Protein AF-A0A7S4PUG9-F1 (afdb_monomer)

Radius of gyration: 30.08 Å; Cα contacts (8 Å, |Δi|>4): 709; chains: 1; bounding box: 78×82×73 Å

Foldseek 3Di:
DDDDDDDDDDDDDPDDDDDDDDDDDDDDDDDDDDDDDDDPVNVVVLVVLVVVVVVVCVPPPVVVVLVVVQVVCVVVVNHDLVVSLVVVCVVDDDPVSVSVNVVVVSVVVLVVPDDPVSVVVVVVVVVVVVVVVVVVVVVVCVVDDDDDDDDDDDDDDDPPPVVPPPFLPDDPVLVVQFAEEEEEPFCFQPPWDQPVNPDDRLVQNVLSLVLVLVQVPDPSHHAAYAYLAQQAALLVVLVVSVVSPRPLDDCVDPVSVVVSSVRYHYLLLLLLVVCVVVVFQEAAEEAQHCRSVVSVVVSVNPNYHYQWDDDDPDIDGDPLQLDDDDPVSLVVVCVVRVPHQAYEFHDHPPDDPSSLSNRLCLQVVQVVCCVVPVRDGHAAEFSALDQKDFPFADPPPRHTDIDGHRNVSSQVSQVVDVVRGDYQYRGFLHPSVLCLQCDDVVVVRNNDPLCSYEYEEADQRGRQLSSLVNNHAYEHECTHDDHPVNQVPDDDPSRHHSGYDPHSSVD

Secondary structure (DSSP, 8-state):
--------------S--PPPP-------PPPP-------HHHHHHHHHHHHHHHHHHTT-HHHHHHHHHHHHHHHTT---HHHHHHHHHHH--SHHHHHHHHHHHHHHHHHHH--HHHHHHHHHHHHHHHHHHHHHHHHHHTT---------------TTTGGGGGS----HHHHHH-SEEEE--BTTTBS---TTS-S-HHHHHHHHHHHHHHHHT-TT-EEEEEE---SS-HHHHHHHHHHHT-----TTSHHHHHHHHHTEEEHHHHHHHHHHHTT--S-EEE-SSSHHHHHHHHTT----EESEEEETTEEEE-GGGTS---HHHHHHHHHHHTT---EEE---TT--HHHHHHHHHHHHHHHHHHHHH-PPPPPEEES---SEEEEEE-TTT-PEEEEE-HHHHHHHHHTTSSSPPPEEE-STT-HHHHHHHHS-GGGTS----GGGEEEEES-IIIIIHHHHHTT-EEEEETTSSS-HHHHHH---GGG--SEEES-GGG-

Sequence (507 aa):
MALGPTLRPVVEAAATATPPAALAAVRRRPPPRSGITPTVAAFEEQRRMLHAFFDGLVHDWERWVTAYRLLVEFFDGTFMEDKAKEDFTRLHSGARVEEFHDTVDCLLGAAMATNELGQRQLAGLLQKLEGKMKKKDDDLVSVASVQRQPRRRSHCGNELEDLRQDWQQFSKTQFDSLRTYVFDCDGVLWNITDADKVKSPDDLQKDVLAKVNGLLQNKSKRILFLTNNSHETRWGYVQKLSKLGIDFGDLGDESIRTQAEGCIITAGFTTAKYLKQHGIKRPFVLVSTPGLLRELEALNIRDYIATIECNGDEVRPKEAYTKQLDKASVDSLMNEHADTDAVVVGWDFNLNALKIGVAVNCLKWSMEDEEKNGRKAIPLITCSADSSGVLGTTSGSSRKIRAVGNGAMGQAIASCFDPPLEQVFCGKPSPALLQLLQDAESDGGYGVDLATAVMIGDTIETDIAFANAGGMRSLFVLSGVNSLEDMEQESEPHRKSTWILPSFADV

InterPro domains:
  IPR006357 HAD-superfamily hydrolase, subfamily IIA [PF13344] (182-301)
  IPR023214 HAD superfamily [G3DSA:3.40.50.1000] (180-505)
  IPR023214 HAD superfamily [G3DSA:3.40.50.1000] (267-427)
  IPR036412 HAD-like superfamily [SSF56784] (178-506)

Organism: NCBI:txid311494

Structure (mmCIF, N/CA/C/O backbone):
data_AF-A0A7S4PUG9-F1
#
_entry.id   AF-A0A7S4PUG9-F1
#
loop_
_atom_site.group_PDB
_atom_site.id
_atom_site.type_symbol
_atom_site.label_atom_id
_atom_site.label_alt_id
_atom_site.label_comp_id
_atom_site.label_asym_id
_atom_site.label_entity_id
_atom_site.label_seq_id
_atom_site.pdbx_PDB_ins_code
_atom_site.Cartn_x
_atom_site.Cartn_y
_atom_site.Cartn_z
_atom_site.occupancy
_atom_site.B_iso_or_equiv
_atom_site.auth_seq_id
_atom_site.auth_comp_id
_atom_site.auth_asym_id
_atom_site.auth_atom_id
_atom_site.pdbx_PDB_model_num
ATOM 1 N N . MET A 1 1 ? 18.178 61.362 -29.907 1.00 36.91 1 MET A N 1
ATOM 2 C CA . MET A 1 1 ? 18.522 60.050 -29.319 1.00 36.91 1 MET A CA 1
ATOM 3 C C . MET A 1 1 ? 18.172 60.121 -27.845 1.00 36.91 1 MET A C 1
ATOM 5 O O . MET A 1 1 ? 18.929 60.706 -27.086 1.00 36.91 1 MET A O 1
ATOM 9 N N . ALA A 1 2 ? 16.969 59.686 -27.475 1.00 23.34 2 ALA A N 1
ATOM 10 C CA . ALA A 1 2 ? 16.405 59.891 -26.144 1.00 23.34 2 ALA A CA 1
ATOM 11 C C . ALA A 1 2 ? 15.633 58.641 -25.689 1.00 23.34 2 ALA A C 1
ATOM 13 O O . ALA A 1 2 ? 14.884 58.081 -26.481 1.00 23.34 2 ALA A O 1
ATOM 14 N N . LEU A 1 3 ? 15.928 58.222 -24.450 1.00 23.95 3 LEU A N 1
ATOM 15 C CA . LEU A 1 3 ? 15.047 57.839 -23.327 1.00 23.95 3 LEU A CA 1
ATOM 16 C C . LEU A 1 3 ? 13.683 57.161 -23.631 1.00 23.95 3 LEU A C 1
ATOM 18 O O . LEU A 1 3 ? 12.915 57.644 -24.452 1.00 23.95 3 LEU A O 1
ATOM 22 N N . GLY A 1 4 ? 13.378 56.071 -22.895 1.00 28.28 4 GLY A N 1
ATOM 23 C CA . GLY A 1 4 ? 12.124 55.273 -22.952 1.00 28.28 4 GLY A CA 1
ATOM 24 C C . GLY A 1 4 ? 10.839 56.039 -22.573 1.00 28.28 4 GLY A C 1
ATOM 25 O O . GLY A 1 4 ? 10.951 57.229 -22.277 1.00 28.28 4 GLY A O 1
ATOM 26 N N . PRO A 1 5 ? 9.627 55.416 -22.531 1.00 36.31 5 PRO A N 1
ATOM 27 C CA . PRO A 1 5 ? 9.296 54.387 -21.516 1.00 36.31 5 PRO A CA 1
ATOM 28 C C . PRO A 1 5 ? 8.153 53.362 -21.854 1.00 36.31 5 PRO A C 1
ATOM 30 O O . PRO A 1 5 ? 7.497 53.444 -22.883 1.00 36.31 5 PRO A O 1
ATOM 33 N N . THR A 1 6 ? 7.887 52.438 -20.905 1.00 27.08 6 THR A N 1
ATOM 34 C CA . THR A 1 6 ? 6.582 51.808 -20.521 1.00 27.08 6 THR A CA 1
ATOM 35 C C . THR A 1 6 ? 5.705 51.036 -21.525 1.00 27.08 6 THR A C 1
ATOM 37 O O . THR A 1 6 ? 5.192 51.612 -22.473 1.00 27.08 6 THR A O 1
ATOM 40 N N . LEU A 1 7 ? 5.329 49.791 -21.173 1.00 25.20 7 LEU A N 1
ATOM 41 C CA . LEU A 1 7 ? 4.122 49.113 -21.685 1.00 25.20 7 LEU A CA 1
ATOM 42 C C . LEU A 1 7 ? 3.369 48.336 -20.574 1.00 25.20 7 LEU A C 1
ATOM 44 O O . LEU A 1 7 ? 3.847 47.336 -20.044 1.00 25.20 7 LEU A O 1
ATOM 48 N N . ARG A 1 8 ? 2.160 48.813 -20.260 1.00 26.94 8 ARG A N 1
ATOM 49 C CA . ARG A 1 8 ? 0.950 48.103 -19.780 1.00 26.94 8 ARG A CA 1
ATOM 50 C C . ARG A 1 8 ? -0.238 48.766 -20.526 1.00 26.94 8 ARG A C 1
ATOM 52 O O . ARG A 1 8 ? -0.067 49.896 -20.977 1.00 26.94 8 ARG A O 1
ATOM 59 N N . PRO A 1 9 ? -1.465 48.221 -20.504 1.00 36.62 9 PRO A N 1
ATOM 60 C CA . PRO A 1 9 ? -1.955 46.986 -21.119 1.00 36.62 9 PRO A CA 1
ATOM 61 C C . PRO A 1 9 ? -3.015 47.308 -22.207 1.00 36.62 9 PRO A C 1
ATOM 63 O O . PRO A 1 9 ? -3.792 48.244 -22.048 1.00 36.62 9 PRO A O 1
ATOM 66 N N . VAL A 1 10 ? -3.108 46.534 -23.292 1.00 25.38 10 VAL A N 1
ATOM 67 C CA . VAL A 1 10 ? -4.195 46.712 -24.280 1.00 25.38 10 VAL A CA 1
ATOM 68 C C . VAL A 1 10 ? -5.285 45.674 -24.021 1.00 25.38 10 VAL A C 1
ATOM 70 O O . VAL A 1 10 ? -5.188 44.523 -24.435 1.00 25.38 10 VAL A O 1
ATOM 73 N N . VAL A 1 11 ? -6.302 46.111 -23.280 1.00 26.44 11 VAL A N 1
ATOM 74 C CA . VAL A 1 11 ? -7.691 45.657 -23.422 1.00 26.44 11 VAL A CA 1
ATOM 75 C C . VAL A 1 11 ? -8.297 46.470 -24.577 1.00 26.44 11 VAL A C 1
ATOM 77 O O . VAL A 1 11 ? -7.900 47.614 -24.766 1.00 26.44 11 VAL A O 1
ATOM 80 N N . GLU A 1 12 ? -9.250 45.875 -25.300 1.00 28.72 12 GLU A N 1
ATOM 81 C CA . GLU A 1 12 ? -9.998 46.390 -26.471 1.00 28.72 12 GLU A CA 1
ATOM 82 C C . GLU A 1 12 ? -9.457 46.012 -27.859 1.00 28.72 12 GLU A C 1
ATOM 84 O O . GLU A 1 12 ? -8.883 46.816 -28.584 1.00 28.72 12 GLU A O 1
ATOM 89 N N . ALA A 1 13 ? -9.760 44.777 -28.271 1.00 26.83 13 ALA A N 1
ATOM 90 C CA . ALA A 1 13 ? -10.152 44.456 -29.649 1.00 26.83 13 ALA A CA 1
ATOM 91 C C . ALA A 1 13 ? -10.910 43.112 -29.674 1.00 26.83 13 ALA A C 1
ATOM 93 O O . ALA A 1 13 ? -10.467 42.133 -30.265 1.00 26.83 13 ALA A O 1
ATOM 94 N N . ALA A 1 14 ? -12.048 43.046 -28.979 1.00 27.41 14 ALA A N 1
ATOM 95 C CA . ALA A 1 14 ? -12.987 41.924 -29.054 1.00 27.41 14 ALA A CA 1
ATOM 96 C C . ALA A 1 14 ? -14.408 42.456 -29.271 1.00 27.41 14 ALA A C 1
ATOM 98 O O . ALA A 1 14 ? -15.316 42.245 -28.476 1.00 27.41 14 ALA A O 1
ATOM 99 N N . ALA A 1 15 ? -14.585 43.200 -30.356 1.00 32.06 15 ALA A N 1
ATOM 100 C CA . ALA A 1 15 ? -15.888 43.468 -30.936 1.00 32.06 15 ALA A CA 1
ATOM 101 C C . ALA A 1 15 ? -15.681 43.599 -32.445 1.00 32.06 15 ALA A C 1
ATOM 103 O O . ALA A 1 15 ? -14.818 44.357 -32.874 1.00 32.06 15 ALA A O 1
ATOM 104 N N . THR A 1 16 ? -16.491 42.878 -33.222 1.00 32.97 16 THR A N 1
ATOM 105 C CA . THR A 1 16 ? -16.562 42.861 -34.699 1.00 32.97 16 THR A CA 1
ATOM 106 C C . THR A 1 16 ? -15.648 41.866 -35.438 1.00 32.97 16 THR A C 1
ATOM 108 O O . THR A 1 16 ? -14.667 42.237 -36.064 1.00 32.97 16 THR A O 1
ATOM 111 N N . ALA A 1 17 ? -16.038 40.585 -35.452 1.00 25.88 17 ALA A N 1
ATOM 112 C CA . ALA A 1 17 ? -15.853 39.708 -36.618 1.00 25.88 17 ALA A CA 1
ATOM 113 C C . ALA A 1 17 ? -16.751 38.462 -36.508 1.00 25.88 17 ALA A C 1
ATOM 115 O O . ALA A 1 17 ? -16.576 37.614 -35.638 1.00 25.88 17 ALA A O 1
ATOM 116 N N . THR A 1 18 ? -17.738 38.371 -37.393 1.00 30.25 18 THR A N 1
ATOM 117 C CA . THR A 1 18 ? -18.627 37.220 -37.605 1.00 30.25 18 THR A CA 1
ATOM 118 C C . THR A 1 18 ? -17.834 36.027 -38.167 1.00 30.25 18 THR A C 1
ATOM 120 O O . THR A 1 18 ? -17.034 36.241 -39.080 1.00 30.25 18 THR A O 1
ATOM 123 N N . PRO A 1 19 ? -18.036 34.777 -37.708 1.00 29.09 19 PRO A N 1
ATOM 124 C CA . PRO A 1 19 ? -17.333 33.630 -38.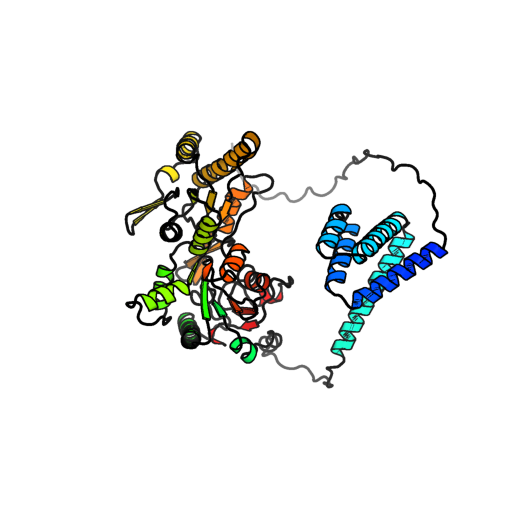281 1.00 29.09 19 PRO A CA 1
ATOM 125 C C . PRO A 1 19 ? -17.943 33.200 -39.635 1.00 29.09 19 PRO A C 1
ATOM 127 O O . PRO A 1 19 ? -19.171 33.130 -39.756 1.00 29.09 19 PRO A O 1
ATOM 130 N N . PRO A 1 20 ? -17.119 32.900 -40.660 1.00 27.31 20 PRO A N 1
ATOM 131 C CA . PRO A 1 20 ? -17.581 32.428 -41.960 1.00 27.31 20 PRO A CA 1
ATOM 132 C C . PRO A 1 20 ? -17.928 30.931 -41.963 1.00 27.31 20 PRO A C 1
ATOM 134 O O . PRO A 1 20 ? -17.333 30.110 -41.268 1.00 27.31 20 PRO A O 1
ATOM 137 N N . ALA A 1 21 ? -18.904 30.599 -42.806 1.00 35.09 21 ALA A N 1
ATOM 138 C CA . ALA A 1 21 ? -19.440 29.272 -43.056 1.00 35.09 21 ALA A CA 1
ATOM 139 C C . ALA A 1 21 ? -18.436 28.332 -43.751 1.00 35.09 21 ALA A C 1
ATOM 141 O O . ALA A 1 21 ? -18.024 28.600 -44.876 1.00 35.09 21 ALA A O 1
ATOM 142 N N . ALA A 1 22 ? -18.127 27.191 -43.125 1.00 27.03 22 ALA A N 1
ATOM 143 C CA . ALA A 1 22 ? -17.563 26.009 -43.787 1.00 27.03 22 ALA A CA 1
ATOM 144 C C . ALA A 1 22 ? -17.747 24.745 -42.920 1.00 27.03 22 ALA A C 1
ATOM 146 O O . ALA A 1 22 ? -16.810 24.241 -42.313 1.00 27.03 22 ALA A O 1
ATOM 147 N N . LEU A 1 23 ? -18.972 24.219 -42.864 1.00 26.61 23 LEU A N 1
ATOM 148 C CA . LEU A 1 23 ? -19.255 22.843 -42.432 1.00 26.61 23 LEU A CA 1
ATOM 149 C C . LEU A 1 23 ? -20.372 22.299 -43.326 1.00 26.61 23 LEU A C 1
ATOM 151 O O . LEU A 1 23 ? -21.542 22.210 -42.963 1.00 26.61 23 LEU A O 1
ATOM 155 N N . ALA A 1 24 ? -19.991 22.018 -44.569 1.00 28.17 24 ALA A N 1
ATOM 156 C CA . ALA A 1 24 ? -20.804 21.326 -45.551 1.00 28.17 24 ALA A CA 1
ATOM 157 C C . ALA A 1 24 ? -19.983 20.169 -46.135 1.00 28.17 24 ALA A C 1
ATOM 159 O O . ALA A 1 24 ? -18.843 20.367 -46.541 1.00 28.17 24 ALA A O 1
ATOM 160 N N . ALA A 1 25 ? -20.633 19.005 -46.217 1.00 28.52 25 ALA A N 1
ATOM 161 C CA . ALA A 1 25 ? -20.238 17.774 -46.910 1.00 28.52 25 ALA A CA 1
ATOM 162 C C . ALA A 1 25 ? -19.422 16.723 -46.129 1.00 28.52 25 ALA A C 1
ATOM 164 O O . ALA A 1 25 ? -18.243 16.539 -46.382 1.00 28.52 25 ALA A O 1
ATOM 165 N N . VAL A 1 26 ? -20.128 15.880 -45.358 1.00 27.66 26 VAL A N 1
ATOM 166 C CA . VAL A 1 26 ? -20.202 14.429 -45.645 1.00 27.66 26 VAL A CA 1
ATOM 167 C C . VAL A 1 26 ? -21.647 13.962 -45.413 1.00 27.66 26 VAL A C 1
ATOM 169 O O . VAL A 1 26 ? -22.049 13.593 -44.317 1.00 27.66 26 VAL A O 1
ATOM 172 N N . ARG A 1 27 ? -22.461 14.007 -46.474 1.00 27.00 27 ARG A N 1
ATOM 173 C CA . ARG A 1 27 ? -23.731 13.272 -46.567 1.00 27.00 27 ARG A CA 1
ATOM 174 C C . ARG A 1 27 ? -23.414 11.853 -47.046 1.00 27.00 27 ARG A C 1
ATOM 176 O O . ARG A 1 27 ? -23.043 11.691 -48.206 1.00 27.00 27 ARG A O 1
ATOM 183 N N . ARG A 1 28 ? -23.642 10.828 -46.224 1.00 27.31 28 ARG A N 1
ATOM 184 C CA . ARG A 1 28 ? -23.963 9.478 -46.722 1.00 27.31 28 ARG A CA 1
ATOM 185 C C . ARG A 1 28 ? -25.440 9.215 -46.424 1.00 27.31 28 ARG A C 1
ATOM 187 O O . ARG A 1 28 ? -25.892 9.417 -45.304 1.00 27.31 28 ARG A O 1
ATOM 194 N N . ARG A 1 29 ? -26.212 8.894 -47.468 1.00 26.25 29 ARG A N 1
ATOM 195 C CA . ARG A 1 29 ? -27.653 8.596 -47.386 1.00 26.25 29 ARG A CA 1
ATOM 196 C C . ARG A 1 29 ? -27.879 7.307 -46.576 1.00 26.25 29 ARG A C 1
ATOM 198 O O . ARG A 1 29 ? -27.114 6.368 -46.788 1.00 26.25 29 ARG A O 1
ATOM 205 N N . PRO A 1 30 ? -28.940 7.209 -45.757 1.00 27.81 30 PRO A N 1
ATOM 206 C CA . PRO A 1 30 ? -29.414 5.913 -45.280 1.00 27.81 30 PRO A CA 1
ATOM 207 C C . PRO A 1 30 ? -30.047 5.119 -46.447 1.00 27.81 30 PRO A C 1
ATOM 209 O O . PRO A 1 30 ? -30.555 5.735 -47.396 1.00 27.81 30 PRO A O 1
ATOM 212 N N . PRO A 1 31 ? -30.012 3.773 -46.419 1.00 27.69 31 PRO A N 1
ATOM 213 C CA . PRO A 1 31 ? -30.648 2.932 -47.434 1.00 27.69 31 PRO A CA 1
ATOM 214 C C . PRO A 1 31 ? -32.188 3.042 -47.374 1.00 27.69 31 PRO A C 1
ATOM 216 O O . PRO A 1 31 ? -32.737 3.531 -46.382 1.00 27.69 31 PRO A O 1
ATOM 219 N N . PRO A 1 32 ? -32.911 2.646 -48.441 1.00 27.31 32 PRO A N 1
ATOM 220 C CA . PRO A 1 32 ? -34.356 2.823 -48.517 1.00 27.31 32 PRO A CA 1
ATOM 221 C C . PRO A 1 32 ? -35.089 1.916 -47.521 1.00 27.31 32 PRO A C 1
ATOM 223 O O . PRO A 1 32 ? -34.744 0.752 -47.344 1.00 27.31 32 PRO A O 1
ATOM 226 N N . ARG A 1 33 ? -36.140 2.476 -46.910 1.00 36.34 33 ARG A N 1
ATOM 227 C CA . ARG A 1 33 ? -37.093 1.789 -46.031 1.00 36.34 33 ARG A CA 1
ATOM 228 C C . ARG A 1 33 ? -37.738 0.606 -46.764 1.00 36.34 33 ARG A C 1
ATOM 230 O O . ARG A 1 33 ? -38.527 0.824 -47.683 1.00 36.34 33 ARG A O 1
ATOM 237 N N . SER A 1 34 ? -37.454 -0.622 -46.333 1.00 29.75 34 SER A N 1
ATOM 238 C CA . SER A 1 34 ? -38.321 -1.771 -46.594 1.00 29.75 34 SER A CA 1
ATOM 239 C C . SER A 1 34 ? -39.507 -1.703 -45.629 1.00 29.75 34 SER A C 1
ATOM 241 O O . SER A 1 34 ? -39.357 -1.514 -44.423 1.00 29.75 34 SER A O 1
ATOM 243 N N . GLY A 1 35 ? -40.710 -1.724 -46.196 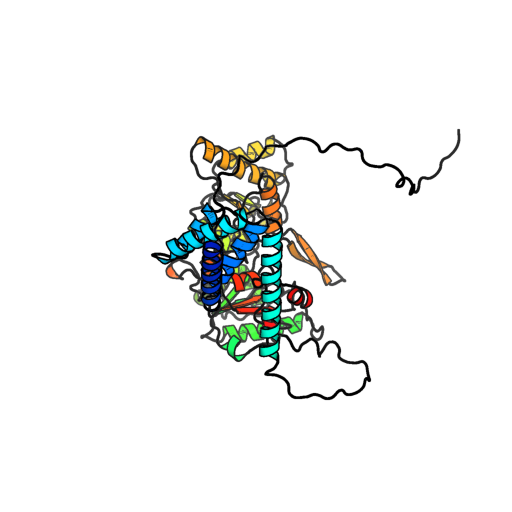1.00 37.75 35 GLY A N 1
ATOM 244 C CA . GLY A 1 35 ? -41.946 -1.471 -45.474 1.00 37.75 35 GLY A CA 1
ATOM 245 C C . GLY A 1 35 ? -42.358 -2.634 -44.585 1.00 37.75 35 GLY A C 1
ATOM 246 O O . GLY A 1 35 ? -42.671 -3.705 -45.088 1.00 37.75 35 GLY A O 1
ATOM 247 N N . ILE A 1 36 ? -42.462 -2.367 -43.286 1.00 34.31 36 ILE A N 1
ATOM 248 C CA . ILE A 1 36 ? -43.426 -3.011 -42.393 1.00 34.31 36 ILE A CA 1
ATOM 249 C C . ILE A 1 36 ? -43.954 -1.893 -41.495 1.00 34.31 36 ILE A C 1
ATOM 251 O O . ILE A 1 36 ? -43.225 -1.338 -40.680 1.00 34.31 36 ILE A O 1
ATOM 255 N N . THR A 1 37 ? -45.202 -1.480 -41.708 1.00 33.81 37 THR A N 1
ATOM 256 C CA . THR A 1 37 ? -45.900 -0.572 -40.789 1.00 33.81 37 THR A CA 1
ATOM 257 C C . THR A 1 37 ? -46.531 -1.453 -39.711 1.00 33.81 37 THR A C 1
ATOM 259 O O . THR A 1 37 ? -47.388 -2.265 -40.063 1.00 33.81 37 THR A O 1
ATOM 262 N N . PRO A 1 38 ? -46.125 -1.371 -38.430 1.00 38.19 38 PRO A N 1
ATOM 263 C CA . PRO A 1 38 ? -46.724 -2.205 -37.396 1.00 38.19 38 PRO A CA 1
ATOM 264 C C . PRO A 1 38 ? -48.185 -1.792 -37.208 1.00 38.19 38 PRO A C 1
ATOM 266 O O . PRO A 1 38 ? -48.494 -0.611 -37.040 1.00 38.19 38 PRO A O 1
ATOM 269 N N . THR A 1 39 ? -49.106 -2.750 -37.263 1.00 43.00 39 THR A N 1
ATOM 270 C CA . THR A 1 39 ? -50.522 -2.514 -36.954 1.00 43.00 39 THR A CA 1
ATOM 271 C C . THR A 1 39 ? -50.695 -2.123 -35.484 1.00 43.00 39 THR A C 1
ATOM 273 O O . THR A 1 39 ? -49.934 -2.581 -34.639 1.00 43.00 39 THR A O 1
ATOM 276 N N . VAL A 1 40 ? -51.731 -1.342 -35.154 1.00 38.50 40 VAL A N 1
ATOM 277 C CA . VAL A 1 40 ? -52.041 -0.886 -33.777 1.00 38.50 40 VAL A CA 1
ATOM 278 C C . VAL A 1 40 ? -52.053 -2.037 -32.753 1.00 38.50 40 VAL A C 1
ATOM 280 O O . VAL A 1 40 ? -51.584 -1.857 -31.635 1.00 38.50 40 VAL A O 1
ATOM 283 N N . ALA A 1 41 ? -52.476 -3.239 -33.159 1.00 34.88 41 ALA A N 1
ATOM 284 C CA . ALA A 1 41 ? -52.433 -4.443 -32.325 1.00 34.88 41 ALA A CA 1
ATOM 285 C C . ALA A 1 41 ? -51.005 -4.863 -31.912 1.00 34.88 41 ALA A C 1
ATOM 287 O O . ALA A 1 41 ? -50.789 -5.229 -30.763 1.00 34.88 41 ALA A O 1
ATOM 288 N N . ALA A 1 42 ? -50.017 -4.727 -32.806 1.00 39.78 42 ALA A N 1
ATOM 289 C CA . ALA A 1 42 ? -48.613 -5.017 -32.503 1.00 39.78 42 ALA A CA 1
ATOM 290 C C . ALA A 1 42 ? -48.037 -4.003 -31.501 1.00 39.78 42 ALA A C 1
ATOM 292 O O . ALA A 1 42 ? -47.252 -4.358 -30.629 1.00 39.78 42 ALA A O 1
ATOM 293 N N . PHE A 1 43 ? -48.491 -2.749 -31.572 1.00 39.16 43 PHE A N 1
ATOM 294 C CA . PHE A 1 43 ? -48.105 -1.699 -30.628 1.00 39.16 43 PHE A CA 1
ATOM 295 C C . PHE A 1 43 ? -48.702 -1.921 -29.228 1.00 39.16 43 PHE A C 1
ATOM 297 O O . PHE A 1 43 ? -48.048 -1.658 -28.218 1.00 39.16 43 PHE A O 1
ATOM 304 N N . GLU A 1 44 ? -49.941 -2.413 -29.145 1.00 40.62 44 GLU A N 1
ATOM 305 C CA . GLU A 1 44 ? -50.580 -2.757 -27.868 1.00 40.62 44 GLU A CA 1
ATOM 306 C C . GLU A 1 44 ? -49.970 -4.007 -27.224 1.00 40.62 44 GLU A C 1
ATOM 308 O O . GLU A 1 44 ? -49.845 -4.062 -25.999 1.00 40.62 44 GLU A O 1
ATOM 313 N N . GLU A 1 45 ? -49.531 -4.973 -28.032 1.00 42.53 45 GLU A N 1
ATOM 314 C CA . GLU A 1 45 ? -48.822 -6.168 -27.571 1.00 42.53 45 GLU A CA 1
ATOM 315 C C . GLU A 1 45 ? -47.415 -5.829 -27.056 1.00 42.53 45 GLU A C 1
ATOM 317 O O . GLU A 1 45 ? -47.086 -6.173 -25.920 1.00 42.53 45 GLU A O 1
ATOM 322 N N . GLN A 1 46 ? -46.651 -5.007 -27.789 1.00 43.22 46 GLN A N 1
ATOM 323 C CA . GLN A 1 46 ? -45.366 -4.462 -27.324 1.00 43.22 46 GLN A CA 1
ATOM 324 C C . GLN A 1 46 ? -45.512 -3.651 -26.029 1.00 43.22 46 GLN A C 1
ATOM 326 O O . GLN A 1 46 ? -44.713 -3.786 -25.103 1.00 43.22 46 GLN A O 1
ATOM 331 N N . ARG A 1 47 ? -46.570 -2.837 -25.914 1.00 43.06 47 ARG A N 1
ATOM 332 C CA . ARG A 1 47 ? -46.860 -2.071 -24.693 1.00 43.06 47 ARG A CA 1
ATOM 333 C C . ARG A 1 47 ? -47.226 -2.974 -23.512 1.00 43.06 47 ARG A C 1
ATOM 335 O O . ARG A 1 47 ? -46.853 -2.653 -22.384 1.00 43.06 47 ARG A O 1
ATOM 342 N N . ARG A 1 48 ? -47.943 -4.082 -23.739 1.00 45.53 48 ARG A N 1
ATOM 343 C CA . ARG A 1 48 ? -48.224 -5.090 -22.701 1.00 45.53 48 ARG A CA 1
ATOM 344 C C . ARG A 1 48 ? -46.952 -5.785 -22.232 1.00 45.53 48 ARG A C 1
ATOM 346 O O . ARG A 1 48 ? -46.786 -5.926 -21.025 1.00 45.53 48 ARG A O 1
ATOM 353 N N . MET A 1 49 ? -46.071 -6.170 -23.156 1.00 44.72 49 MET A N 1
ATOM 354 C CA . MET A 1 49 ? -44.792 -6.812 -22.829 1.00 44.72 49 MET A CA 1
ATOM 355 C C . MET A 1 49 ? -43.893 -5.878 -22.013 1.00 44.72 49 MET A C 1
ATOM 357 O O . MET A 1 49 ? -43.400 -6.279 -20.965 1.00 44.72 49 MET A O 1
ATOM 361 N N . LEU A 1 50 ? -43.783 -4.604 -22.408 1.00 43.34 50 LEU A N 1
ATOM 362 C CA . LEU A 1 50 ? -43.063 -3.577 -21.643 1.00 43.34 50 LEU A CA 1
ATOM 363 C C . LEU A 1 50 ? -43.645 -3.381 -20.236 1.00 43.34 50 LEU A C 1
ATOM 365 O O . LEU A 1 50 ? -42.896 -3.304 -19.268 1.00 43.34 50 LEU A O 1
ATOM 369 N N . HIS A 1 51 ? -44.972 -3.333 -20.096 1.00 44.44 51 HIS A N 1
ATOM 370 C CA . HIS A 1 51 ? -45.607 -3.216 -18.781 1.00 44.44 51 HIS A CA 1
ATOM 371 C C . HIS A 1 51 ? -45.366 -4.445 -17.893 1.00 44.44 51 HIS A C 1
ATOM 373 O O . HIS A 1 51 ? -45.012 -4.277 -16.731 1.00 44.44 51 HIS A O 1
ATOM 379 N N . ALA A 1 52 ? -45.504 -5.661 -18.431 1.00 43.81 52 ALA A N 1
ATOM 380 C CA . ALA A 1 52 ? -45.239 -6.896 -17.690 1.00 43.81 52 ALA A CA 1
ATOM 381 C C . ALA A 1 52 ? -43.758 -7.024 -17.285 1.00 43.81 52 ALA A C 1
ATOM 383 O O . ALA A 1 52 ? -43.453 -7.473 -16.182 1.00 43.81 52 ALA A O 1
ATOM 384 N N . PHE A 1 53 ? -42.846 -6.564 -18.147 1.00 45.00 53 PHE A N 1
ATOM 385 C CA . PHE A 1 53 ? -41.411 -6.492 -17.878 1.00 45.00 53 PHE A CA 1
ATOM 386 C C . PHE A 1 53 ? -41.090 -5.528 -16.727 1.00 45.00 53 PHE A C 1
ATOM 388 O O . PHE A 1 53 ? -40.396 -5.904 -15.783 1.00 45.00 53 PHE A O 1
ATOM 395 N N . PHE A 1 54 ? -41.646 -4.310 -16.749 1.00 44.44 54 PHE A N 1
ATOM 396 C CA . PHE A 1 54 ? -41.443 -3.337 -15.672 1.00 44.44 54 PHE A CA 1
ATOM 397 C C . PHE A 1 54 ? -42.098 -3.757 -14.352 1.00 44.44 54 PHE A C 1
ATOM 399 O O . PHE A 1 54 ? -41.509 -3.519 -13.301 1.00 44.44 54 PHE A O 1
ATOM 406 N N . ASP A 1 55 ? -43.256 -4.421 -14.386 1.00 42.53 55 ASP A N 1
ATOM 407 C CA . ASP A 1 55 ? -43.893 -4.958 -13.176 1.00 42.53 55 ASP A CA 1
ATOM 408 C C . ASP A 1 55 ? -43.083 -6.125 -12.571 1.00 42.53 55 ASP A C 1
ATOM 410 O O . ASP A 1 55 ? -43.007 -6.246 -11.349 1.00 42.53 55 ASP A O 1
ATOM 414 N N . GLY A 1 56 ? -42.403 -6.939 -13.390 1.00 42.72 56 GLY A N 1
ATOM 415 C CA . GLY A 1 56 ? -41.482 -7.985 -12.916 1.00 42.72 56 GLY A CA 1
ATOM 416 C C . GLY A 1 56 ? -40.161 -7.447 -12.345 1.00 42.72 56 GLY A C 1
ATOM 417 O O . GLY A 1 56 ? -39.584 -8.038 -11.434 1.00 42.72 56 GLY A O 1
ATOM 418 N N . LEU A 1 57 ? -39.707 -6.296 -12.842 1.00 40.97 57 LEU A N 1
ATOM 419 C CA . LEU A 1 57 ? -38.472 -5.613 -12.444 1.00 40.97 57 LEU A CA 1
ATOM 420 C C . LEU A 1 57 ? -38.531 -4.950 -11.059 1.00 40.97 57 LEU A C 1
ATOM 422 O O . LEU A 1 57 ? -37.493 -4.708 -10.450 1.00 40.97 57 LEU A O 1
ATOM 426 N N . VAL A 1 58 ? -39.729 -4.679 -10.528 1.00 40.66 58 VAL A N 1
ATOM 427 C CA . VAL A 1 58 ? -39.916 -4.077 -9.190 1.00 40.66 58 VAL A CA 1
ATOM 428 C C . VAL A 1 58 ? -39.445 -5.007 -8.056 1.00 40.66 58 VAL A C 1
ATOM 430 O O . VAL A 1 58 ? -39.272 -4.555 -6.923 1.00 40.66 58 VAL A O 1
ATOM 433 N N . HIS A 1 59 ? -39.197 -6.287 -8.344 1.00 40.94 59 HIS A N 1
ATOM 434 C CA . HIS A 1 59 ? -38.797 -7.287 -7.352 1.00 40.94 59 HIS A CA 1
ATOM 435 C C . HIS A 1 59 ? -37.348 -7.782 -7.470 1.00 40.94 59 HIS A C 1
ATOM 437 O O . HIS A 1 59 ? -36.936 -8.572 -6.624 1.00 40.94 59 HIS A O 1
ATOM 443 N N . ASP A 1 60 ? -36.568 -7.314 -8.452 1.00 47.75 60 ASP A N 1
ATOM 444 C CA . ASP A 1 60 ? -35.197 -7.793 -8.680 1.00 47.75 60 ASP A CA 1
ATOM 445 C C . ASP A 1 60 ? -34.256 -6.629 -9.060 1.00 47.75 60 ASP A C 1
ATOM 447 O O . ASP A 1 60 ? -34.218 -6.166 -10.203 1.00 47.75 60 ASP A O 1
ATOM 451 N N . TRP A 1 61 ? -33.543 -6.106 -8.055 1.00 43.22 61 TRP A N 1
ATOM 452 C CA . TRP A 1 61 ? -32.746 -4.870 -8.118 1.00 43.22 61 TRP A CA 1
ATOM 453 C C . TRP A 1 61 ? -31.604 -4.935 -9.141 1.00 43.22 61 TRP A C 1
ATOM 455 O O . TRP A 1 61 ? -31.362 -3.965 -9.859 1.00 43.22 61 TRP A O 1
ATOM 465 N N . GLU A 1 62 ? -30.941 -6.086 -9.273 1.00 46.25 62 GLU A N 1
ATOM 466 C CA . GLU A 1 62 ? -29.823 -6.255 -10.211 1.00 46.25 62 GLU A CA 1
ATOM 467 C C . GLU A 1 62 ? -30.286 -6.156 -11.668 1.00 46.25 62 GLU A C 1
ATOM 469 O O . GLU A 1 62 ? -29.648 -5.488 -12.484 1.00 46.25 62 GLU A O 1
ATOM 474 N N . ARG A 1 63 ? -31.464 -6.712 -11.984 1.00 49.41 63 ARG A N 1
ATOM 475 C CA . ARG A 1 63 ? -32.063 -6.600 -13.324 1.00 49.41 63 ARG A CA 1
ATOM 476 C C . ARG A 1 63 ? -32.403 -5.156 -13.679 1.00 49.41 63 ARG A C 1
ATOM 478 O O . ARG A 1 63 ? -32.308 -4.773 -14.845 1.00 49.41 63 ARG A O 1
ATOM 485 N N . TRP A 1 64 ? -32.781 -4.355 -12.683 1.00 50.12 64 TRP A N 1
ATOM 486 C CA . TRP A 1 64 ? -33.138 -2.951 -12.872 1.00 50.12 64 TRP A CA 1
ATOM 487 C C . TRP A 1 64 ? -31.920 -2.100 -13.211 1.00 50.12 64 TRP A C 1
ATOM 489 O O . TRP A 1 64 ? -31.964 -1.315 -14.157 1.00 50.12 64 TRP A O 1
ATOM 499 N N . VAL A 1 65 ? -30.808 -2.315 -12.506 1.00 49.31 65 VAL A N 1
ATOM 500 C CA . VAL A 1 65 ? -29.544 -1.614 -12.765 1.00 49.31 65 VAL A CA 1
ATOM 501 C C . VAL A 1 65 ? -29.011 -1.945 -14.159 1.00 49.31 65 VAL A C 1
ATOM 503 O O . VAL A 1 65 ? -28.617 -1.038 -14.891 1.00 49.31 65 VAL A O 1
ATOM 506 N N . THR A 1 66 ? -29.057 -3.215 -14.575 1.00 55.16 66 THR A N 1
ATOM 507 C CA . THR A 1 66 ? -28.613 -3.613 -15.919 1.00 55.16 66 THR A CA 1
ATOM 508 C C . THR A 1 66 ? -29.505 -3.021 -17.013 1.00 55.16 66 THR A C 1
ATOM 510 O O . THR A 1 66 ? -28.988 -2.457 -17.974 1.00 55.16 66 THR A O 1
ATOM 513 N N . ALA A 1 67 ? -30.834 -3.073 -16.865 1.00 50.75 67 ALA A N 1
ATOM 514 C CA . ALA A 1 67 ? -31.757 -2.502 -17.848 1.00 50.75 67 ALA A CA 1
ATOM 515 C C . ALA A 1 67 ? -31.629 -0.970 -17.954 1.00 50.75 67 ALA A C 1
ATOM 517 O O . ALA A 1 67 ? -31.641 -0.421 -19.056 1.00 50.75 67 ALA A O 1
ATOM 518 N N . TYR A 1 68 ? -31.456 -0.281 -16.822 1.00 48.16 68 TYR A N 1
ATOM 519 C CA . TYR A 1 68 ? -31.239 1.163 -16.784 1.00 48.16 68 TYR A CA 1
ATOM 520 C C . TYR A 1 68 ? -29.911 1.557 -17.442 1.00 48.16 68 TYR A C 1
ATOM 522 O O . TYR A 1 68 ? -29.889 2.462 -18.274 1.00 48.16 68 TYR A O 1
ATOM 530 N N . ARG A 1 69 ? -28.819 0.836 -17.148 1.00 59.59 69 ARG A N 1
ATOM 531 C CA . ARG A 1 69 ? -27.501 1.072 -17.760 1.00 59.59 69 ARG A CA 1
ATOM 532 C C . ARG A 1 69 ? -27.550 0.935 -19.281 1.00 59.59 69 ARG A C 1
ATOM 534 O O . ARG A 1 69 ? -27.059 1.807 -19.987 1.00 59.59 69 ARG A O 1
ATOM 541 N N . LEU A 1 70 ? -28.196 -0.117 -19.783 1.00 54.12 70 LEU A N 1
ATOM 542 C CA . LEU A 1 70 ? -28.322 -0.354 -21.223 1.00 54.12 70 LEU A CA 1
ATOM 543 C C . LEU A 1 70 ? -29.186 0.708 -21.919 1.00 54.12 70 LEU A C 1
ATOM 545 O O . LEU A 1 70 ? -28.886 1.096 -23.045 1.00 54.12 70 LEU A O 1
ATOM 549 N N . LEU A 1 71 ? -30.223 1.225 -21.249 1.00 49.25 71 LEU A N 1
ATOM 550 C CA . LEU A 1 71 ? -31.017 2.347 -21.758 1.00 49.25 71 LEU A CA 1
ATOM 551 C C . LEU A 1 71 ? -30.202 3.647 -21.819 1.00 49.25 71 LEU A C 1
ATOM 553 O O . LEU A 1 71 ? -30.312 4.371 -22.804 1.00 49.25 71 LEU A O 1
ATOM 557 N N . VAL A 1 72 ? -29.367 3.927 -20.814 1.00 48.44 72 VAL A N 1
ATOM 558 C CA . VAL A 1 72 ? -28.463 5.092 -20.811 1.00 48.44 72 VAL A CA 1
ATOM 559 C C . VAL A 1 72 ? -27.440 4.991 -21.947 1.00 48.44 72 VAL A C 1
ATOM 561 O O . VAL A 1 72 ? -27.338 5.911 -22.755 1.00 48.44 72 VAL A O 1
ATOM 564 N N . GLU A 1 73 ? -26.765 3.847 -22.086 1.00 55.75 73 GLU A N 1
ATOM 565 C CA . GLU A 1 73 ? -25.808 3.602 -23.177 1.00 55.75 73 GLU A CA 1
ATOM 566 C C . GLU A 1 73 ? -26.469 3.740 -24.562 1.00 55.75 73 GLU A C 1
ATOM 568 O O . GLU A 1 73 ? -25.854 4.220 -25.519 1.00 55.75 73 GLU A O 1
ATOM 573 N N . PHE A 1 74 ? -27.746 3.362 -24.682 1.00 49.44 74 PHE A N 1
ATOM 574 C CA . PHE A 1 74 ? -28.505 3.495 -25.925 1.00 49.44 74 PHE A CA 1
ATOM 575 C C . PHE A 1 74 ? -28.793 4.954 -26.294 1.00 49.44 74 PHE A C 1
ATOM 577 O O . PHE A 1 74 ? -28.610 5.339 -27.451 1.00 49.44 74 PHE A O 1
ATOM 584 N N . PHE A 1 75 ? -29.203 5.786 -25.334 1.00 44.62 75 PHE A N 1
ATOM 585 C CA . PHE A 1 75 ? -29.479 7.204 -25.593 1.00 44.62 75 PHE A CA 1
ATOM 586 C C . PHE A 1 75 ? -28.215 8.042 -25.803 1.00 44.62 75 PHE A C 1
ATOM 588 O O . PHE A 1 75 ? -28.257 8.998 -26.579 1.00 44.62 75 PHE A O 1
ATOM 595 N N . ASP A 1 76 ? -27.094 7.637 -25.208 1.00 46.41 76 ASP A N 1
ATOM 596 C CA . ASP A 1 76 ? -25.797 8.298 -25.384 1.00 46.41 76 ASP A CA 1
ATOM 597 C C . ASP A 1 76 ? -25.021 7.792 -26.617 1.00 46.41 76 ASP A C 1
ATOM 599 O O . ASP A 1 76 ? -23.923 8.266 -26.913 1.00 46.41 76 ASP A O 1
ATOM 603 N N . GLY A 1 77 ? -25.596 6.853 -27.378 1.00 42.38 77 GLY A N 1
ATOM 604 C CA . GLY A 1 77 ? -25.023 6.337 -28.625 1.00 42.38 77 GLY A CA 1
ATOM 605 C C . GLY A 1 77 ? -23.802 5.431 -28.436 1.00 42.38 77 GLY A C 1
ATOM 606 O O . GLY A 1 77 ? -23.083 5.172 -29.400 1.00 42.38 77 GLY A O 1
ATOM 607 N N . THR A 1 78 ? -23.563 4.954 -27.214 1.00 51.50 78 THR A N 1
ATOM 608 C CA . THR A 1 78 ? -22.449 4.069 -26.837 1.00 51.50 78 THR A CA 1
ATOM 609 C C . THR A 1 78 ? -22.862 2.597 -26.742 1.00 51.50 78 THR A C 1
ATOM 611 O O . THR A 1 78 ? -22.013 1.734 -26.508 1.00 51.50 78 THR A O 1
ATOM 614 N N . PHE A 1 79 ? -24.146 2.295 -26.956 1.00 53.09 79 PHE A N 1
ATOM 615 C CA . PHE A 1 79 ? -24.699 0.945 -26.897 1.00 53.09 79 PHE A CA 1
ATOM 616 C C . PHE A 1 79 ? -24.111 0.018 -27.962 1.00 53.09 79 PHE A C 1
ATOM 618 O O . PHE A 1 79 ? -24.199 0.275 -29.163 1.00 53.09 79 PHE A O 1
ATOM 625 N N . MET A 1 80 ? -23.570 -1.107 -27.495 1.00 58.38 80 MET A N 1
ATOM 626 C CA . MET A 1 80 ? -23.050 -2.190 -28.323 1.00 58.38 80 MET A CA 1
ATOM 627 C C . MET A 1 80 ? -23.870 -3.452 -28.056 1.00 58.38 80 MET A C 1
ATOM 629 O O . MET A 1 80 ? -23.766 -4.055 -26.988 1.00 58.38 80 MET A O 1
ATOM 633 N N . GLU A 1 81 ? -24.683 -3.844 -29.036 1.00 49.84 81 GLU A N 1
ATOM 634 C CA . GLU A 1 81 ? -25.663 -4.930 -28.914 1.00 49.84 81 GLU A CA 1
ATOM 635 C C . GLU A 1 81 ? -25.026 -6.271 -28.516 1.00 49.84 81 GLU A C 1
ATOM 637 O O . GLU A 1 81 ? -25.498 -6.922 -27.583 1.00 49.84 81 GLU A O 1
ATOM 642 N N . ASP A 1 82 ? -23.909 -6.638 -29.152 1.00 55.97 82 ASP A N 1
ATOM 643 C CA . ASP A 1 82 ? -23.191 -7.888 -28.869 1.00 55.97 82 ASP A CA 1
ATOM 644 C C . ASP A 1 82 ? -22.667 -7.925 -27.426 1.00 55.97 82 ASP A C 1
ATOM 646 O O . ASP A 1 82 ? -22.806 -8.931 -26.733 1.00 55.97 82 ASP A O 1
ATOM 650 N N . LYS A 1 83 ? -22.155 -6.790 -26.932 1.00 62.00 83 LYS A N 1
ATOM 651 C CA . LYS A 1 83 ? -21.638 -6.649 -25.564 1.00 62.00 83 LYS A CA 1
ATOM 652 C C . LYS A 1 83 ? -22.759 -6.719 -24.523 1.00 62.00 83 LYS A C 1
ATOM 654 O O . LYS A 1 83 ? -22.578 -7.312 -23.465 1.00 62.00 83 LYS A O 1
ATOM 659 N N . ALA A 1 84 ? -23.923 -6.144 -24.823 1.00 54.75 84 ALA A N 1
ATOM 660 C CA . ALA A 1 84 ? -25.094 -6.200 -23.950 1.00 54.75 84 A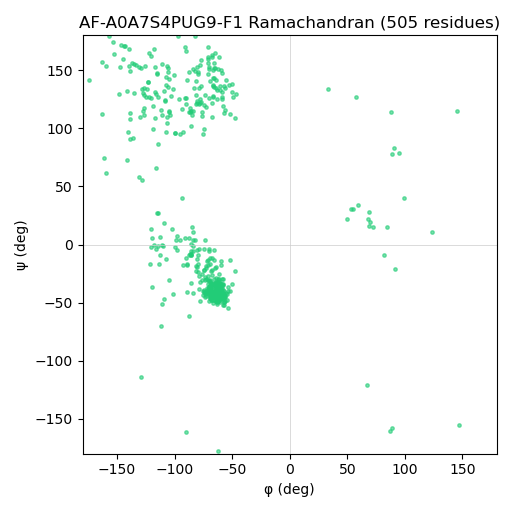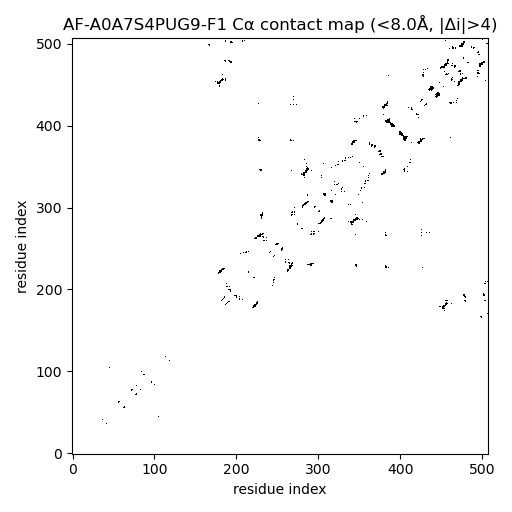LA A CA 1
ATOM 661 C C . ALA A 1 84 ? -25.658 -7.628 -23.833 1.00 54.75 84 ALA A C 1
ATOM 663 O O . ALA A 1 84 ? -25.983 -8.081 -22.733 1.00 54.75 84 ALA A O 1
ATOM 664 N N . LYS A 1 85 ? -25.737 -8.348 -24.961 1.00 54.47 85 LYS A N 1
ATOM 665 C CA . LYS A 1 85 ? -26.155 -9.758 -25.019 1.00 54.47 85 LYS A CA 1
ATOM 666 C C . LYS A 1 85 ? -25.161 -10.664 -24.279 1.00 54.47 85 LYS A C 1
ATOM 668 O O . LYS A 1 85 ? -25.576 -11.539 -23.516 1.00 54.47 85 LYS A O 1
ATOM 673 N N . GLU A 1 86 ? -23.861 -10.412 -24.422 1.00 60.91 86 GLU A N 1
ATOM 674 C CA . GLU A 1 86 ? -22.795 -11.154 -23.739 1.00 60.91 86 GLU A CA 1
ATOM 675 C C . GLU A 1 86 ? -22.780 -10.912 -22.218 1.00 60.91 86 GLU A C 1
ATOM 677 O O . GLU A 1 86 ? -22.756 -11.872 -21.445 1.00 60.91 86 GLU A O 1
ATOM 682 N N . ASP A 1 87 ? -22.892 -9.657 -21.767 1.00 56.34 87 ASP A N 1
ATOM 683 C CA . ASP A 1 87 ? -22.968 -9.313 -20.340 1.00 56.34 87 ASP A CA 1
ATOM 684 C C . ASP A 1 87 ? -24.187 -9.959 -19.661 1.00 56.34 87 ASP A C 1
ATOM 686 O O . ASP A 1 87 ? -24.080 -10.451 -18.534 1.00 56.34 87 ASP A O 1
ATOM 690 N N . PHE A 1 88 ? -25.338 -10.004 -20.340 1.00 50.75 88 PHE A N 1
ATOM 691 C CA . PHE A 1 88 ? -26.548 -10.619 -19.792 1.00 50.75 88 PHE A CA 1
ATOM 692 C C . PHE A 1 88 ? -26.470 -12.149 -19.764 1.00 50.75 88 PHE A C 1
ATOM 694 O O . PHE A 1 88 ? -26.849 -12.767 -18.765 1.00 50.75 88 PHE A O 1
ATOM 701 N N . THR A 1 89 ? -25.922 -12.753 -20.823 1.00 54.66 89 THR A N 1
ATOM 702 C CA . THR A 1 89 ? -25.671 -14.201 -20.900 1.00 54.66 89 THR A CA 1
ATOM 703 C C . THR A 1 89 ? -24.660 -14.646 -19.842 1.00 54.66 89 THR A C 1
ATOM 705 O O . THR A 1 89 ? -24.796 -15.723 -19.270 1.00 54.66 89 THR A O 1
ATOM 708 N N . ARG A 1 90 ? -23.671 -13.808 -19.502 1.00 54.56 90 ARG A N 1
ATOM 709 C CA . ARG A 1 90 ? -22.725 -14.090 -18.410 1.00 54.56 90 ARG A CA 1
ATOM 710 C C . ARG A 1 90 ? -23.403 -14.115 -17.037 1.00 54.56 90 ARG A C 1
ATOM 712 O O . ARG A 1 90 ? -22.944 -14.825 -16.146 1.00 54.56 90 ARG A O 1
ATOM 719 N N . LEU A 1 91 ? -24.478 -13.352 -16.859 1.00 46.19 91 LEU A N 1
ATOM 720 C CA . LEU A 1 91 ? -25.189 -13.231 -15.585 1.00 46.19 91 LEU A CA 1
ATOM 721 C C . LEU A 1 91 ? -26.303 -14.283 -15.406 1.00 46.19 91 LEU A C 1
ATOM 723 O O . LEU A 1 91 ? -26.749 -14.497 -14.281 1.00 46.19 91 LEU A O 1
ATOM 727 N N . HIS A 1 92 ? -26.759 -14.956 -16.474 1.00 46.91 92 HIS A N 1
ATOM 728 C CA . HIS A 1 92 ? -27.954 -15.815 -16.431 1.00 46.91 92 HIS A CA 1
ATOM 729 C C . HIS A 1 92 ? -27.870 -17.036 -17.370 1.00 46.91 92 HIS A C 1
ATOM 731 O O . HIS A 1 92 ? -27.233 -16.986 -18.412 1.00 46.91 92 HIS A O 1
ATOM 737 N N . SER A 1 93 ? -28.573 -18.137 -17.053 1.00 45.69 93 SER A N 1
ATOM 738 C CA . SER A 1 93 ? -28.660 -19.329 -17.925 1.00 45.69 93 SER A CA 1
ATOM 739 C C . SER A 1 93 ? -30.097 -19.829 -18.142 1.00 45.69 93 SER A C 1
ATOM 741 O O . SER A 1 93 ? -30.977 -19.640 -17.297 1.00 45.69 93 SER A O 1
ATOM 743 N N . GLY A 1 94 ? -30.334 -20.486 -19.286 1.00 52.75 94 GLY A N 1
ATOM 744 C CA . GLY A 1 94 ? -31.611 -21.116 -19.658 1.00 52.75 94 GLY A CA 1
ATOM 745 C C . GLY A 1 94 ? -32.606 -20.181 -20.364 1.00 52.75 94 GLY A C 1
ATOM 746 O O . GLY A 1 94 ? -32.219 -19.134 -20.873 1.00 52.75 94 GLY A O 1
ATOM 747 N N . ALA A 1 95 ? -33.899 -20.546 -20.360 1.00 37.69 95 ALA A N 1
ATOM 748 C CA . ALA A 1 95 ? -35.010 -19.877 -21.074 1.00 37.69 95 ALA A CA 1
ATOM 749 C C . ALA A 1 95 ? -35.149 -18.352 -20.838 1.00 37.69 95 ALA A C 1
ATOM 751 O O . ALA A 1 95 ? -35.851 -17.666 -21.569 1.00 37.69 95 ALA A O 1
ATOM 752 N N . ARG A 1 96 ? -34.458 -17.813 -19.828 1.00 46.16 96 ARG A N 1
ATOM 753 C CA . ARG A 1 96 ? -34.441 -16.387 -19.468 1.00 46.16 96 ARG A CA 1
ATOM 754 C C . ARG A 1 96 ? -33.503 -15.544 -20.342 1.00 46.16 96 ARG A C 1
ATOM 756 O O . ARG A 1 96 ? -33.649 -14.328 -20.368 1.00 46.16 96 ARG A O 1
ATOM 763 N N . VAL A 1 97 ? -32.538 -16.168 -21.026 1.00 47.03 97 VAL A N 1
ATOM 764 C CA . VAL A 1 97 ? -31.640 -15.485 -21.976 1.00 47.03 97 VAL A CA 1
ATOM 765 C C . VAL A 1 97 ? -32.381 -15.191 -23.284 1.00 47.03 97 VAL A C 1
ATOM 767 O O . VAL A 1 97 ? -32.270 -14.086 -23.806 1.00 47.03 97 VAL A O 1
ATOM 770 N N . GLU A 1 98 ? -33.211 -16.125 -23.761 1.00 47.22 98 GLU A N 1
ATOM 771 C CA . GLU A 1 98 ? -34.034 -15.936 -24.966 1.00 47.22 98 GLU A CA 1
ATOM 772 C C . GLU A 1 98 ? -35.069 -14.809 -24.783 1.00 47.22 98 GLU A C 1
ATOM 774 O O . GLU A 1 98 ? -35.128 -13.908 -25.615 1.00 47.22 98 GLU A O 1
ATOM 779 N N . GLU A 1 99 ? -35.783 -14.754 -23.647 1.00 48.81 99 GLU A N 1
ATOM 780 C CA . GLU A 1 99 ? -36.727 -13.657 -23.344 1.00 48.81 99 GLU A CA 1
ATOM 781 C C . GLU A 1 99 ? -36.054 -12.270 -23.295 1.00 48.81 99 GLU A C 1
ATOM 783 O O . GLU A 1 99 ? -36.656 -11.263 -23.679 1.00 48.81 99 GLU A O 1
ATOM 788 N N . PHE A 1 100 ? -34.802 -12.188 -22.831 1.00 49.47 100 PHE A N 1
ATOM 789 C CA . PHE A 1 100 ? -34.049 -10.932 -22.810 1.00 49.47 100 PHE A CA 1
ATOM 790 C C . PHE A 1 100 ? -33.576 -10.520 -24.203 1.00 49.47 100 PHE A C 1
ATOM 792 O O . PHE A 1 100 ? -33.668 -9.343 -24.544 1.00 49.47 100 PHE A O 1
ATOM 799 N N . HIS A 1 101 ? -33.114 -11.470 -25.020 1.00 51.03 101 HIS A N 1
ATOM 800 C CA . HIS A 1 101 ? -32.738 -11.199 -26.407 1.00 51.03 101 HIS A CA 1
ATOM 801 C C . HIS A 1 101 ? -33.942 -10.681 -27.206 1.00 51.03 101 HIS A C 1
ATOM 803 O O . HIS A 1 101 ? -33.826 -9.635 -27.839 1.00 51.03 101 HIS A O 1
ATOM 809 N N . ASP A 1 102 ? -35.115 -11.304 -27.057 1.00 50.81 102 ASP A N 1
ATOM 810 C CA . ASP A 1 102 ? -36.364 -10.828 -27.668 1.00 50.81 102 ASP A CA 1
ATOM 811 C C . ASP A 1 102 ? -36.759 -9.426 -27.167 1.00 50.81 102 ASP A C 1
ATOM 813 O O . ASP A 1 102 ? -37.281 -8.600 -27.919 1.00 50.81 102 ASP A O 1
ATOM 817 N N . THR A 1 103 ? -36.478 -9.115 -25.898 1.00 50.16 103 THR A N 1
ATOM 818 C CA . THR A 1 103 ? -36.758 -7.801 -25.296 1.00 50.16 103 THR A CA 1
ATOM 819 C C . THR A 1 103 ? -35.806 -6.715 -25.803 1.00 50.16 103 THR A C 1
ATOM 821 O O . THR A 1 103 ? -36.251 -5.604 -26.100 1.00 50.16 103 THR A O 1
ATOM 824 N N . VAL A 1 104 ? -34.512 -7.019 -25.939 1.00 50.16 104 VAL A N 1
ATOM 825 C CA . VAL A 1 104 ? -33.507 -6.118 -26.528 1.00 50.16 104 VAL A CA 1
ATOM 826 C C . VAL A 1 104 ? -33.825 -5.869 -27.999 1.00 50.16 104 VAL A C 1
ATOM 828 O O . VAL A 1 104 ? -33.868 -4.714 -28.422 1.00 50.16 104 VAL A O 1
ATOM 831 N N . ASP A 1 105 ? -34.160 -6.916 -28.749 1.00 50.41 105 ASP A N 1
ATOM 832 C CA . ASP A 1 105 ? -34.555 -6.809 -30.154 1.00 50.41 105 ASP A CA 1
ATOM 833 C C . ASP A 1 105 ? -35.864 -6.006 -30.301 1.00 50.41 105 ASP A C 1
ATOM 835 O O . ASP A 1 105 ? -36.007 -5.188 -31.214 1.00 50.41 105 ASP A O 1
ATOM 839 N N . CYS A 1 106 ? -36.804 -6.139 -29.356 1.00 48.38 106 CYS A N 1
ATOM 840 C CA . CYS A 1 106 ? -38.028 -5.338 -29.317 1.00 48.38 106 CYS A CA 1
ATOM 841 C C . CYS A 1 106 ? -37.770 -3.861 -28.961 1.00 48.38 106 CYS A C 1
ATOM 843 O O . CYS A 1 106 ? -38.414 -2.977 -29.532 1.00 48.38 106 CYS A O 1
ATOM 845 N N . LEU A 1 107 ? -36.845 -3.569 -28.041 1.00 48.41 107 LEU A N 1
ATOM 846 C CA . LEU A 1 107 ? -36.439 -2.205 -27.671 1.00 48.41 107 LEU A CA 1
ATOM 847 C C . LEU A 1 107 ? -35.702 -1.510 -28.820 1.00 48.41 107 LEU A C 1
ATOM 849 O O . LEU A 1 107 ? -36.006 -0.357 -29.130 1.00 48.41 107 LEU A O 1
ATOM 853 N N . LEU A 1 108 ? -34.805 -2.227 -29.498 1.00 46.84 108 LEU A N 1
ATOM 854 C CA . LEU A 1 108 ? -34.120 -1.760 -30.703 1.00 46.84 108 LEU A CA 1
ATOM 855 C C . LEU A 1 108 ? -35.117 -1.536 -31.844 1.00 46.84 108 LEU A C 1
ATOM 857 O O . LEU A 1 108 ? -35.110 -0.476 -32.470 1.00 46.84 108 LEU A O 1
ATOM 861 N N . GLY A 1 109 ? -36.056 -2.465 -32.048 1.00 46.19 109 GLY A N 1
ATOM 862 C CA . GLY A 1 109 ? -37.146 -2.320 -33.012 1.00 46.19 109 GLY A CA 1
ATOM 863 C C . GLY A 1 109 ? -38.048 -1.113 -32.725 1.00 46.19 109 GLY A C 1
ATOM 864 O O . GLY A 1 109 ? -38.390 -0.363 -33.641 1.00 46.19 109 GLY A O 1
ATOM 865 N N . ALA A 1 110 ? -38.392 -0.870 -31.457 1.00 44.19 110 ALA A N 1
ATOM 866 C CA . ALA A 1 110 ? -39.178 0.289 -31.036 1.00 44.19 110 ALA A CA 1
ATOM 867 C C . ALA A 1 110 ? -38.401 1.603 -31.213 1.00 44.19 110 ALA A C 1
ATOM 869 O O . ALA A 1 110 ? -38.947 2.577 -31.732 1.00 44.19 110 ALA A O 1
ATOM 870 N N . ALA A 1 111 ? -37.117 1.635 -30.860 1.00 44.47 111 ALA A N 1
ATOM 871 C CA . ALA A 1 111 ? -36.279 2.812 -31.040 1.00 44.47 111 ALA A CA 1
ATOM 872 C C . ALA A 1 111 ? -36.082 3.160 -32.525 1.00 44.47 111 ALA A C 1
ATOM 874 O O . ALA A 1 111 ? -36.206 4.325 -32.904 1.00 44.47 111 ALA A O 1
ATOM 875 N N . MET A 1 112 ? -35.895 2.151 -33.383 1.00 42.00 112 MET A N 1
ATOM 876 C CA . MET A 1 112 ? -35.809 2.317 -34.838 1.00 42.00 112 MET A CA 1
ATOM 877 C C . MET A 1 112 ? -37.143 2.736 -35.483 1.00 42.00 112 MET A C 1
ATOM 879 O O . MET A 1 112 ? -37.141 3.334 -36.562 1.00 42.00 112 MET A O 1
ATOM 883 N N . ALA A 1 113 ? -38.281 2.460 -34.837 1.00 44.28 113 ALA A N 1
ATOM 884 C CA . ALA A 1 113 ? -39.615 2.778 -35.348 1.00 44.28 113 ALA A CA 1
ATOM 885 C C . ALA A 1 113 ? -40.152 4.166 -34.939 1.00 44.28 113 ALA A C 1
ATOM 887 O O . ALA A 1 113 ? -41.161 4.610 -35.496 1.00 44.28 113 ALA A O 1
ATOM 888 N N . THR A 1 114 ? -39.526 4.879 -33.997 1.00 40.03 114 THR A N 1
ATOM 889 C CA . THR A 1 114 ? -40.105 6.129 -33.472 1.00 40.03 114 THR A CA 1
ATOM 890 C C . THR A 1 114 ? -39.732 7.365 -34.294 1.00 40.03 114 THR A C 1
ATOM 892 O O . THR A 1 114 ? -38.583 7.777 -34.406 1.00 40.03 114 THR A O 1
ATOM 895 N N . ASN A 1 115 ? -40.754 8.007 -34.860 1.00 49.34 115 ASN A N 1
ATOM 896 C CA . ASN A 1 115 ? -40.712 9.427 -35.208 1.00 49.34 115 ASN A CA 1
ATOM 897 C C . ASN A 1 115 ? -40.752 10.282 -33.920 1.00 49.34 115 ASN A C 1
ATOM 899 O O . ASN A 1 115 ? -41.015 9.761 -32.837 1.00 49.34 115 ASN A O 1
ATOM 903 N N . GLU A 1 116 ? -40.522 11.599 -34.028 1.00 44.91 116 GLU A N 1
ATOM 904 C CA . GLU A 1 116 ? -40.440 12.556 -32.896 1.00 44.91 116 GLU A CA 1
ATOM 905 C C . GLU A 1 116 ? -41.585 12.446 -31.863 1.00 44.91 116 GLU A C 1
ATOM 907 O O . GLU A 1 116 ? -41.434 12.845 -30.707 1.00 44.91 116 GLU A O 1
ATOM 912 N N . LEU A 1 117 ? -42.737 11.891 -32.252 1.00 40.94 117 LEU A N 1
ATOM 913 C CA . LEU A 1 117 ? -43.874 11.658 -31.366 1.00 40.94 117 LEU A CA 1
ATOM 914 C C . LEU A 1 117 ? -43.608 10.547 -30.329 1.00 40.94 117 LEU A C 1
ATOM 916 O O . LEU A 1 117 ? -44.028 10.681 -29.180 1.00 40.94 117 LEU A O 1
ATOM 920 N N . GLY A 1 118 ? -42.884 9.487 -30.701 1.00 42.12 118 GLY A N 1
ATOM 921 C CA . GLY A 1 118 ? -42.546 8.372 -29.809 1.00 42.12 118 GLY A CA 1
ATOM 922 C C . GLY A 1 118 ? -41.506 8.747 -28.752 1.00 42.12 118 GLY A C 1
ATOM 923 O O . GLY A 1 118 ? -41.671 8.415 -27.580 1.00 42.12 118 GLY A O 1
ATOM 924 N N . GLN A 1 119 ? -40.508 9.552 -29.129 1.00 48.47 119 GLN A N 1
ATOM 925 C CA . GLN A 1 119 ? -39.517 10.089 -28.187 1.00 48.47 119 GLN A CA 1
ATOM 926 C C . GLN A 1 119 ? -40.173 10.973 -27.112 1.00 48.47 119 GLN A C 1
ATOM 928 O O . GLN A 1 119 ? -39.844 10.872 -25.931 1.00 48.47 119 GLN A O 1
ATOM 933 N N . ARG A 1 120 ? -41.175 11.784 -27.484 1.00 45.75 120 ARG A N 1
ATOM 934 C CA . ARG A 1 120 ? -41.926 12.621 -26.528 1.00 45.75 120 ARG A CA 1
ATOM 935 C C . ARG A 1 120 ? -42.810 11.811 -25.578 1.00 45.75 120 ARG A C 1
ATOM 937 O O . ARG A 1 120 ? -42.949 12.183 -24.415 1.00 45.75 120 ARG A O 1
ATOM 944 N N . GLN A 1 121 ? -43.407 10.714 -26.045 1.00 42.50 121 GLN A N 1
ATOM 945 C CA . GLN A 1 121 ? -44.216 9.840 -25.189 1.00 42.50 121 GLN A CA 1
ATOM 946 C C . GLN A 1 121 ? -43.356 9.062 -24.186 1.00 42.50 121 GLN A C 1
ATOM 948 O O . GLN A 1 121 ? -43.770 8.915 -23.035 1.00 42.50 121 GLN A O 1
ATOM 953 N N . LEU A 1 122 ? -42.151 8.639 -24.585 1.00 43.75 122 LEU A N 1
ATOM 954 C CA . LEU A 1 122 ? -41.200 7.961 -23.704 1.00 43.75 122 LEU A CA 1
ATOM 955 C C . LEU A 1 122 ? -40.646 8.905 -22.623 1.00 43.75 122 LEU A C 1
ATOM 957 O O . LEU A 1 122 ? -40.642 8.550 -21.446 1.00 43.75 122 LEU A O 1
ATOM 961 N N . ALA A 1 123 ? -40.307 10.147 -22.987 1.00 46.75 123 ALA A N 1
ATOM 962 C CA . ALA A 1 123 ? -39.929 11.184 -22.024 1.00 46.75 123 ALA A CA 1
ATOM 963 C C . ALA A 1 123 ? -41.050 11.473 -21.005 1.00 46.75 123 ALA A C 1
ATOM 965 O O . ALA A 1 123 ? -40.796 11.594 -19.808 1.00 46.75 123 ALA A O 1
ATOM 966 N N . GLY A 1 124 ? -42.314 11.504 -21.447 1.00 44.94 124 GLY A N 1
ATOM 967 C CA . GLY A 1 124 ? -43.462 11.663 -20.547 1.00 44.94 124 GLY A CA 1
ATOM 968 C C . GLY A 1 124 ? -43.699 10.466 -19.612 1.00 44.94 124 GLY A C 1
ATOM 969 O O . GLY A 1 124 ? -44.260 10.632 -18.526 1.00 44.94 124 GLY A O 1
ATOM 970 N N . LEU A 1 125 ? -43.279 9.264 -20.012 1.00 42.53 125 LEU A N 1
ATOM 971 C CA . LEU A 1 125 ? -43.327 8.050 -19.192 1.00 42.53 125 LEU A CA 1
ATOM 972 C C . LEU A 1 125 ? -42.230 8.063 -18.121 1.00 42.53 125 LEU A C 1
ATOM 974 O O . LEU A 1 125 ? -42.536 7.809 -16.957 1.00 42.53 125 LEU A O 1
ATOM 978 N N . LEU A 1 126 ? -41.008 8.460 -18.488 1.00 44.19 126 LEU A N 1
ATOM 979 C CA . LEU A 1 126 ? -39.888 8.654 -17.560 1.00 44.19 126 LEU A CA 1
ATOM 980 C C . LEU A 1 126 ? -40.203 9.727 -16.509 1.00 44.19 126 LEU A C 1
ATOM 982 O O . LEU A 1 126 ? -40.068 9.479 -15.316 1.00 44.19 126 LEU A O 1
ATOM 986 N N . GLN A 1 127 ? -40.776 10.859 -16.919 1.00 46.22 127 GLN A N 1
ATOM 987 C CA . GLN A 1 127 ? -41.147 11.939 -15.997 1.00 46.22 127 GLN A CA 1
ATOM 988 C C . GLN A 1 127 ? -42.283 11.541 -15.030 1.00 46.22 127 GLN A C 1
ATOM 990 O O . GLN A 1 127 ? -42.322 11.956 -13.870 1.00 46.22 127 GLN A O 1
ATOM 995 N N . LYS A 1 128 ? -43.221 10.689 -15.475 1.00 41.72 128 LYS A N 1
ATOM 996 C CA . LYS A 1 128 ? -44.245 10.097 -14.594 1.00 41.72 128 LYS A CA 1
ATOM 997 C C . LYS A 1 128 ? -43.663 9.066 -13.628 1.00 41.72 128 LYS A C 1
ATOM 999 O O . LYS A 1 128 ? -44.212 8.906 -12.537 1.00 41.72 128 LYS A O 1
ATOM 1004 N N . LEU A 1 129 ? -42.602 8.362 -14.019 1.00 38.88 129 LEU A N 1
ATOM 1005 C CA . LEU A 1 129 ? -41.898 7.402 -13.169 1.00 38.88 129 LEU A CA 1
ATOM 1006 C C . LEU A 1 129 ? -41.065 8.122 -12.101 1.00 38.88 129 LEU A C 1
ATOM 1008 O O . LEU A 1 129 ? -41.204 7.785 -10.929 1.00 38.88 129 LEU A O 1
ATOM 1012 N N . GLU A 1 130 ? -40.356 9.197 -12.453 1.00 41.97 130 GLU A N 1
ATOM 1013 C CA . GLU A 1 130 ? -39.688 10.092 -11.491 1.00 41.97 130 GLU A CA 1
ATOM 1014 C C . GLU A 1 130 ? -40.680 10.703 -10.486 1.00 41.97 130 GLU A C 1
ATOM 1016 O O . GLU A 1 130 ? -40.428 10.745 -9.280 1.00 41.97 130 GLU A O 1
ATOM 1021 N N . GLY A 1 131 ? -41.864 11.117 -10.952 1.00 39.16 131 GLY A N 1
ATOM 1022 C CA . GLY A 1 131 ? -42.927 11.619 -10.077 1.00 39.16 131 GLY A CA 1
ATOM 1023 C C . GLY A 1 131 ? -43.484 10.563 -9.113 1.00 39.16 131 GLY A C 1
ATOM 1024 O O . GLY A 1 131 ? -43.854 10.888 -7.985 1.00 39.16 131 GLY A O 1
ATOM 1025 N N . LYS A 1 132 ? -43.527 9.288 -9.523 1.00 36.34 132 LYS A N 1
ATOM 1026 C CA . LYS A 1 132 ? -43.913 8.170 -8.647 1.00 36.34 132 LYS A CA 1
ATOM 1027 C C . LYS A 1 132 ? -42.801 7.785 -7.667 1.00 36.34 132 LYS A C 1
ATOM 1029 O O . LYS A 1 132 ? -43.134 7.369 -6.562 1.00 36.34 132 LYS A O 1
ATOM 1034 N N . MET A 1 133 ? -41.529 7.958 -8.035 1.00 34.09 133 MET A N 1
ATOM 1035 C CA . MET A 1 133 ? -40.385 7.783 -7.130 1.00 34.09 133 MET A CA 1
ATOM 1036 C C . MET A 1 133 ? -40.419 8.803 -5.990 1.00 34.09 133 MET A C 1
ATOM 1038 O O . MET A 1 133 ? -40.410 8.395 -4.834 1.00 34.09 133 MET A O 1
ATOM 1042 N N . LYS A 1 134 ? -40.611 10.096 -6.296 1.00 39.25 134 LYS A N 1
ATOM 1043 C CA . LYS A 1 134 ? -40.781 11.136 -5.263 1.00 39.25 134 LYS A CA 1
ATOM 1044 C C . LYS A 1 134 ? -41.941 10.848 -4.317 1.00 39.25 134 LYS A C 1
ATOM 1046 O O . LYS A 1 134 ? -41.816 11.024 -3.116 1.00 39.25 134 LYS A O 1
ATOM 1051 N N . LYS A 1 135 ? -43.058 10.346 -4.850 1.00 34.84 135 LYS A N 1
ATOM 1052 C CA . LYS A 1 135 ? -44.228 10.013 -4.031 1.00 34.84 135 LYS A CA 1
ATOM 1053 C C . LYS A 1 135 ? -43.993 8.800 -3.117 1.00 34.84 135 LYS A C 1
ATOM 1055 O O . LYS A 1 135 ? -44.571 8.743 -2.042 1.00 34.84 135 LYS A O 1
ATOM 1060 N N . LYS A 1 136 ? -43.146 7.847 -3.527 1.00 34.16 136 LYS A N 1
ATOM 1061 C CA . LYS A 1 136 ? -42.789 6.668 -2.722 1.00 34.16 136 LYS A CA 1
ATOM 1062 C C . LYS A 1 136 ? -41.762 7.008 -1.630 1.00 34.16 136 LYS A C 1
ATOM 1064 O O . LYS A 1 136 ? -41.853 6.432 -0.551 1.00 34.16 136 LYS A O 1
ATOM 1069 N N . ASP A 1 137 ? -40.867 7.967 -1.884 1.00 34.34 137 ASP A N 1
ATOM 1070 C CA . ASP A 1 137 ? -40.013 8.586 -0.855 1.00 34.34 137 ASP A CA 1
ATOM 1071 C C . ASP A 1 137 ? -40.844 9.398 0.152 1.00 34.34 137 ASP A C 1
ATOM 1073 O O . ASP A 1 137 ? -40.693 9.219 1.358 1.00 34.34 137 ASP A O 1
ATOM 1077 N N . ASP A 1 138 ? -41.796 10.215 -0.316 1.00 33.75 138 ASP A N 1
ATOM 1078 C CA . ASP A 1 138 ? -42.684 10.992 0.562 1.00 33.75 138 ASP A CA 1
ATOM 1079 C C . ASP A 1 138 ? -43.583 10.085 1.432 1.00 33.75 138 ASP A C 1
ATOM 1081 O O . ASP A 1 138 ? -43.789 10.359 2.618 1.00 33.75 138 ASP A O 1
ATOM 1085 N N . ASP A 1 139 ? -44.082 8.969 0.883 1.00 31.64 139 ASP A N 1
ATOM 1086 C CA . ASP A 1 139 ? -44.897 7.998 1.627 1.00 31.64 139 ASP A CA 1
ATOM 1087 C C . ASP A 1 139 ? -44.063 7.227 2.680 1.00 31.64 139 ASP A C 1
ATOM 1089 O O . ASP A 1 139 ? -44.586 6.916 3.753 1.00 31.64 139 ASP A O 1
ATOM 1093 N N . LEU A 1 140 ? -42.762 6.991 2.440 1.00 31.92 140 LEU A N 1
ATOM 1094 C CA . LEU A 1 140 ? -41.825 6.402 3.416 1.00 31.92 140 LEU A CA 1
ATOM 1095 C C . LEU A 1 140 ? -41.434 7.386 4.536 1.00 31.92 140 LEU A C 1
ATOM 1097 O O . LEU A 1 140 ? -41.238 6.964 5.676 1.00 31.92 140 LEU A O 1
ATOM 1101 N N . VAL A 1 141 ? -41.397 8.691 4.248 1.00 31.61 141 VAL A N 1
ATOM 1102 C CA . VAL A 1 141 ? -41.133 9.756 5.236 1.00 31.61 141 VAL A CA 1
ATOM 1103 C C . VAL A 1 141 ? -42.382 10.082 6.081 1.00 31.61 141 VAL A C 1
ATOM 1105 O O . VAL A 1 141 ? -42.268 10.458 7.249 1.00 31.61 141 VAL A O 1
ATOM 1108 N N . SER A 1 142 ? -43.594 9.864 5.556 1.00 26.58 142 SER A N 1
ATOM 1109 C CA . SER A 1 142 ? -44.857 10.221 6.232 1.00 26.58 142 SER A CA 1
ATOM 1110 C C . SER A 1 142 ? -45.223 9.391 7.478 1.00 26.58 142 SER A C 1
ATOM 1112 O O . SER A 1 142 ? -46.102 9.789 8.244 1.00 26.58 142 SER A O 1
ATOM 1114 N N . VAL A 1 143 ? -44.533 8.273 7.745 1.00 28.27 143 VAL A N 1
ATOM 1115 C CA . VAL A 1 143 ? -44.724 7.475 8.978 1.00 28.27 143 VAL A CA 1
ATOM 1116 C C . VAL A 1 143 ? -43.988 8.098 10.181 1.00 28.27 143 VAL A C 1
ATOM 1118 O O . VAL A 1 143 ? -44.237 7.729 11.329 1.00 28.27 143 VAL A O 1
ATOM 1121 N N . ALA A 1 144 ? -43.146 9.111 9.954 1.00 29.97 144 ALA A N 1
ATOM 1122 C CA . ALA A 1 144 ? -42.375 9.800 10.983 1.00 29.97 144 ALA A CA 1
ATOM 1123 C C . ALA A 1 144 ? -42.776 11.282 11.115 1.00 29.97 144 ALA A C 1
ATOM 1125 O O . ALA A 1 144 ? -41.978 12.181 10.872 1.00 29.97 144 ALA A O 1
ATOM 1126 N N . SER A 1 145 ? -44.007 11.579 11.545 1.00 26.56 145 SER A N 1
ATOM 1127 C CA . SER A 1 145 ? -44.362 12.955 11.926 1.00 26.56 145 SER A CA 1
ATOM 1128 C C . SER A 1 145 ? -45.164 13.025 13.227 1.00 26.56 145 SER A C 1
ATOM 1130 O O . SER A 1 145 ? -46.395 13.002 13.231 1.00 26.56 145 SER A O 1
ATOM 1132 N N . VAL A 1 146 ? -44.455 13.184 14.350 1.00 26.59 146 VAL A N 1
ATOM 1133 C CA . VAL A 1 146 ? -45.011 13.824 15.550 1.00 26.59 146 VAL A CA 1
ATOM 1134 C C . VAL A 1 146 ? -44.966 15.334 15.322 1.00 26.59 146 VAL A C 1
ATOM 1136 O O . VAL A 1 146 ? -43.908 15.914 15.087 1.00 26.59 146 VAL A O 1
ATOM 1139 N N . GLN A 1 147 ? -46.141 15.962 15.368 1.00 29.05 147 GLN A N 1
ATOM 1140 C CA . GLN A 1 147 ? -46.357 17.395 15.173 1.00 29.05 147 GLN A CA 1
ATOM 1141 C C . GLN A 1 147 ? -45.413 18.259 16.030 1.00 29.05 147 GLN A C 1
ATOM 1143 O O . GLN A 1 147 ? -45.418 18.167 17.258 1.00 29.05 147 GLN A O 1
ATOM 1148 N N . ARG A 1 148 ? -44.690 19.194 15.400 1.00 26.41 148 ARG A N 1
ATOM 1149 C CA . ARG A 1 148 ? -44.093 20.352 16.084 1.00 26.41 148 ARG A CA 1
ATOM 1150 C C . ARG A 1 148 ? -44.673 21.646 15.518 1.00 26.41 148 ARG A C 1
ATOM 1152 O O . ARG A 1 148 ? -44.564 21.933 14.332 1.00 26.41 148 ARG A O 1
ATOM 1159 N N . GLN A 1 149 ? -45.316 22.416 16.393 1.00 23.66 149 GLN A N 1
ATOM 1160 C CA . GLN A 1 149 ? -45.771 23.778 16.116 1.00 23.66 149 GLN A CA 1
ATOM 1161 C C . GLN A 1 149 ? -44.584 24.755 16.006 1.00 23.66 149 GLN A C 1
ATOM 1163 O O . GLN A 1 149 ? -43.563 24.548 16.667 1.00 23.66 149 GLN A O 1
ATOM 1168 N N . PRO A 1 150 ? -44.718 25.858 15.247 1.00 24.41 150 PRO A N 1
ATOM 1169 C CA . PRO A 1 150 ? -43.628 26.800 15.039 1.00 24.41 150 PRO A CA 1
ATOM 1170 C C . PRO A 1 150 ? -43.439 27.695 16.270 1.00 24.41 150 PRO A C 1
ATOM 1172 O O . PRO A 1 150 ? -44.355 28.416 16.675 1.00 24.41 150 PRO A O 1
ATOM 1175 N N . ARG A 1 151 ? -42.234 27.698 16.854 1.00 25.59 151 ARG A N 1
ATOM 1176 C CA . ARG A 1 151 ? -41.813 28.725 17.819 1.00 25.59 151 ARG A CA 1
ATOM 1177 C C . ARG A 1 151 ? -40.829 29.704 17.185 1.00 25.59 151 ARG A C 1
ATOM 1179 O O . ARG A 1 151 ? -40.019 29.369 16.333 1.00 25.59 151 ARG A O 1
ATOM 1186 N N . ARG A 1 152 ? -41.015 30.955 17.600 1.00 23.31 152 ARG A N 1
ATOM 1187 C CA . ARG A 1 152 ? -40.427 32.196 17.094 1.00 23.31 152 ARG A CA 1
ATOM 1188 C C . ARG A 1 152 ? -38.900 32.246 17.232 1.00 23.31 152 ARG A C 1
ATOM 1190 O O . ARG A 1 152 ? -38.347 31.726 18.193 1.00 23.31 152 ARG A O 1
ATOM 1197 N N . ARG A 1 153 ? -38.279 32.987 16.305 1.00 33.72 153 ARG A N 1
ATOM 1198 C CA . ARG A 1 153 ? -36.873 33.429 16.300 1.00 33.72 153 ARG A CA 1
ATOM 1199 C C . ARG A 1 153 ? -36.430 34.004 17.650 1.00 33.72 153 ARG A C 1
ATOM 1201 O O . ARG A 1 153 ? -37.042 34.975 18.092 1.00 33.72 153 ARG A O 1
ATOM 1208 N N . SER A 1 154 ? -35.301 33.525 18.181 1.00 26.06 154 SER A N 1
ATOM 1209 C CA . SER A 1 154 ? -34.269 34.372 18.803 1.00 26.06 154 SER A CA 1
ATOM 1210 C C . SER A 1 154 ? -33.012 33.586 19.209 1.00 26.06 154 SER A C 1
ATOM 1212 O O . SER A 1 154 ? -33.143 32.534 19.822 1.00 26.06 154 SER A O 1
ATOM 1214 N N . HIS A 1 155 ? -31.862 34.240 19.004 1.00 27.47 155 HIS A N 1
ATOM 1215 C CA . HIS A 1 155 ? -30.516 34.027 19.563 1.00 27.47 155 HIS A CA 1
ATOM 1216 C C . HIS A 1 155 ? -29.550 33.057 18.860 1.00 27.47 155 HIS A C 1
ATOM 1218 O O . HIS A 1 155 ? -29.744 31.850 18.841 1.00 27.47 155 HIS A O 1
ATOM 1224 N N . CYS A 1 156 ? -28.477 33.666 18.330 1.00 35.38 156 CYS A N 1
ATOM 1225 C CA . CYS A 1 156 ? -27.239 33.053 17.863 1.00 35.38 156 CYS A CA 1
ATOM 1226 C C . CYS A 1 156 ? -26.571 32.213 18.955 1.00 35.38 156 CYS A C 1
ATOM 1228 O O . CYS A 1 156 ? -26.370 32.698 20.070 1.00 35.38 156 CYS A O 1
ATOM 1230 N N . GLY A 1 157 ? -26.137 31.018 18.567 1.00 34.50 157 GLY A N 1
ATOM 1231 C CA . GLY A 1 157 ? -25.329 30.094 19.355 1.00 34.50 157 GLY A CA 1
ATOM 1232 C C . GLY A 1 157 ? -25.738 28.662 19.022 1.00 34.50 157 GLY A C 1
ATOM 1233 O O . GLY A 1 157 ? -26.868 28.299 19.318 1.00 34.50 157 GLY A O 1
ATOM 1234 N N . ASN A 1 158 ? -24.819 27.896 18.421 1.00 36.09 158 ASN A N 1
ATOM 1235 C CA . ASN A 1 158 ? -24.882 26.443 18.153 1.00 36.09 158 ASN A CA 1
ATOM 1236 C C . ASN A 1 158 ? -25.293 25.973 16.741 1.00 36.09 158 ASN A C 1
ATOM 1238 O O . ASN A 1 158 ? -25.927 24.937 16.595 1.00 36.09 158 ASN A O 1
ATOM 1242 N N . GLU A 1 159 ? -24.826 26.633 15.676 1.00 36.19 159 GLU A N 1
ATOM 1243 C CA . GLU A 1 159 ? -24.960 26.083 14.306 1.00 36.19 159 GLU A CA 1
ATOM 1244 C C . GLU A 1 159 ? -24.033 24.874 14.019 1.00 36.19 159 GLU A C 1
ATOM 1246 O O . GLU A 1 159 ? -24.271 24.144 13.064 1.00 36.19 159 GLU A O 1
ATOM 1251 N N . LEU A 1 160 ? -23.017 24.598 14.854 1.00 36.88 160 LEU A N 1
ATOM 1252 C CA . LEU A 1 160 ? -22.098 23.452 14.689 1.00 36.88 160 LEU A CA 1
ATOM 1253 C C . LEU A 1 160 ? -22.510 22.177 15.451 1.00 36.88 160 LEU A C 1
ATOM 1255 O O . LEU A 1 160 ? -22.012 21.101 15.130 1.00 36.88 160 LEU A O 1
ATOM 1259 N N . GLU A 1 161 ? -23.396 22.265 16.447 1.00 40.31 161 GLU A N 1
ATOM 1260 C CA . GLU A 1 161 ? -23.895 21.081 17.173 1.00 40.31 161 GLU A CA 1
ATOM 1261 C C . GLU A 1 161 ? -25.093 20.437 16.465 1.00 40.31 161 GLU A C 1
ATOM 1263 O O . GLU A 1 161 ? -25.210 19.213 16.459 1.00 40.31 161 GLU A O 1
ATOM 1268 N N . ASP A 1 162 ? -25.935 21.237 15.804 1.00 35.66 162 ASP A N 1
ATOM 1269 C CA . ASP A 1 162 ? -27.138 20.747 15.118 1.00 35.66 162 ASP A CA 1
ATOM 1270 C C . ASP A 1 162 ? -26.849 20.116 13.739 1.00 35.66 162 ASP A C 1
ATOM 1272 O O . ASP A 1 162 ? -27.661 19.335 13.249 1.00 35.66 162 ASP A O 1
ATOM 1276 N N . LEU A 1 163 ? -25.671 20.354 13.142 1.00 39.25 163 LEU A N 1
ATOM 1277 C CA . LEU A 1 163 ? -25.216 19.655 11.925 1.00 39.25 163 LEU A CA 1
ATOM 1278 C C . LEU A 1 163 ? -24.622 18.257 12.207 1.00 39.25 163 LEU A C 1
ATOM 1280 O O . LEU A 1 163 ? -24.464 17.462 11.287 1.00 39.25 163 LEU A O 1
ATOM 1284 N N . ARG A 1 164 ? -24.330 17.907 13.472 1.00 45.97 164 ARG A N 1
ATOM 1285 C CA . ARG A 1 164 ? -23.761 16.594 13.860 1.00 45.97 164 ARG A CA 1
ATOM 1286 C C . ARG A 1 164 ? -24.790 15.454 13.929 1.00 45.97 164 ARG A C 1
ATOM 1288 O O . ARG A 1 164 ? -24.414 14.319 14.210 1.00 45.97 164 ARG A O 1
ATOM 1295 N N . GLN A 1 165 ? -26.082 15.721 13.722 1.00 39.47 165 GLN A N 1
ATOM 1296 C CA . GLN A 1 165 ? -27.141 14.727 13.958 1.00 39.47 165 GLN A CA 1
ATOM 1297 C C . GLN A 1 165 ? -27.346 13.688 12.840 1.00 39.47 165 GLN A C 1
ATOM 1299 O O . GLN A 1 165 ? -28.077 12.730 13.077 1.00 39.47 165 GLN A O 1
ATOM 1304 N N . ASP A 1 166 ? -26.636 13.797 11.711 1.00 41.34 166 ASP A N 1
ATOM 1305 C CA . ASP A 1 166 ? -26.639 12.801 10.621 1.00 41.34 166 ASP A CA 1
ATOM 1306 C C . ASP A 1 166 ? -25.272 12.111 10.415 1.00 41.34 166 ASP A C 1
ATOM 1308 O O . ASP A 1 166 ? -24.960 11.606 9.336 1.00 41.34 166 ASP A O 1
ATOM 1312 N N . TRP A 1 167 ? -24.439 12.009 11.459 1.00 53.34 167 TRP A N 1
ATOM 1313 C CA . TRP A 1 167 ? -23.417 10.952 11.476 1.00 53.34 167 TRP A CA 1
ATOM 1314 C C . TRP A 1 167 ? -24.191 9.636 11.369 1.00 53.34 167 TRP A C 1
ATOM 1316 O O . TRP A 1 167 ? -25.089 9.440 12.189 1.00 53.34 167 TRP A O 1
ATOM 1326 N N . GLN A 1 168 ? -23.922 8.743 10.401 1.00 59.22 168 GLN A N 1
ATOM 1327 C CA . GLN A 1 168 ? -24.508 7.391 10.450 1.00 59.22 168 GLN A CA 1
ATOM 1328 C C . GLN A 1 168 ? -24.278 6.872 11.872 1.00 59.22 168 GLN A C 1
ATOM 1330 O O . GLN A 1 168 ? -23.120 6.702 12.254 1.00 59.22 168 GLN A O 1
ATOM 1335 N N . GLN A 1 169 ? -25.346 6.773 12.682 1.00 71.12 169 GLN A N 1
ATOM 1336 C CA . GLN A 1 169 ? -25.221 6.731 14.141 1.00 71.12 169 GLN A CA 1
ATOM 1337 C C . GLN A 1 169 ? -24.216 5.649 14.514 1.00 71.12 169 GLN A C 1
ATOM 1339 O O . GLN A 1 169 ? -24.465 4.466 14.262 1.00 71.12 169 GLN A O 1
ATOM 1344 N N . PHE A 1 170 ? -23.061 6.058 15.050 1.00 89.94 170 PHE A N 1
ATOM 1345 C CA . PHE A 1 170 ? -22.008 5.113 15.382 1.00 89.94 170 PHE A CA 1
ATOM 1346 C C . PHE A 1 170 ? -22.580 4.070 16.337 1.00 89.94 170 PHE A C 1
ATOM 1348 O O . PHE A 1 170 ? -23.013 4.376 17.450 1.00 89.94 170 PHE A O 1
ATOM 1355 N N . SER A 1 171 ? -22.622 2.823 15.880 1.00 91.38 171 SER A N 1
ATOM 1356 C CA . SER A 1 171 ? -23.170 1.729 16.663 1.00 91.38 171 SER A CA 1
ATOM 1357 C C . SER A 1 171 ? -22.024 0.967 17.293 1.00 91.38 171 SER A C 1
ATOM 1359 O O . SER A 1 171 ? -21.461 0.054 16.688 1.00 91.38 171 SER A O 1
ATOM 1361 N N . LYS A 1 172 ? -21.709 1.309 18.545 1.00 91.25 172 LYS A N 1
ATOM 1362 C CA . LYS A 1 172 ? -20.685 0.603 19.321 1.00 91.25 172 LYS A CA 1
ATOM 1363 C C . LYS A 1 172 ? -20.937 -0.904 19.363 1.00 91.25 172 LYS A C 1
ATOM 1365 O O . LYS A 1 172 ? -20.018 -1.684 19.182 1.00 91.25 172 LYS A O 1
ATOM 1370 N N . THR A 1 173 ? -22.192 -1.330 19.508 1.00 94.31 173 THR A N 1
ATOM 1371 C CA . THR A 1 173 ? -22.555 -2.756 19.493 1.00 94.31 173 THR A CA 1
ATOM 1372 C C . THR A 1 173 ? -22.229 -3.432 18.161 1.00 94.31 173 THR A C 1
ATOM 1374 O O . THR A 1 173 ? -21.730 -4.554 18.162 1.00 94.31 173 THR A O 1
ATOM 1377 N N . GLN A 1 174 ? -22.492 -2.775 17.025 1.00 94.94 174 GLN A N 1
ATOM 1378 C CA . GLN A 1 174 ? -22.124 -3.323 15.717 1.00 94.94 174 GLN A CA 1
ATOM 1379 C C . GLN A 1 174 ? -20.607 -3.323 15.534 1.00 94.94 174 GLN A C 1
ATOM 1381 O O . GLN A 1 174 ? -20.056 -4.347 15.143 1.00 94.94 174 GLN A O 1
ATOM 1386 N N . PHE A 1 175 ? -19.932 -2.224 15.872 1.00 96.06 175 PHE A N 1
ATOM 1387 C CA . PHE A 1 175 ? -18.477 -2.113 15.803 1.00 96.06 175 PHE A CA 1
ATOM 1388 C C . PHE A 1 175 ? -17.782 -3.189 16.651 1.00 96.06 175 PHE A C 1
ATOM 1390 O O . PHE A 1 175 ? -16.914 -3.907 16.158 1.00 96.06 175 PHE A O 1
ATOM 1397 N N . ASP A 1 176 ? -18.227 -3.387 17.892 1.00 95.50 176 ASP A N 1
ATOM 1398 C CA . ASP A 1 176 ? -17.716 -4.400 18.819 1.00 95.50 176 ASP A CA 1
ATOM 1399 C C . ASP A 1 176 ? -18.103 -5.830 18.412 1.00 95.50 176 ASP A C 1
ATOM 1401 O O . ASP A 1 176 ? -17.544 -6.784 18.949 1.00 95.50 176 ASP A O 1
ATOM 1405 N N . SER A 1 177 ? -19.039 -6.031 17.478 1.00 96.38 177 SER A N 1
ATOM 1406 C CA . SER A 1 177 ? -19.382 -7.369 16.968 1.00 96.38 177 SER A CA 1
ATOM 1407 C C . SER A 1 177 ? -18.408 -7.876 15.897 1.00 96.38 177 SER A C 1
ATOM 1409 O O . SER A 1 177 ? -18.330 -9.083 15.659 1.00 96.38 177 SER A O 1
ATOM 1411 N N . LEU A 1 178 ? -17.633 -6.974 15.287 1.00 97.94 178 LEU A N 1
ATOM 1412 C CA . LEU A 1 178 ? -16.687 -7.291 14.218 1.00 97.94 178 LEU A CA 1
ATOM 1413 C C . LEU A 1 178 ? -15.478 -8.069 14.740 1.00 97.94 178 LEU A C 1
ATOM 1415 O O . LEU A 1 178 ? -15.151 -8.034 15.926 1.00 97.94 178 LEU A O 1
ATOM 1419 N N . ARG A 1 179 ? -14.817 -8.815 13.858 1.00 97.75 179 ARG A N 1
ATOM 1420 C CA . ARG A 1 179 ? -13.704 -9.705 14.211 1.00 97.75 179 ARG A CA 1
ATOM 1421 C C . ARG A 1 179 ? -12.351 -9.111 13.872 1.00 97.75 179 ARG A C 1
ATOM 1423 O O . ARG A 1 179 ? -11.443 -9.208 14.695 1.00 97.75 179 ARG A O 1
ATOM 1430 N N . THR A 1 180 ? -12.227 -8.497 12.699 1.00 98.62 180 THR A N 1
ATOM 1431 C CA . THR A 1 180 ? -10.953 -7.961 12.208 1.00 98.62 180 THR A CA 1
ATOM 1432 C C . THR A 1 180 ? -11.018 -6.442 12.107 1.00 98.62 180 THR A C 1
ATOM 1434 O O . THR A 1 180 ? -11.907 -5.903 11.458 1.00 98.62 180 THR A O 1
ATOM 1437 N N . TYR A 1 181 ? -10.064 -5.754 12.727 1.00 98.75 181 TYR A N 1
ATOM 1438 C CA . TYR A 1 181 ? -9.914 -4.303 12.648 1.00 98.75 181 TYR A CA 1
ATOM 1439 C C . TYR A 1 181 ? -8.639 -4.000 11.874 1.00 98.75 181 TYR A C 1
ATOM 1441 O O . TYR A 1 181 ? -7.541 -4.363 12.300 1.00 98.75 181 TYR A O 1
ATOM 1449 N N . VAL A 1 182 ? -8.803 -3.370 10.719 1.00 98.75 182 VAL A N 1
ATOM 1450 C CA . VAL A 1 182 ? -7.718 -2.984 9.825 1.00 98.75 182 VAL A CA 1
ATOM 1451 C C . VAL A 1 182 ? -7.516 -1.486 9.984 1.00 98.75 182 VAL A C 1
ATOM 1453 O O . VAL A 1 182 ? -8.388 -0.702 9.631 1.00 98.75 182 VAL A O 1
ATOM 1456 N N . PHE A 1 183 ? -6.395 -1.085 10.560 1.00 98.75 183 PHE A N 1
ATOM 1457 C CA . PHE A 1 183 ? -6.059 0.312 10.787 1.00 98.75 183 PHE A CA 1
ATOM 1458 C C . PHE A 1 183 ? -5.178 0.811 9.652 1.00 98.75 183 PHE A C 1
ATOM 1460 O O . PHE A 1 183 ? -4.106 0.247 9.429 1.00 98.75 183 PHE A O 1
ATOM 1467 N N . ASP A 1 184 ? -5.575 1.897 8.987 1.00 98.06 184 ASP A N 1
ATOM 1468 C CA . ASP A 1 184 ? -4.559 2.783 8.432 1.00 98.06 184 ASP A CA 1
ATOM 1469 C C . ASP A 1 184 ? -3.688 3.345 9.566 1.00 98.06 184 ASP A C 1
ATOM 1471 O O . ASP A 1 184 ? -4.027 3.272 10.751 1.00 98.06 184 ASP A O 1
ATOM 1475 N N . CYS A 1 185 ? -2.517 3.852 9.207 1.00 95.94 185 CYS A N 1
ATOM 1476 C CA . CYS A 1 185 ? -1.555 4.325 10.168 1.00 95.94 185 CYS A CA 1
ATOM 1477 C C . CYS A 1 185 ? -1.376 5.852 10.193 1.00 95.94 185 CYS A C 1
ATOM 1479 O O . CYS A 1 185 ? -1.312 6.424 11.282 1.00 95.94 185 CYS A O 1
ATOM 1481 N N . ASP A 1 186 ? -1.234 6.520 9.046 1.00 91.94 186 ASP A N 1
ATOM 1482 C CA . ASP A 1 186 ? -0.912 7.956 8.999 1.00 91.94 186 ASP A CA 1
ATOM 1483 C C . ASP A 1 186 ? -2.213 8.757 8.967 1.00 91.94 186 ASP A C 1
ATOM 1485 O O . ASP A 1 186 ? -3.074 8.483 8.156 1.00 91.94 186 ASP A O 1
ATOM 1489 N N . GLY A 1 187 ? -2.403 9.708 9.877 1.00 91.44 187 GLY A N 1
ATOM 1490 C CA . GLY A 1 187 ? -3.705 10.356 10.059 1.00 91.44 187 GLY A CA 1
ATOM 1491 C C . GLY A 1 187 ? -4.685 9.555 10.926 1.00 91.44 187 GLY A C 1
ATOM 1492 O O . GLY A 1 187 ? -5.675 10.125 11.384 1.00 91.44 187 GLY A O 1
ATOM 1493 N N . VAL A 1 188 ? -4.361 8.300 11.268 1.00 96.69 188 VAL A N 1
ATOM 1494 C CA . VAL A 1 188 ? -5.127 7.462 12.212 1.00 96.69 188 VAL A CA 1
ATOM 1495 C C . VAL A 1 188 ? -4.373 7.208 13.522 1.00 96.69 188 VAL A C 1
ATOM 1497 O O . VAL A 1 188 ? -4.924 7.440 14.593 1.00 96.69 188 VAL A O 1
ATOM 1500 N N . LEU A 1 189 ? -3.115 6.751 13.465 1.00 96.75 189 LEU A N 1
ATOM 1501 C CA . LEU A 1 189 ? -2.300 6.388 14.641 1.00 96.75 189 LEU A CA 1
ATOM 1502 C C . LEU A 1 189 ? -1.225 7.431 14.963 1.00 96.75 189 LEU A C 1
ATOM 1504 O O . LEU A 1 189 ? -0.823 7.603 16.114 1.00 96.75 189 LEU A O 1
ATOM 1508 N N . TRP A 1 190 ? -0.714 8.116 13.943 1.00 93.00 190 TRP A N 1
ATOM 1509 C CA . TRP A 1 190 ? 0.258 9.201 14.076 1.00 93.00 190 TRP A CA 1
ATOM 1510 C C . TRP A 1 190 ? 0.004 10.290 13.043 1.00 93.00 190 TRP A C 1
ATOM 1512 O O . TRP A 1 190 ? -0.809 10.110 12.147 1.00 93.00 190 TRP A O 1
ATOM 1522 N N . ASN A 1 191 ? 0.702 11.425 13.167 1.00 88.69 191 ASN A N 1
ATOM 1523 C CA . ASN A 1 191 ? 0.445 12.630 12.361 1.00 88.69 191 ASN A CA 1
ATOM 1524 C C . ASN A 1 191 ? -1.027 13.075 12.409 1.00 88.69 191 ASN A C 1
ATOM 1526 O O . ASN A 1 191 ? -1.547 13.643 11.448 1.00 88.69 191 ASN A O 1
ATOM 1530 N N . ILE A 1 192 ? -1.682 12.810 13.538 1.00 90.31 192 ILE A N 1
ATOM 1531 C CA . ILE A 1 192 ? -3.095 13.088 13.728 1.00 90.31 192 ILE A CA 1
ATOM 1532 C C . ILE A 1 192 ? -3.322 14.534 14.157 1.00 90.31 192 ILE A C 1
ATOM 1534 O O . ILE A 1 192 ? -2.493 15.149 14.831 1.00 90.31 192 ILE A O 1
ATOM 1538 N N . THR A 1 193 ? -4.476 15.067 13.794 1.00 86.12 193 THR A N 1
ATOM 1539 C CA . THR A 1 193 ? -4.961 16.370 14.240 1.00 86.12 193 THR A CA 1
ATOM 1540 C C . THR A 1 193 ? -6.315 16.214 14.899 1.00 86.12 193 THR A C 1
ATOM 1542 O O . THR A 1 193 ? -7.150 15.466 14.411 1.00 86.12 193 THR A O 1
ATOM 1545 N N . ASP A 1 194 ? -6.554 16.938 15.988 1.00 85.00 194 ASP A N 1
ATOM 1546 C CA . ASP A 1 194 ? -7.886 16.975 16.579 1.00 85.00 194 ASP A CA 1
ATOM 1547 C C . ASP A 1 194 ? -8.805 17.872 15.740 1.00 85.00 194 ASP A C 1
ATOM 1549 O O . ASP A 1 194 ? -8.594 19.089 15.665 1.00 85.00 194 ASP A O 1
ATOM 1553 N N . ALA A 1 195 ? -9.819 17.269 15.118 1.00 79.50 195 ALA A N 1
ATOM 1554 C CA . ALA A 1 195 ? -10.830 17.977 14.340 1.00 79.50 195 ALA A CA 1
ATOM 1555 C C . ALA A 1 195 ? -11.585 19.013 15.193 1.00 79.50 195 ALA A C 1
ATOM 1557 O O . ALA A 1 195 ? -11.878 20.111 14.713 1.00 79.50 195 ALA A O 1
ATOM 1558 N N . ASP A 1 196 ? -11.804 18.710 16.477 1.00 79.31 196 ASP A N 1
ATOM 1559 C CA . ASP A 1 196 ? -12.498 19.590 17.420 1.00 79.31 196 ASP A CA 1
ATOM 1560 C C . ASP A 1 196 ? -11.552 20.613 18.079 1.00 79.31 196 ASP A C 1
ATOM 1562 O O . ASP A 1 196 ? -12.005 21.562 18.723 1.00 79.31 196 ASP A O 1
ATOM 1566 N N . LYS A 1 197 ? -10.231 20.472 17.875 1.00 82.06 197 LYS A N 1
ATOM 1567 C CA . LYS A 1 197 ? -9.170 21.336 18.431 1.00 82.06 197 LYS A CA 1
ATOM 1568 C C . LYS A 1 197 ? -9.221 21.468 19.961 1.00 82.06 197 LYS A C 1
ATOM 1570 O O . LYS A 1 197 ? -8.839 22.504 20.510 1.00 82.06 197 LYS A O 1
ATOM 1575 N N . VAL A 1 198 ? -9.687 20.427 20.646 1.00 83.88 198 VAL A N 1
ATOM 1576 C CA . VAL A 1 198 ? -9.807 20.348 22.107 1.00 83.88 198 VAL A CA 1
ATOM 1577 C C . VAL A 1 198 ? -8.528 19.788 22.729 1.00 83.88 198 VAL A C 1
ATOM 1579 O O . VAL A 1 198 ? -8.079 20.274 23.768 1.00 83.88 198 VAL A O 1
ATOM 1582 N N . LYS A 1 199 ? -7.927 18.776 22.101 1.00 88.50 199 LYS A N 1
ATOM 1583 C CA . LYS A 1 199 ? -6.713 18.093 22.550 1.00 88.50 199 LYS A CA 1
ATOM 1584 C C . LYS A 1 199 ? -5.505 18.490 21.714 1.00 88.50 199 LYS A C 1
ATOM 1586 O O . LYS A 1 199 ? -5.599 18.819 20.531 1.00 88.50 199 LYS A O 1
ATOM 1591 N N . SER A 1 200 ? -4.335 18.417 22.345 1.00 91.12 200 SER A N 1
ATOM 1592 C CA . SER A 1 200 ? -3.075 18.437 21.608 1.00 91.12 200 SER A CA 1
ATOM 1593 C C . SER A 1 200 ? -2.957 17.164 20.748 1.00 91.12 200 SER A C 1
ATOM 1595 O O . SER A 1 200 ? -3.497 16.123 21.138 1.00 91.12 200 SER A O 1
ATOM 1597 N N . PRO A 1 201 ? -2.241 17.202 19.606 1.00 89.12 201 PRO A N 1
ATOM 1598 C CA . PRO A 1 201 ? -1.964 16.002 18.812 1.00 89.12 201 PRO A CA 1
ATOM 1599 C C . PRO A 1 201 ? -1.367 14.849 19.632 1.00 89.12 201 PRO A C 1
ATOM 1601 O O . PRO A 1 201 ? -1.770 13.701 19.460 1.00 89.12 201 PRO A O 1
ATOM 1604 N N . ASP A 1 202 ? -0.465 15.159 20.566 1.00 92.19 202 ASP A N 1
ATOM 1605 C CA . ASP A 1 202 ? 0.207 14.160 21.402 1.00 92.19 202 ASP A CA 1
ATOM 1606 C C . ASP A 1 202 ? -0.754 13.496 22.399 1.00 92.19 202 ASP A C 1
ATOM 1608 O O . ASP A 1 202 ? -0.668 12.292 22.637 1.00 92.19 202 ASP A O 1
ATOM 1612 N N . ASP A 1 203 ? -1.677 14.256 22.996 1.00 94.81 203 ASP A N 1
ATOM 1613 C CA . ASP A 1 203 ? -2.646 13.693 23.943 1.00 94.81 203 ASP A CA 1
ATOM 1614 C C . ASP A 1 203 ? -3.729 12.890 23.227 1.00 94.81 203 ASP A C 1
ATOM 1616 O O . ASP A 1 203 ? -4.077 11.799 23.677 1.00 94.81 203 ASP A O 1
ATOM 1620 N N . LEU A 1 204 ? -4.196 13.370 22.069 1.00 95.44 204 LEU A N 1
ATOM 1621 C CA . LEU A 1 204 ? -5.090 12.590 21.220 1.00 95.44 204 LEU A CA 1
ATOM 1622 C C . LEU A 1 204 ? -4.424 11.273 20.793 1.00 95.44 204 LEU A C 1
ATOM 1624 O O . LEU A 1 204 ? -5.067 10.226 20.821 1.00 95.44 204 LEU A O 1
ATOM 1628 N N . GLN A 1 205 ? -3.130 11.306 20.456 1.00 96.31 205 GLN A N 1
ATOM 1629 C CA . GLN A 1 205 ? -2.398 10.112 20.039 1.00 96.31 205 GLN A CA 1
ATOM 1630 C C . GLN A 1 205 ? -2.333 9.090 21.172 1.00 96.31 205 GLN A C 1
ATOM 1632 O O . GLN A 1 205 ? -2.604 7.915 20.941 1.00 96.31 205 GLN A O 1
ATOM 1637 N N . LYS A 1 206 ? -2.037 9.516 22.404 1.00 97.19 206 LYS A N 1
ATOM 1638 C CA . LYS A 1 206 ? -2.039 8.609 23.564 1.00 97.19 206 LYS A CA 1
ATOM 1639 C C . LYS A 1 206 ? -3.393 7.923 23.745 1.00 97.19 206 LYS A C 1
ATOM 1641 O O . LYS A 1 206 ? -3.426 6.714 23.968 1.00 97.19 206 LYS A O 1
ATOM 1646 N N . ASP A 1 207 ? -4.491 8.665 23.611 1.00 97.62 207 ASP A N 1
ATOM 1647 C CA . ASP A 1 207 ? -5.839 8.113 23.764 1.00 97.62 207 ASP A CA 1
ATOM 1648 C C . ASP A 1 207 ? -6.186 7.118 22.648 1.00 97.62 207 ASP A C 1
ATOM 1650 O O . ASP A 1 207 ? -6.721 6.040 22.922 1.00 97.62 207 ASP A O 1
ATOM 1654 N N . VAL A 1 208 ? -5.827 7.434 21.399 1.00 98.19 208 VAL A N 1
ATOM 1655 C CA . VAL A 1 208 ? -5.967 6.515 20.260 1.00 98.19 208 VAL A CA 1
ATOM 1656 C C . VAL A 1 208 ? -5.192 5.222 20.514 1.00 98.19 208 VAL A C 1
ATOM 1658 O O . VAL A 1 208 ? -5.760 4.133 20.424 1.00 98.19 208 VAL A O 1
ATOM 1661 N N . LEU A 1 209 ? -3.910 5.316 20.876 1.00 98.31 209 LEU A N 1
ATOM 1662 C CA . LEU A 1 209 ? -3.064 4.144 21.110 1.00 98.31 209 LEU A CA 1
ATOM 1663 C C . LEU A 1 209 ? -3.568 3.305 22.292 1.00 98.31 209 LEU A C 1
ATOM 1665 O O . LEU A 1 209 ? -3.539 2.077 22.226 1.00 98.31 209 LEU A O 1
ATOM 1669 N N . ALA A 1 210 ? -4.109 3.938 23.337 1.00 98.31 210 ALA A N 1
ATOM 1670 C CA . ALA A 1 210 ? -4.743 3.234 24.449 1.00 98.31 210 ALA A CA 1
ATOM 1671 C C . ALA A 1 210 ? -5.961 2.406 23.995 1.00 98.31 210 ALA A C 1
ATOM 1673 O O . ALA A 1 210 ? -6.119 1.261 24.426 1.00 98.31 210 ALA A O 1
ATOM 1674 N N . LYS A 1 211 ? -6.796 2.937 23.091 1.00 97.94 211 LYS A N 1
ATOM 1675 C CA . LYS A 1 211 ? -7.927 2.192 22.507 1.00 97.94 211 LYS A CA 1
ATOM 1676 C C . LYS A 1 211 ? -7.457 1.022 21.646 1.00 97.94 211 LYS A C 1
ATOM 1678 O O . LYS A 1 211 ? -8.004 -0.074 21.769 1.00 97.94 211 LYS A O 1
ATOM 1683 N N . VAL A 1 212 ? -6.429 1.229 20.821 1.00 98.31 212 VAL A N 1
ATOM 1684 C CA . VAL A 1 212 ? -5.847 0.164 19.985 1.00 98.31 212 VAL A CA 1
ATOM 1685 C C . VAL A 1 212 ? -5.264 -0.950 20.856 1.00 98.31 212 VAL A C 1
ATOM 1687 O O . VAL A 1 212 ? -5.550 -2.122 20.619 1.00 98.31 212 VAL A O 1
ATOM 1690 N N . ASN A 1 213 ? -4.531 -0.607 21.918 1.00 98.25 213 ASN A N 1
ATOM 1691 C CA . ASN A 1 213 ? -4.017 -1.583 22.883 1.00 98.25 213 ASN A CA 1
ATOM 1692 C C . ASN A 1 213 ? -5.145 -2.363 23.577 1.00 98.25 213 ASN A C 1
ATOM 1694 O O . ASN A 1 213 ? -5.032 -3.574 23.761 1.00 98.25 213 ASN A O 1
ATOM 1698 N N . GLY A 1 214 ? -6.263 -1.706 23.899 1.00 96.88 214 GLY A N 1
ATOM 1699 C CA . GLY A 1 214 ? -7.452 -2.382 24.423 1.00 96.88 214 GLY A CA 1
ATOM 1700 C C . GLY A 1 214 ? -8.016 -3.438 23.464 1.00 96.88 214 GLY A C 1
ATOM 1701 O O . GLY A 1 214 ? -8.420 -4.516 23.905 1.00 96.88 214 GLY A O 1
ATOM 1702 N N . LEU A 1 215 ? -7.999 -3.173 22.153 1.00 96.38 215 LEU A N 1
ATOM 1703 C CA . LEU A 1 215 ? -8.386 -4.160 21.143 1.00 96.38 215 LEU A CA 1
ATOM 1704 C C . LEU A 1 215 ? -7.356 -5.288 20.996 1.00 96.38 215 LEU A C 1
ATOM 1706 O O . LEU A 1 215 ? -7.753 -6.447 20.917 1.00 96.38 215 LEU A O 1
ATOM 1710 N N . LEU A 1 216 ? -6.056 -4.975 21.010 1.00 95.25 216 LEU A N 1
ATOM 1711 C CA . LEU A 1 216 ? -4.976 -5.971 20.937 1.00 95.25 216 LEU A CA 1
ATOM 1712 C C . LEU A 1 216 ? -5.017 -6.974 22.099 1.00 95.25 216 LEU A C 1
ATOM 1714 O O . LEU A 1 216 ? -4.741 -8.157 21.910 1.00 95.25 216 LEU A O 1
ATOM 1718 N N . GLN A 1 217 ? -5.408 -6.528 23.295 1.00 92.88 217 GLN A N 1
ATOM 1719 C CA . GLN A 1 217 ? -5.563 -7.397 24.467 1.00 92.88 217 GLN A CA 1
ATOM 1720 C C . GLN A 1 217 ? -6.776 -8.339 24.363 1.00 92.88 217 GLN A C 1
ATOM 1722 O O . GLN A 1 217 ? -6.854 -9.345 25.079 1.00 92.88 217 GLN A O 1
ATOM 1727 N N . ASN A 1 218 ? -7.731 -8.055 23.473 1.00 94.12 218 ASN A N 1
ATOM 1728 C CA . ASN A 1 218 ? -8.909 -8.885 23.282 1.00 94.12 218 ASN A CA 1
ATOM 1729 C C . ASN A 1 218 ? -8.630 -10.020 22.287 1.00 94.12 218 ASN A C 1
ATOM 1731 O O . ASN A 1 218 ? -8.717 -9.847 21.077 1.00 94.12 218 ASN A O 1
ATOM 1735 N N . LYS A 1 219 ? -8.413 -11.232 22.811 1.00 90.50 219 LYS A N 1
ATOM 1736 C CA . LYS A 1 219 ? -8.101 -12.445 22.026 1.00 90.50 219 LYS A CA 1
ATOM 1737 C C . LYS A 1 219 ? -9.161 -12.862 20.997 1.00 90.50 219 LYS A C 1
ATOM 1739 O O . LYS A 1 219 ? -8.889 -13.726 20.172 1.00 90.50 219 LYS A O 1
ATOM 1744 N N . SER A 1 220 ? -10.374 -12.310 21.068 1.00 93.44 220 SER A N 1
ATOM 1745 C CA . SER A 1 220 ? -11.423 -12.552 20.066 1.00 93.44 220 SER A CA 1
ATOM 1746 C C . SER A 1 220 ? -11.349 -11.600 18.870 1.00 93.44 220 SER A C 1
ATOM 1748 O O . SER A 1 220 ? -12.106 -11.774 17.913 1.00 93.44 220 SER A O 1
ATOM 1750 N N . LYS A 1 221 ? -10.479 -10.584 18.935 1.00 96.69 221 LYS A N 1
ATOM 1751 C CA . LYS A 1 221 ? -10.268 -9.594 17.884 1.00 96.69 221 LYS A CA 1
ATOM 1752 C C . LYS A 1 221 ? -8.931 -9.830 17.203 1.00 96.69 221 LYS A C 1
ATOM 1754 O O . LYS A 1 221 ? -7.944 -10.190 17.838 1.00 96.69 221 LYS A O 1
ATOM 1759 N N . ARG A 1 222 ? -8.907 -9.586 15.900 1.00 97.31 222 ARG A N 1
ATOM 1760 C CA . ARG A 1 222 ? -7.697 -9.554 15.086 1.00 97.31 222 ARG A CA 1
ATOM 1761 C C . ARG A 1 222 ? -7.425 -8.119 14.675 1.00 97.31 222 ARG A C 1
ATOM 1763 O O . ARG A 1 222 ? -8.334 -7.445 14.198 1.00 97.31 222 ARG A O 1
ATOM 1770 N N . ILE A 1 223 ? -6.185 -7.674 14.835 1.00 98.19 223 ILE A N 1
ATOM 1771 C CA . ILE A 1 223 ? -5.759 -6.320 14.481 1.00 98.19 223 ILE A CA 1
ATOM 1772 C C . ILE A 1 223 ? -4.725 -6.410 13.368 1.00 98.19 223 ILE A C 1
ATOM 1774 O O . ILE A 1 223 ? -3.769 -7.175 13.481 1.00 98.19 223 ILE A O 1
ATOM 1778 N N . LEU A 1 224 ? -4.932 -5.640 12.305 1.00 98.69 224 LEU A N 1
ATOM 1779 C CA . LEU A 1 224 ? -3.991 -5.480 11.204 1.00 98.69 224 LEU A CA 1
ATOM 1780 C C . LEU A 1 224 ? -3.678 -3.991 11.041 1.00 98.69 224 LEU A C 1
ATOM 1782 O O . LEU A 1 224 ? -4.583 -3.164 11.040 1.00 98.69 224 LEU A O 1
ATOM 1786 N N . PHE A 1 225 ? -2.405 -3.653 10.891 1.00 98.69 225 PHE A N 1
ATOM 1787 C CA . PHE A 1 225 ? -1.915 -2.308 10.610 1.00 98.69 225 PHE A CA 1
ATOM 1788 C C . PHE A 1 225 ? -1.499 -2.249 9.146 1.00 98.69 225 PHE A C 1
ATOM 1790 O O . PHE A 1 225 ? -0.565 -2.941 8.743 1.00 98.69 225 PHE A O 1
ATOM 1797 N N . LEU A 1 226 ? -2.199 -1.456 8.344 1.00 98.38 226 LEU A N 1
ATOM 1798 C CA . LEU A 1 226 ? -2.134 -1.507 6.894 1.00 98.38 226 LEU A CA 1
ATOM 1799 C C . LEU A 1 226 ? -1.813 -0.128 6.316 1.00 98.38 226 LEU A C 1
ATOM 1801 O O . LEU A 1 226 ? -2.636 0.781 6.334 1.00 98.38 226 LEU A O 1
ATOM 1805 N N . THR A 1 227 ? -0.617 0.008 5.744 1.00 96.12 227 THR A N 1
ATOM 1806 C CA . THR A 1 227 ? -0.094 1.277 5.221 1.00 96.12 227 THR A CA 1
ATOM 1807 C C . THR A 1 227 ? 0.286 1.178 3.744 1.00 96.12 227 THR A C 1
ATOM 1809 O O . THR A 1 227 ? 0.907 0.207 3.309 1.00 96.12 227 THR A O 1
ATOM 1812 N N . ASN A 1 228 ? -0.012 2.229 2.973 1.00 95.25 228 ASN A N 1
ATOM 1813 C CA . ASN A 1 228 ? 0.409 2.349 1.571 1.00 95.25 228 ASN A CA 1
ATOM 1814 C C . ASN A 1 228 ? 1.901 2.665 1.390 1.00 95.25 228 ASN A C 1
ATOM 1816 O O . ASN A 1 228 ? 2.382 2.846 0.272 1.00 95.25 228 ASN A O 1
ATOM 1820 N N . ASN A 1 229 ? 2.668 2.713 2.474 1.00 92.19 229 ASN A N 1
ATOM 1821 C CA . ASN A 1 229 ? 4.072 3.046 2.386 1.00 92.19 229 ASN A CA 1
ATOM 1822 C C . ASN A 1 229 ? 4.949 1.850 1.984 1.00 92.19 229 ASN A C 1
ATOM 1824 O O . ASN A 1 229 ? 4.759 0.732 2.464 1.00 92.19 229 ASN A O 1
ATOM 1828 N N . SER A 1 230 ? 5.955 2.099 1.142 1.00 93.06 230 SER A N 1
ATOM 1829 C CA . SER A 1 230 ? 6.957 1.112 0.728 1.00 93.06 230 SER A CA 1
ATOM 1830 C C . SER A 1 230 ? 8.377 1.410 1.235 1.00 93.06 230 SER A C 1
ATOM 1832 O O . SER A 1 230 ? 9.313 0.750 0.781 1.00 93.06 230 SER A O 1
ATOM 1834 N N . HIS A 1 231 ? 8.579 2.418 2.099 1.00 90.50 231 HIS A N 1
ATOM 1835 C CA . HIS A 1 231 ? 9.927 2.819 2.535 1.00 90.50 231 HIS A CA 1
ATOM 1836 C C . HIS A 1 231 ? 10.531 1.936 3.626 1.00 90.50 231 HIS A C 1
ATOM 1838 O O . HIS A 1 231 ? 11.754 1.883 3.759 1.00 90.50 231 HIS A O 1
ATOM 1844 N N . GLU A 1 232 ? 9.687 1.254 4.398 1.00 93.38 232 GLU A N 1
ATOM 1845 C CA . GLU A 1 232 ? 10.089 0.467 5.560 1.00 93.38 232 GLU A CA 1
ATOM 1846 C C . GLU A 1 232 ? 9.515 -0.950 5.496 1.00 93.38 232 GLU A C 1
ATOM 1848 O O . GLU A 1 232 ? 8.468 -1.209 4.896 1.00 93.38 232 GLU A O 1
ATOM 1853 N N . THR A 1 233 ? 10.243 -1.865 6.121 1.00 96.12 233 THR A N 1
ATOM 1854 C CA . THR A 1 233 ? 9.855 -3.256 6.343 1.00 96.12 233 THR A CA 1
ATOM 1855 C C . THR A 1 233 ? 8.734 -3.373 7.372 1.00 96.12 233 THR A C 1
ATOM 1857 O O . THR A 1 233 ? 8.534 -2.496 8.217 1.00 96.12 233 THR A O 1
ATOM 1860 N N . ARG A 1 234 ? 8.036 -4.510 7.380 1.00 97.69 234 ARG A N 1
ATOM 1861 C CA . ARG A 1 234 ? 7.070 -4.838 8.439 1.00 97.69 234 ARG A CA 1
ATOM 1862 C C . ARG A 1 234 ? 7.697 -4.757 9.830 1.00 97.69 234 ARG A C 1
ATOM 1864 O O . ARG A 1 234 ? 7.113 -4.149 10.724 1.00 97.69 234 ARG A O 1
ATOM 1871 N N . TRP A 1 235 ? 8.916 -5.270 9.997 1.00 96.81 235 TRP A N 1
ATOM 1872 C CA . TRP A 1 235 ? 9.640 -5.183 11.267 1.00 96.81 235 TRP A CA 1
ATOM 1873 C C . TRP A 1 235 ? 9.946 -3.741 11.689 1.00 96.81 235 TRP A C 1
ATOM 1875 O O . TRP A 1 235 ? 9.733 -3.377 12.845 1.00 96.81 235 TRP A O 1
ATOM 1885 N N . GLY A 1 236 ? 10.386 -2.883 10.766 1.00 96.38 236 GLY A N 1
ATOM 1886 C CA . GLY A 1 236 ? 10.612 -1.471 11.079 1.00 96.38 236 GLY A CA 1
ATOM 1887 C C . GLY A 1 236 ? 9.331 -0.761 11.535 1.00 96.38 236 GLY A C 1
ATOM 1888 O O . GLY A 1 236 ? 9.363 0.052 12.463 1.00 96.38 236 GLY A O 1
ATOM 1889 N N . TYR A 1 237 ? 8.174 -1.134 10.980 1.00 97.56 237 TYR A N 1
ATOM 1890 C CA . TYR A 1 237 ? 6.875 -0.659 11.461 1.00 97.56 237 TYR A CA 1
ATOM 1891 C C . TYR A 1 237 ? 6.491 -1.204 12.840 1.00 97.56 237 TYR A C 1
ATOM 1893 O O . TYR A 1 237 ? 5.982 -0.427 13.648 1.00 97.56 237 TYR A O 1
ATOM 1901 N N . VAL A 1 238 ? 6.787 -2.471 13.160 1.00 98.25 238 VAL A N 1
ATOM 1902 C CA . VAL A 1 238 ? 6.639 -3.001 14.533 1.00 98.25 238 VAL A CA 1
ATOM 1903 C C . VAL A 1 238 ? 7.441 -2.147 15.514 1.00 98.25 238 VAL A C 1
ATOM 1905 O O . VAL A 1 238 ? 6.907 -1.685 16.522 1.00 98.25 238 VAL A O 1
ATOM 1908 N N . GLN A 1 239 ? 8.705 -1.856 15.193 1.00 97.31 239 GLN A N 1
ATOM 1909 C CA . GLN A 1 239 ? 9.565 -1.022 16.035 1.00 97.31 239 GLN A CA 1
ATOM 1910 C C . GLN A 1 239 ? 9.029 0.408 16.177 1.00 97.31 239 GLN A C 1
ATOM 1912 O O . GLN A 1 239 ? 9.079 0.979 17.268 1.00 97.31 239 GLN A O 1
ATOM 1917 N N . LYS A 1 240 ? 8.514 1.003 15.094 1.00 96.88 240 LYS A N 1
ATOM 1918 C CA . LYS A 1 240 ? 7.901 2.337 15.123 1.00 96.88 240 LYS A CA 1
ATOM 1919 C C . LYS A 1 240 ? 6.660 2.359 16.015 1.00 96.88 240 LYS A C 1
ATOM 1921 O O . LYS A 1 240 ? 6.568 3.211 16.892 1.00 96.88 240 LYS A O 1
ATOM 1926 N N . LEU A 1 241 ? 5.729 1.431 15.810 1.00 97.81 241 LEU A N 1
ATOM 1927 C CA . LEU A 1 241 ? 4.486 1.333 16.578 1.00 97.81 241 LEU A CA 1
ATOM 1928 C C . LEU A 1 241 ? 4.761 1.058 18.061 1.00 97.81 241 LEU A C 1
ATOM 1930 O O . LEU A 1 241 ? 4.170 1.707 18.920 1.00 97.81 241 LEU A O 1
ATOM 1934 N N . SER A 1 242 ? 5.719 0.180 18.367 1.00 97.94 242 SER A N 1
ATOM 1935 C CA . SER A 1 242 ? 6.149 -0.082 19.744 1.00 97.94 242 SER A CA 1
ATOM 1936 C C . SER A 1 242 ? 6.695 1.178 20.425 1.00 97.94 242 SER A C 1
ATOM 1938 O O . SER A 1 242 ? 6.293 1.497 21.541 1.00 97.94 242 SER A O 1
ATOM 1940 N N . LYS A 1 243 ? 7.528 1.966 19.729 1.00 97.50 243 LYS A N 1
ATOM 1941 C CA . LYS A 1 243 ? 8.026 3.258 20.239 1.00 97.50 243 LYS A CA 1
ATOM 1942 C C . LYS A 1 243 ? 6.920 4.289 20.461 1.00 97.50 243 LYS A C 1
ATOM 1944 O O . LYS A 1 243 ? 7.056 5.120 21.352 1.00 97.50 243 LYS A O 1
ATOM 1949 N N . LEU A 1 244 ? 5.863 4.260 19.648 1.00 96.06 244 LEU A N 1
ATOM 1950 C CA . LEU A 1 244 ? 4.703 5.135 19.825 1.00 96.06 244 LEU A CA 1
ATOM 1951 C C . LEU A 1 244 ? 3.867 4.739 21.049 1.00 96.06 244 LEU A C 1
ATOM 1953 O O . LEU A 1 244 ? 3.237 5.603 21.648 1.00 96.06 244 LEU A O 1
ATOM 1957 N N . GLY A 1 245 ? 3.895 3.464 21.447 1.00 97.25 245 GLY A N 1
ATOM 1958 C CA . GLY A 1 245 ? 3.186 2.954 22.621 1.00 97.25 245 GLY A CA 1
ATOM 1959 C C . GLY A 1 245 ? 2.228 1.800 22.332 1.00 97.25 245 GLY A C 1
ATOM 1960 O O . GLY A 1 245 ? 1.444 1.450 23.212 1.00 97.25 245 GLY A O 1
ATOM 1961 N N . ILE A 1 246 ? 2.265 1.206 21.133 1.00 98.25 246 ILE A N 1
ATOM 1962 C CA . ILE A 1 246 ? 1.561 -0.055 20.876 1.00 98.25 246 ILE A CA 1
ATOM 1963 C C . ILE A 1 246 ? 2.258 -1.189 21.624 1.00 98.25 246 ILE A C 1
ATOM 1965 O O . ILE A 1 246 ? 3.459 -1.418 21.461 1.00 98.25 246 ILE A O 1
ATOM 1969 N N . ASP A 1 247 ? 1.488 -1.912 22.426 1.00 97.06 247 ASP A N 1
ATOM 1970 C CA . ASP A 1 247 ? 1.975 -3.035 23.212 1.00 97.06 247 ASP A CA 1
ATOM 1971 C C . ASP A 1 247 ? 1.803 -4.344 22.436 1.00 97.06 247 ASP A C 1
ATOM 1973 O O . ASP A 1 247 ? 0.731 -4.950 22.414 1.00 97.06 247 ASP A O 1
ATOM 1977 N N . PHE A 1 248 ? 2.879 -4.774 21.778 1.00 96.50 248 PHE A N 1
ATOM 1978 C CA . PHE A 1 248 ? 2.959 -6.098 21.161 1.00 96.50 248 PHE A CA 1
ATOM 1979 C C . PHE A 1 248 ? 3.374 -7.194 22.158 1.00 96.50 248 PHE A C 1
ATOM 1981 O O . PHE A 1 248 ? 3.374 -8.363 21.784 1.00 96.50 248 PHE A O 1
ATOM 1988 N N . GLY A 1 249 ? 3.726 -6.853 23.404 1.00 95.12 249 GLY A N 1
ATOM 1989 C CA . GLY A 1 249 ? 4.370 -7.753 24.361 1.00 95.12 249 GLY A CA 1
ATOM 1990 C C . GLY A 1 249 ? 5.902 -7.752 24.271 1.00 95.12 249 GLY A C 1
ATOM 1991 O O . GLY A 1 249 ? 6.522 -6.796 23.799 1.00 95.12 249 GLY A O 1
ATOM 1992 N N . ASP A 1 250 ? 6.533 -8.829 24.751 1.00 95.62 250 ASP A N 1
ATOM 1993 C CA . ASP A 1 250 ? 7.995 -8.969 24.767 1.00 95.62 250 ASP A CA 1
ATOM 1994 C C . ASP A 1 250 ? 8.551 -9.283 23.367 1.00 95.62 250 ASP A C 1
ATOM 1996 O O . ASP A 1 250 ? 8.622 -10.434 22.946 1.00 95.62 250 ASP A O 1
ATOM 2000 N N . LEU A 1 251 ? 8.979 -8.245 22.645 1.00 96.25 251 LEU A N 1
ATOM 2001 C CA . LEU A 1 251 ? 9.588 -8.360 21.312 1.00 96.25 251 LEU A CA 1
ATOM 2002 C C . LEU A 1 251 ? 10.955 -9.080 21.299 1.00 96.25 251 LEU A C 1
ATOM 2004 O O . LEU A 1 251 ? 11.517 -9.279 20.219 1.00 96.25 251 LEU A O 1
ATOM 2008 N N . GLY A 1 252 ? 11.506 -9.444 22.464 1.00 95.81 252 GLY A N 1
ATOM 2009 C CA . GLY A 1 252 ? 12.647 -10.355 22.572 1.00 95.81 252 GLY A CA 1
ATOM 2010 C C . GLY A 1 252 ? 12.277 -11.823 22.324 1.00 95.81 252 GLY A C 1
ATOM 2011 O O . GLY A 1 252 ? 13.150 -12.610 21.956 1.00 95.81 252 GLY A O 1
ATOM 2012 N N . ASP A 1 253 ? 11.001 -12.185 22.480 1.00 97.19 253 ASP A N 1
ATOM 2013 C CA . ASP A 1 253 ? 10.468 -13.509 22.164 1.00 97.19 253 ASP A CA 1
ATOM 2014 C C . ASP A 1 253 ? 10.178 -13.635 20.655 1.00 97.19 253 ASP A C 1
ATOM 2016 O O . ASP A 1 253 ? 9.495 -12.804 20.050 1.00 97.19 253 ASP A O 1
ATOM 2020 N N . GLU A 1 254 ? 10.698 -14.692 20.028 1.00 95.81 254 GLU A N 1
ATOM 2021 C CA . GLU A 1 254 ? 10.588 -14.918 18.580 1.00 95.81 254 GLU A CA 1
ATOM 2022 C C . GLU A 1 254 ? 9.142 -15.152 18.113 1.00 95.81 254 GLU A C 1
ATOM 2024 O O . GLU A 1 254 ? 8.759 -14.710 17.024 1.00 95.81 254 GLU A O 1
ATOM 2029 N N . SER A 1 255 ? 8.311 -15.795 18.937 1.00 96.38 255 SER A N 1
ATOM 2030 C CA . SER A 1 255 ? 6.895 -16.013 18.638 1.00 96.38 255 SER A CA 1
ATOM 2031 C C . SER A 1 255 ? 6.126 -14.697 18.684 1.00 96.38 255 SER A C 1
ATOM 2033 O O . SER A 1 255 ? 5.335 -14.420 17.781 1.00 96.38 255 SER A O 1
ATOM 2035 N N . ILE A 1 256 ? 6.370 -13.871 19.706 1.00 96.12 256 ILE A N 1
ATOM 2036 C CA . ILE A 1 256 ? 5.737 -12.550 19.832 1.00 96.12 256 ILE A CA 1
ATOM 2037 C C . ILE A 1 256 ? 6.166 -11.651 18.676 1.00 96.12 256 ILE A C 1
ATOM 2039 O O . ILE A 1 256 ? 5.330 -11.004 18.044 1.00 96.12 256 ILE A O 1
ATOM 2043 N N . ARG A 1 257 ? 7.456 -11.657 18.340 1.00 96.62 257 ARG A N 1
ATOM 2044 C CA . ARG A 1 257 ? 7.985 -10.933 17.185 1.00 96.62 257 ARG A CA 1
ATOM 2045 C C . ARG A 1 257 ? 7.309 -11.354 15.880 1.00 96.62 257 ARG A C 1
ATOM 2047 O O . ARG A 1 257 ? 6.860 -10.492 15.127 1.00 96.62 257 ARG A O 1
ATOM 2054 N N . THR A 1 258 ? 7.212 -12.657 15.625 1.00 95.69 258 THR A N 1
ATOM 2055 C CA . THR A 1 258 ? 6.570 -13.192 14.414 1.00 95.69 258 THR A CA 1
ATOM 2056 C C . THR A 1 258 ? 5.103 -12.774 14.340 1.00 95.69 258 THR A C 1
ATOM 2058 O O . THR A 1 258 ? 4.627 -12.360 13.283 1.00 95.69 258 THR A O 1
ATOM 2061 N N . GLN A 1 259 ? 4.393 -12.818 15.469 1.00 94.94 259 GLN A N 1
ATOM 2062 C CA . GLN A 1 259 ? 3.012 -12.359 15.560 1.00 94.94 259 GLN A CA 1
ATOM 2063 C C . GLN A 1 259 ? 2.892 -10.850 15.296 1.00 94.94 259 GLN A C 1
ATOM 2065 O O . GLN A 1 259 ? 2.025 -10.440 14.528 1.00 94.94 259 GLN A O 1
ATOM 2070 N N . ALA A 1 260 ? 3.768 -10.029 15.880 1.00 97.44 260 ALA A N 1
ATOM 2071 C CA . ALA A 1 260 ? 3.771 -8.583 15.683 1.00 97.44 260 ALA A CA 1
ATOM 2072 C C . ALA A 1 260 ? 4.014 -8.210 14.213 1.00 97.44 260 ALA A C 1
ATOM 2074 O O . ALA A 1 260 ? 3.257 -7.420 13.652 1.00 97.44 260 ALA A O 1
ATOM 2075 N N . GLU A 1 261 ? 5.010 -8.821 13.560 1.00 96.62 261 GLU A N 1
ATOM 2076 C CA . GLU A 1 261 ? 5.257 -8.641 12.120 1.00 96.62 261 GLU A CA 1
ATOM 2077 C C . GLU A 1 261 ? 4.078 -9.140 11.272 1.00 96.62 261 GLU A C 1
ATOM 2079 O O . GLU A 1 261 ? 3.739 -8.530 10.255 1.00 96.62 261 GLU A O 1
ATOM 2084 N N . GLY A 1 262 ? 3.422 -10.221 11.706 1.00 96.38 262 GLY A N 1
ATOM 2085 C CA . GLY A 1 262 ? 2.211 -10.767 11.097 1.00 96.38 262 GLY A CA 1
ATOM 2086 C C . GLY A 1 262 ? 0.999 -9.836 11.170 1.00 96.38 262 GLY A C 1
ATOM 2087 O O . GLY A 1 262 ? 0.085 -9.984 10.367 1.00 96.38 262 GLY A O 1
ATOM 2088 N N . CYS A 1 263 ? 0.994 -8.847 12.065 1.00 97.19 263 CYS A N 1
ATOM 2089 C CA . CYS A 1 263 ? -0.046 -7.822 12.120 1.00 97.19 263 CYS A CA 1
ATOM 2090 C C . CYS A 1 263 ? 0.229 -6.635 11.185 1.00 97.19 263 CYS A C 1
ATOM 2092 O O . CYS A 1 263 ? -0.643 -5.784 11.045 1.00 97.19 263 CYS A O 1
ATOM 2094 N N . ILE A 1 264 ? 1.409 -6.533 10.561 1.00 98.31 264 ILE A N 1
ATOM 2095 C CA . ILE A 1 264 ? 1.766 -5.395 9.704 1.00 98.31 264 ILE A CA 1
ATOM 2096 C C . ILE A 1 264 ? 1.616 -5.757 8.226 1.00 98.31 264 ILE A C 1
ATOM 2098 O O . ILE A 1 264 ? 2.125 -6.776 7.760 1.00 98.31 264 ILE A O 1
ATOM 2102 N N . ILE A 1 265 ? 0.983 -4.868 7.467 1.00 98.19 265 ILE A N 1
ATOM 2103 C CA . ILE A 1 265 ? 0.852 -4.932 6.016 1.00 98.19 265 ILE A CA 1
ATOM 2104 C C . ILE A 1 265 ? 1.354 -3.613 5.438 1.00 98.19 265 ILE A C 1
ATOM 2106 O O . ILE A 1 265 ? 0.799 -2.546 5.692 1.00 98.19 265 ILE A O 1
ATOM 2110 N N . THR A 1 266 ? 2.416 -3.682 4.642 1.00 97.44 266 THR A N 1
ATOM 2111 C CA . THR A 1 266 ? 2.941 -2.528 3.909 1.00 97.44 266 THR A CA 1
ATOM 2112 C C . THR A 1 266 ? 2.699 -2.713 2.416 1.00 97.44 266 THR A C 1
ATOM 2114 O O . THR A 1 266 ? 2.611 -3.843 1.917 1.00 97.44 266 THR A O 1
ATOM 2117 N N . ALA A 1 267 ? 2.643 -1.612 1.671 1.00 96.81 267 ALA A N 1
ATOM 2118 C CA . ALA A 1 267 ? 2.639 -1.665 0.214 1.00 96.81 267 ALA A CA 1
ATOM 2119 C C . ALA A 1 267 ? 3.885 -2.381 -0.334 1.00 96.81 267 ALA A C 1
ATOM 2121 O O . ALA A 1 267 ? 3.791 -3.120 -1.312 1.00 96.81 267 ALA A O 1
ATOM 2122 N N . GLY A 1 268 ? 5.042 -2.222 0.323 1.00 97.38 268 GLY A N 1
ATOM 2123 C CA . GLY A 1 268 ? 6.271 -2.932 -0.042 1.00 97.38 268 GLY A CA 1
ATOM 2124 C C . GLY A 1 268 ? 6.142 -4.453 0.090 1.00 97.38 268 GLY A C 1
ATOM 2125 O O . GLY A 1 268 ? 6.436 -5.184 -0.854 1.00 97.38 268 GLY A O 1
ATOM 2126 N N . PHE A 1 269 ? 5.624 -4.928 1.225 1.00 97.56 269 PHE A N 1
ATOM 2127 C CA . PHE A 1 269 ? 5.382 -6.352 1.464 1.00 97.56 269 PHE A CA 1
ATOM 2128 C C . PHE A 1 269 ? 4.344 -6.935 0.499 1.00 97.56 269 PHE A C 1
ATOM 2130 O O . PHE A 1 269 ? 4.562 -7.998 -0.083 1.00 97.56 269 PHE A O 1
ATOM 2137 N N . THR A 1 270 ? 3.236 -6.221 0.284 1.00 97.62 270 THR A N 1
ATOM 2138 C CA . THR A 1 270 ? 2.175 -6.661 -0.635 1.00 97.62 270 THR A CA 1
ATOM 2139 C C . THR A 1 270 ? 2.691 -6.745 -2.069 1.00 97.62 270 THR A C 1
ATOM 2141 O O . THR A 1 270 ? 2.421 -7.720 -2.766 1.00 97.62 270 THR A O 1
ATOM 2144 N N . THR A 1 271 ? 3.522 -5.784 -2.484 1.00 98.31 271 THR A N 1
ATOM 2145 C CA . THR A 1 271 ? 4.210 -5.825 -3.782 1.00 98.31 271 THR A CA 1
ATOM 2146 C C . THR A 1 271 ? 5.111 -7.054 -3.881 1.00 98.31 271 THR A C 1
ATOM 2148 O O . THR A 1 271 ? 5.020 -7.805 -4.846 1.00 98.31 271 THR A O 1
ATOM 2151 N N . ALA A 1 272 ? 5.934 -7.330 -2.867 1.00 97.75 272 ALA A N 1
ATOM 2152 C CA . ALA A 1 272 ? 6.809 -8.501 -2.866 1.00 97.75 272 ALA A CA 1
ATOM 2153 C C . ALA A 1 272 ? 6.024 -9.829 -2.947 1.00 97.75 272 ALA A C 1
ATOM 2155 O O . ALA A 1 272 ? 6.414 -10.742 -3.681 1.00 97.75 272 ALA A O 1
ATOM 2156 N N . LYS A 1 273 ? 4.886 -9.931 -2.244 1.00 96.81 273 LYS A N 1
ATOM 2157 C CA . LYS A 1 273 ? 3.958 -11.072 -2.332 1.00 96.81 273 LYS A CA 1
ATOM 2158 C C . LYS A 1 273 ? 3.375 -11.228 -3.734 1.00 96.81 273 LYS A C 1
ATOM 2160 O O . LYS A 1 273 ? 3.447 -12.326 -4.287 1.00 96.81 273 LYS A O 1
ATOM 2165 N N . TYR A 1 274 ? 2.879 -10.136 -4.313 1.00 96.88 274 TYR A N 1
ATOM 2166 C CA . TYR A 1 274 ? 2.328 -10.116 -5.664 1.00 96.88 274 TYR A CA 1
ATOM 2167 C C . TYR A 1 274 ? 3.353 -10.615 -6.691 1.00 96.88 274 TYR A C 1
ATOM 2169 O O . TYR A 1 274 ? 3.059 -11.523 -7.468 1.00 96.88 274 TYR A O 1
ATOM 2177 N N . LEU A 1 275 ? 4.582 -10.089 -6.648 1.00 97.44 275 LEU A N 1
ATOM 2178 C CA . LEU A 1 275 ? 5.666 -10.490 -7.549 1.00 97.44 275 LEU A CA 1
ATOM 2179 C C . LEU A 1 275 ? 5.962 -11.990 -7.447 1.00 97.44 275 LEU A C 1
ATOM 2181 O O . LEU A 1 275 ? 6.056 -12.675 -8.465 1.00 97.44 275 LEU A O 1
ATOM 2185 N N . LYS A 1 276 ? 6.036 -12.519 -6.219 1.00 96.00 276 LYS A N 1
ATOM 2186 C CA . LYS A 1 276 ? 6.270 -13.946 -5.973 1.00 96.00 276 LYS A CA 1
ATOM 2187 C C . LYS A 1 276 ? 5.155 -14.827 -6.536 1.00 96.00 276 LYS A C 1
ATOM 2189 O O . LYS A 1 276 ? 5.453 -15.835 -7.172 1.00 96.00 276 LYS A O 1
ATOM 2194 N N . GLN A 1 277 ? 3.894 -14.457 -6.316 1.00 93.81 277 GLN A N 1
ATOM 2195 C CA . GLN A 1 277 ? 2.730 -15.197 -6.820 1.00 93.81 277 GLN A CA 1
ATOM 2196 C C . GLN A 1 277 ? 2.667 -15.206 -8.354 1.00 93.81 277 GLN A C 1
ATOM 2198 O O . GLN A 1 277 ? 2.252 -16.199 -8.944 1.00 93.81 277 GLN A O 1
ATOM 2203 N N . HIS A 1 278 ? 3.143 -14.139 -8.999 1.00 94.38 278 HIS A N 1
ATOM 2204 C CA . HIS A 1 278 ? 3.169 -14.007 -10.459 1.00 94.38 278 HIS A CA 1
ATOM 2205 C C . HIS A 1 278 ? 4.464 -14.525 -11.100 1.00 94.38 278 HIS A C 1
ATOM 2207 O O . HIS A 1 278 ? 4.647 -14.397 -12.309 1.00 94.38 278 HIS A O 1
ATOM 2213 N N . GLY A 1 279 ? 5.362 -15.128 -10.313 1.00 95.44 279 GLY A N 1
ATOM 2214 C CA . GLY A 1 279 ? 6.601 -15.714 -10.818 1.00 95.44 279 GLY A CA 1
ATOM 2215 C C . GLY A 1 279 ? 7.615 -14.694 -11.340 1.00 95.44 279 GLY A C 1
ATOM 2216 O O . GLY A 1 279 ? 8.481 -15.080 -12.124 1.00 95.44 279 GLY A O 1
ATOM 2217 N N . ILE A 1 280 ? 7.520 -13.433 -10.907 1.00 97.00 280 ILE A N 1
ATOM 2218 C CA . ILE A 1 280 ? 8.479 -12.373 -11.230 1.00 97.00 280 ILE A CA 1
ATOM 2219 C C . ILE A 1 280 ? 9.767 -12.605 -10.433 1.00 97.00 280 ILE A C 1
ATOM 2221 O O . ILE A 1 280 ? 9.735 -12.797 -9.214 1.00 97.00 280 ILE A O 1
ATOM 2225 N N . LYS A 1 281 ? 10.908 -12.606 -11.121 1.00 94.88 281 LYS A N 1
ATOM 2226 C CA . LYS A 1 281 ? 12.221 -12.980 -10.578 1.00 94.88 281 LYS A CA 1
ATOM 2227 C C . LYS A 1 281 ? 13.239 -11.853 -10.661 1.00 94.88 281 LYS A C 1
ATOM 2229 O O . LYS A 1 281 ? 14.053 -11.727 -9.747 1.00 9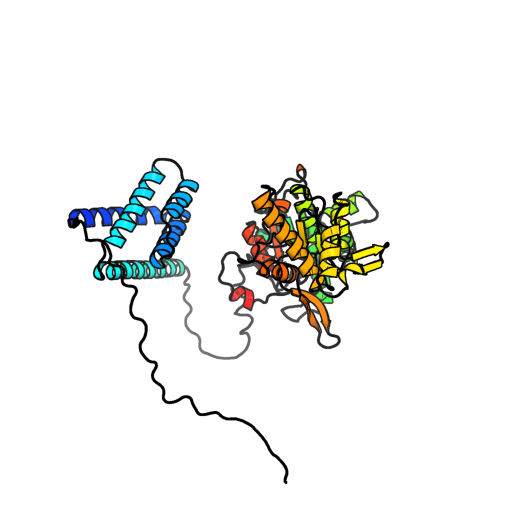4.88 281 LYS A O 1
ATOM 2234 N N . ARG A 1 282 ? 13.201 -11.056 -11.730 1.00 97.06 282 ARG A N 1
ATOM 2235 C CA . ARG A 1 282 ? 14.229 -10.065 -12.065 1.00 97.06 282 ARG A CA 1
ATOM 2236 C C . ARG A 1 282 ? 13.632 -8.671 -12.328 1.00 97.06 282 ARG A C 1
ATOM 2238 O O . ARG A 1 282 ? 13.865 -8.097 -13.392 1.00 97.06 282 ARG A O 1
ATOM 2245 N N . PRO A 1 283 ? 12.863 -8.091 -11.386 1.00 98.19 283 PRO A N 1
ATOM 2246 C CA . PRO A 1 283 ? 12.222 -6.802 -11.616 1.00 98.19 283 PRO A CA 1
ATOM 2247 C C . PRO A 1 283 ? 13.241 -5.652 -11.632 1.00 98.19 283 PRO A C 1
ATOM 2249 O O . PRO A 1 283 ? 14.200 -5.651 -10.856 1.00 98.19 283 PRO A O 1
ATOM 2252 N N . PHE A 1 284 ? 12.981 -4.627 -12.445 1.00 98.44 284 PHE A N 1
ATOM 2253 C CA . PHE A 1 284 ? 13.637 -3.324 -12.358 1.00 98.44 284 PHE A CA 1
ATOM 2254 C C . PHE A 1 284 ? 12.883 -2.440 -11.360 1.00 98.44 284 PHE A C 1
ATOM 2256 O O . PHE A 1 284 ? 11.728 -2.082 -11.582 1.00 98.44 284 PHE A O 1
ATOM 2263 N N . VAL A 1 285 ? 13.529 -2.104 -10.247 1.00 98.38 285 VAL A N 1
ATOM 2264 C CA . VAL A 1 285 ? 12.922 -1.492 -9.064 1.00 98.38 285 VAL A CA 1
ATOM 2265 C C . VAL A 1 285 ? 13.399 -0.050 -8.894 1.00 98.38 285 VAL A C 1
ATOM 2267 O O . VAL A 1 285 ? 14.555 0.220 -8.552 1.00 98.38 285 VAL A O 1
ATOM 2270 N N . LEU A 1 286 ? 12.468 0.880 -9.089 1.00 98.19 286 LEU A N 1
ATOM 2271 C CA . LEU A 1 286 ? 12.624 2.310 -8.845 1.00 98.19 286 LEU A CA 1
ATOM 2272 C C . LEU A 1 286 ? 12.344 2.600 -7.370 1.00 98.19 286 LEU A C 1
ATOM 2274 O O . LEU A 1 286 ? 11.214 2.448 -6.909 1.00 98.19 286 LEU A O 1
ATOM 2278 N N . VAL A 1 287 ? 13.366 2.976 -6.603 1.00 96.94 287 VAL A N 1
ATOM 2279 C CA . VAL A 1 287 ? 13.237 3.182 -5.154 1.00 96.94 287 VAL A CA 1
ATOM 2280 C C . VAL A 1 287 ? 14.363 4.070 -4.618 1.00 96.94 287 VAL A C 1
ATOM 2282 O O . VAL A 1 287 ? 15.455 4.101 -5.189 1.00 96.94 287 VAL A O 1
ATOM 2285 N N . SER A 1 288 ? 14.125 4.775 -3.505 1.00 94.94 288 SER A N 1
ATOM 2286 C CA . SER A 1 288 ? 15.158 5.541 -2.780 1.00 94.94 288 SER A CA 1
ATOM 2287 C C . SER A 1 288 ? 15.477 5.017 -1.375 1.00 94.94 288 SER A C 1
ATOM 2289 O O . SER A 1 288 ? 16.311 5.594 -0.684 1.00 94.94 288 SER A O 1
ATOM 2291 N N . THR A 1 289 ? 14.796 3.965 -0.926 1.00 93.12 289 THR A N 1
ATOM 2292 C CA . THR A 1 289 ? 14.894 3.390 0.424 1.00 93.12 289 THR A CA 1
ATOM 2293 C C . THR A 1 289 ? 14.928 1.858 0.353 1.00 93.12 289 THR A C 1
ATOM 2295 O O . THR A 1 289 ? 14.468 1.284 -0.635 1.00 93.12 289 THR A O 1
ATOM 2298 N N . PRO A 1 290 ? 15.476 1.163 1.365 1.00 94.44 290 PRO A N 1
ATOM 2299 C CA . PRO A 1 290 ? 15.713 -0.273 1.276 1.00 94.44 290 PRO A CA 1
ATOM 2300 C C . PRO A 1 290 ? 14.490 -1.118 1.663 1.00 94.44 290 PRO A C 1
ATOM 2302 O O . PRO A 1 290 ? 14.541 -2.330 1.489 1.00 94.44 290 PRO A O 1
ATOM 2305 N N . GLY A 1 291 ? 13.407 -0.528 2.191 1.00 95.19 291 GLY A N 1
ATOM 2306 C CA . GLY A 1 291 ? 12.259 -1.270 2.730 1.00 95.19 291 GLY A CA 1
ATOM 2307 C C . GLY A 1 291 ? 11.661 -2.274 1.746 1.00 95.19 291 GLY A C 1
ATOM 2308 O O . GLY A 1 291 ? 11.611 -3.463 2.048 1.00 95.19 291 GLY A O 1
ATOM 2309 N N . LEU A 1 292 ? 11.291 -1.821 0.541 1.00 97.38 292 LEU A N 1
ATOM 2310 C CA . LEU A 1 292 ? 10.804 -2.705 -0.525 1.00 97.38 292 LEU A CA 1
ATOM 2311 C C . LEU A 1 292 ? 11.820 -3.804 -0.871 1.00 97.38 292 LEU A C 1
ATOM 2313 O O . LEU A 1 292 ? 11.440 -4.964 -0.971 1.00 97.38 292 LEU A O 1
ATOM 2317 N N . LEU A 1 293 ? 13.103 -3.460 -1.018 1.00 97.25 293 LEU A N 1
ATOM 2318 C CA . LEU A 1 293 ? 14.145 -4.425 -1.386 1.00 97.25 293 LEU A CA 1
ATOM 2319 C C . LEU A 1 293 ? 14.308 -5.521 -0.325 1.00 97.25 293 LEU A C 1
ATOM 2321 O O . LEU A 1 293 ? 14.357 -6.699 -0.658 1.00 97.25 293 LEU A O 1
ATOM 2325 N N . ARG A 1 294 ? 14.289 -5.149 0.958 1.00 96.50 294 ARG A N 1
ATOM 2326 C CA . ARG A 1 294 ? 14.354 -6.095 2.081 1.00 96.50 294 ARG A CA 1
ATOM 2327 C C . ARG A 1 294 ? 13.143 -7.037 2.112 1.00 96.50 294 ARG A C 1
ATOM 2329 O O . ARG A 1 294 ? 13.299 -8.212 2.431 1.00 96.50 294 ARG A O 1
ATOM 2336 N N . GLU A 1 295 ? 11.950 -6.564 1.740 1.00 97.25 295 GLU A N 1
ATOM 2337 C CA . GLU A 1 295 ? 10.763 -7.428 1.599 1.00 97.25 295 GLU A CA 1
ATOM 2338 C C . GLU A 1 295 ? 10.884 -8.392 0.400 1.00 97.25 295 GLU A C 1
ATOM 2340 O O . GLU A 1 295 ? 10.491 -9.556 0.510 1.00 97.25 295 GLU A O 1
ATOM 2345 N N . LEU A 1 296 ? 11.476 -7.956 -0.724 1.00 97.75 296 LEU A N 1
ATOM 2346 C CA . LEU A 1 296 ? 11.794 -8.839 -1.860 1.00 97.75 296 LEU A CA 1
ATOM 2347 C C . LEU A 1 296 ? 12.758 -9.955 -1.435 1.00 97.75 296 LEU A C 1
ATOM 2349 O O . LEU A 1 296 ? 12.488 -11.139 -1.663 1.00 97.75 296 LEU A O 1
ATOM 2353 N N . GLU A 1 297 ? 13.847 -9.592 -0.756 1.00 96.31 297 GLU A N 1
ATOM 2354 C CA . GLU A 1 297 ? 14.856 -10.533 -0.264 1.00 96.31 297 GLU A CA 1
ATOM 2355 C C . GLU A 1 297 ? 14.269 -11.541 0.732 1.00 96.31 297 GLU A C 1
ATOM 2357 O O . GLU A 1 297 ? 14.563 -12.737 0.631 1.00 96.31 297 GLU A O 1
ATOM 2362 N N . ALA A 1 298 ? 13.402 -11.086 1.647 1.00 95.12 298 ALA A N 1
ATOM 2363 C CA . ALA A 1 298 ? 12.704 -11.931 2.617 1.00 95.12 298 ALA A CA 1
ATOM 2364 C C . ALA A 1 298 ? 11.792 -12.977 1.950 1.00 95.12 298 ALA A C 1
ATOM 2366 O O . ALA A 1 298 ? 11.535 -14.042 2.515 1.00 95.12 298 ALA A O 1
ATOM 2367 N N . LEU A 1 299 ? 11.328 -12.710 0.726 1.00 95.12 299 LEU A N 1
ATOM 2368 C CA . LEU A 1 299 ? 10.529 -13.639 -0.072 1.00 95.12 299 LEU A CA 1
ATOM 2369 C C . LEU A 1 299 ? 11.336 -14.435 -1.109 1.00 95.12 299 LEU A C 1
ATOM 2371 O O . LEU A 1 299 ? 10.734 -15.233 -1.838 1.00 95.12 299 LEU A O 1
ATOM 2375 N N . ASN A 1 300 ? 12.669 -14.319 -1.083 1.00 95.94 300 ASN A N 1
ATOM 2376 C CA . ASN A 1 300 ? 13.643 -14.934 -1.993 1.00 95.94 300 ASN A CA 1
ATOM 2377 C C . ASN A 1 300 ? 13.632 -14.387 -3.433 1.00 95.94 300 ASN A C 1
ATOM 2379 O O . ASN A 1 300 ? 14.035 -15.090 -4.357 1.00 95.94 300 ASN A O 1
ATOM 2383 N N . ILE A 1 301 ? 13.229 -13.130 -3.629 1.00 96.81 301 ILE A N 1
ATOM 2384 C CA . ILE A 1 301 ? 13.423 -12.398 -4.887 1.00 96.81 301 ILE A CA 1
ATOM 2385 C C . ILE A 1 301 ? 14.711 -11.582 -4.733 1.00 96.81 301 ILE A C 1
ATOM 2387 O O . ILE A 1 301 ? 14.698 -10.510 -4.137 1.00 96.81 301 ILE A O 1
ATOM 2391 N N . ARG A 1 302 ? 15.844 -12.125 -5.197 1.00 95.50 302 ARG A N 1
ATOM 2392 C CA . ARG A 1 302 ? 17.184 -11.523 -5.005 1.00 95.50 302 ARG A CA 1
ATOM 2393 C C . ARG A 1 302 ? 17.850 -11.033 -6.288 1.00 95.50 302 ARG A C 1
ATOM 2395 O O . ARG A 1 302 ? 18.775 -10.237 -6.209 1.00 95.50 302 ARG A O 1
ATOM 2402 N N . ASP A 1 303 ? 17.368 -11.468 -7.448 1.00 95.75 303 ASP A N 1
ATOM 2403 C CA . ASP A 1 303 ? 17.938 -11.094 -8.746 1.00 95.75 303 ASP A CA 1
ATOM 2404 C C . ASP A 1 303 ? 17.395 -9.752 -9.274 1.00 95.75 303 ASP A C 1
ATOM 2406 O O . ASP A 1 303 ? 17.568 -9.435 -10.445 1.00 95.75 303 ASP A O 1
ATOM 2410 N N . TYR A 1 304 ? 16.745 -8.934 -8.444 1.00 96.69 304 TYR A N 1
ATOM 2411 C CA . TYR A 1 304 ? 16.219 -7.639 -8.878 1.00 96.69 304 TYR A CA 1
ATOM 2412 C C . TYR A 1 304 ? 17.326 -6.645 -9.262 1.00 96.69 304 TYR A C 1
ATOM 2414 O O . TYR A 1 304 ? 18.451 -6.673 -8.759 1.00 96.69 304 TYR A O 1
ATOM 2422 N N . ILE A 1 305 ? 16.961 -5.674 -10.095 1.00 96.81 305 ILE A N 1
ATOM 2423 C CA . ILE A 1 305 ? 17.797 -4.530 -10.451 1.00 96.81 305 ILE A CA 1
ATOM 2424 C C . ILE A 1 305 ? 17.226 -3.304 -9.743 1.00 96.81 305 ILE A C 1
ATOM 2426 O O . ILE A 1 305 ? 16.159 -2.831 -10.104 1.00 96.81 305 ILE A O 1
ATOM 2430 N N . ALA A 1 306 ? 17.917 -2.765 -8.740 1.00 96.88 306 ALA A N 1
ATOM 2431 C CA . ALA A 1 306 ? 17.462 -1.575 -8.014 1.00 96.88 306 ALA A CA 1
ATOM 2432 C C . ALA A 1 306 ? 18.255 -0.316 -8.382 1.00 96.88 306 ALA A C 1
ATOM 2434 O O . ALA A 1 306 ? 19.466 -0.391 -8.609 1.00 96.88 306 ALA A O 1
ATOM 2435 N N . THR A 1 307 ? 17.599 0.849 -8.333 1.00 97.56 307 THR A N 1
ATOM 2436 C CA . THR A 1 307 ? 18.218 2.172 -8.563 1.00 97.56 307 THR A CA 1
ATOM 2437 C C . THR A 1 307 ? 19.090 2.698 -7.420 1.00 97.56 307 THR A C 1
ATOM 2439 O O . THR A 1 307 ? 19.703 3.763 -7.537 1.00 97.56 307 THR A O 1
ATOM 2442 N N . ILE A 1 308 ? 19.143 1.974 -6.307 1.00 96.94 308 ILE A N 1
ATOM 2443 C CA . ILE A 1 308 ? 19.977 2.268 -5.139 1.00 96.94 308 ILE A CA 1
ATOM 2444 C C . ILE A 1 308 ? 20.936 1.119 -4.866 1.00 96.94 308 ILE A C 1
ATOM 2446 O O . ILE A 1 308 ? 20.742 -0.006 -5.329 1.00 96.94 308 ILE A O 1
ATOM 2450 N N . GLU A 1 309 ? 21.959 1.421 -4.086 1.00 94.44 309 GLU A N 1
ATOM 2451 C CA . GLU A 1 309 ? 22.839 0.455 -3.444 1.00 94.44 309 GLU A CA 1
ATOM 2452 C C . GLU A 1 309 ? 22.684 0.552 -1.925 1.00 94.44 309 GLU A C 1
ATOM 2454 O O . GLU A 1 309 ? 22.386 1.622 -1.380 1.00 94.44 309 GLU A O 1
ATOM 2459 N N . CYS A 1 310 ? 22.842 -0.586 -1.250 1.00 91.56 310 CYS A N 1
ATOM 2460 C CA . CYS A 1 310 ? 22.695 -0.706 0.195 1.00 91.56 310 CYS A CA 1
ATOM 2461 C C . CYS A 1 310 ? 23.944 -1.377 0.772 1.00 91.56 310 CYS A C 1
ATOM 2463 O O . CYS A 1 310 ? 24.191 -2.551 0.506 1.00 91.56 310 CYS A O 1
ATOM 2465 N N . ASN A 1 311 ? 24.703 -0.639 1.580 1.00 86.88 311 ASN A N 1
ATOM 2466 C CA . ASN A 1 311 ? 25.879 -1.131 2.294 1.00 86.88 311 ASN A CA 1
ATOM 2467 C C . ASN A 1 311 ? 25.592 -1.079 3.800 1.00 86.88 311 ASN A C 1
ATOM 2469 O O . ASN A 1 311 ? 25.869 -0.090 4.477 1.00 86.88 311 ASN A O 1
ATOM 2473 N N . GLY A 1 312 ? 24.973 -2.141 4.322 1.00 83.81 312 GLY A N 1
ATOM 2474 C CA . GLY A 1 312 ? 24.424 -2.137 5.680 1.00 83.81 312 GLY A CA 1
ATOM 2475 C C . GLY A 1 312 ? 23.245 -1.166 5.793 1.00 83.81 312 GLY A C 1
ATOM 2476 O O . GLY A 1 312 ? 22.257 -1.306 5.071 1.00 83.81 312 GLY A O 1
ATOM 2477 N N . ASP A 1 313 ? 23.358 -0.184 6.688 1.00 80.62 313 ASP A N 1
ATOM 2478 C CA . ASP A 1 313 ? 22.354 0.877 6.862 1.00 80.62 313 ASP A CA 1
ATOM 2479 C C . ASP A 1 313 ? 22.574 2.076 5.929 1.00 80.62 313 ASP A C 1
ATOM 2481 O O . ASP A 1 313 ? 21.721 2.959 5.828 1.00 80.62 313 ASP A O 1
ATOM 2485 N N . GLU A 1 314 ? 23.706 2.121 5.226 1.00 88.94 314 GLU A N 1
ATOM 2486 C CA . GLU A 1 314 ? 23.992 3.181 4.275 1.00 88.94 314 GLU A CA 1
ATOM 2487 C C . GLU A 1 314 ? 23.291 2.914 2.941 1.00 88.94 314 GLU A C 1
ATOM 2489 O O . GLU A 1 314 ? 23.514 1.889 2.293 1.00 88.94 314 GLU A O 1
ATOM 2494 N N . VAL A 1 315 ? 22.454 3.863 2.520 1.00 93.50 315 VAL A N 1
ATOM 2495 C CA . VAL A 1 315 ? 21.666 3.778 1.288 1.00 93.50 315 VAL A CA 1
ATOM 2496 C C . VAL A 1 315 ? 21.946 4.996 0.426 1.00 93.50 315 VAL A C 1
ATOM 2498 O O . VAL A 1 315 ? 21.826 6.134 0.886 1.00 93.50 315 VAL A O 1
ATOM 2501 N N . ARG A 1 316 ? 22.322 4.764 -0.833 1.00 94.69 316 ARG A N 1
ATOM 2502 C CA . ARG A 1 316 ? 22.654 5.825 -1.792 1.00 94.69 316 ARG A CA 1
ATOM 2503 C C . ARG A 1 316 ? 22.087 5.504 -3.177 1.00 94.69 316 ARG A C 1
ATOM 2505 O O . ARG A 1 316 ? 21.980 4.329 -3.533 1.00 94.69 316 ARG A O 1
ATOM 2512 N N . PRO A 1 317 ? 21.727 6.517 -3.986 1.00 96.38 317 PRO A N 1
ATOM 2513 C CA . PRO A 1 317 ? 21.473 6.308 -5.407 1.00 96.38 317 PRO A CA 1
ATOM 2514 C C . PRO A 1 317 ? 22.717 5.727 -6.085 1.00 96.38 317 PRO A C 1
ATOM 2516 O O . PRO A 1 317 ? 23.809 6.270 -5.924 1.00 96.38 317 PRO A O 1
ATOM 2519 N N . LYS A 1 318 ? 22.549 4.661 -6.872 1.00 96.12 318 LYS A N 1
ATOM 2520 C CA . LYS A 1 318 ? 23.637 4.119 -7.697 1.00 96.12 318 LYS A CA 1
ATOM 2521 C C . LYS A 1 318 ? 24.063 5.163 -8.727 1.00 96.12 318 LYS A C 1
ATOM 2523 O O . LYS A 1 318 ? 23.214 5.714 -9.429 1.00 96.12 318 LYS A O 1
ATOM 2528 N N . GLU A 1 319 ? 25.370 5.379 -8.866 1.00 95.38 319 GLU A N 1
ATOM 2529 C CA . GLU A 1 319 ? 25.948 6.406 -9.750 1.00 95.38 319 GLU A CA 1
ATOM 2530 C C . GLU A 1 319 ? 25.440 6.303 -11.198 1.00 95.38 319 GLU A C 1
ATOM 2532 O O . GLU A 1 319 ? 25.172 7.309 -11.850 1.00 95.38 319 GLU A O 1
ATOM 2537 N N . ALA A 1 320 ? 25.226 5.085 -11.702 1.00 95.62 320 ALA A N 1
ATOM 2538 C CA . ALA A 1 320 ? 24.713 4.874 -13.053 1.00 95.62 320 ALA A CA 1
ATOM 2539 C C . ALA A 1 320 ? 23.345 5.549 -13.301 1.00 95.62 320 ALA A C 1
ATOM 2541 O O . ALA A 1 320 ? 23.092 5.994 -14.418 1.00 95.62 320 ALA A O 1
ATOM 2542 N N . TYR A 1 321 ? 22.505 5.703 -12.268 1.00 96.38 321 TYR A N 1
ATOM 2543 C CA . TYR A 1 321 ? 21.174 6.322 -12.360 1.00 96.38 321 TYR A CA 1
ATOM 2544 C C . TYR A 1 321 ? 21.137 7.795 -11.926 1.00 96.38 321 TYR A C 1
ATOM 2546 O O . TYR A 1 321 ? 20.053 8.381 -11.874 1.00 96.38 321 TYR A O 1
ATOM 2554 N N . THR A 1 322 ? 22.277 8.408 -11.595 1.00 95.25 322 THR A N 1
ATOM 2555 C CA . THR A 1 322 ? 22.369 9.853 -11.298 1.00 95.25 322 THR A CA 1
ATOM 2556 C C . THR A 1 322 ? 22.850 10.673 -12.496 1.00 95.25 322 THR A C 1
ATOM 2558 O O . THR A 1 322 ? 22.862 11.904 -12.438 1.00 95.25 322 THR A O 1
ATOM 2561 N N . LYS A 1 323 ? 23.219 10.001 -13.593 1.00 95.62 323 LYS A N 1
ATOM 2562 C CA . LYS A 1 323 ? 23.635 10.617 -14.856 1.00 95.62 323 LYS A CA 1
ATOM 2563 C C . LYS A 1 323 ? 22.475 11.345 -15.542 1.00 95.62 323 LYS A C 1
ATOM 2565 O O . LYS A 1 323 ? 21.299 11.130 -15.247 1.00 95.62 323 LYS A O 1
ATOM 2570 N N . GLN A 1 324 ? 22.820 12.212 -16.491 1.00 95.31 324 GLN A N 1
ATOM 2571 C CA . GLN A 1 324 ? 21.838 12.859 -17.353 1.00 95.31 324 GLN A CA 1
ATOM 2572 C C . GLN A 1 324 ? 21.160 11.828 -18.268 1.00 95.31 324 GLN A C 1
ATOM 2574 O O . GLN A 1 324 ? 21.758 10.833 -18.669 1.00 95.31 324 GLN A O 1
ATOM 2579 N N . LEU A 1 325 ? 19.906 12.095 -18.635 1.00 96.31 325 LEU A N 1
ATOM 2580 C CA . LEU A 1 325 ? 19.249 11.374 -19.718 1.00 96.31 325 LEU A CA 1
ATOM 2581 C C . LEU A 1 325 ? 19.924 11.712 -21.058 1.00 96.31 325 LEU A C 1
ATOM 2583 O O . LEU A 1 325 ? 19.762 12.816 -21.580 1.00 96.31 325 LEU A O 1
ATOM 2587 N N . ASP A 1 326 ? 20.634 10.742 -21.626 1.00 96.69 326 ASP A N 1
ATOM 2588 C CA . ASP A 1 326 ? 21.152 10.766 -22.992 1.00 96.69 326 ASP A CA 1
ATOM 2589 C C . ASP A 1 326 ? 21.171 9.351 -23.598 1.00 96.69 326 ASP A C 1
ATOM 2591 O O . ASP A 1 326 ? 20.923 8.353 -22.915 1.00 96.69 326 ASP A O 1
ATOM 2595 N N . LYS A 1 327 ? 21.454 9.263 -24.905 1.00 97.12 327 LYS A N 1
ATOM 2596 C CA . LYS A 1 327 ? 21.490 7.985 -25.628 1.00 97.12 327 LYS A CA 1
ATOM 2597 C C . LYS A 1 327 ? 22.470 6.996 -24.986 1.00 97.12 327 LYS A C 1
ATOM 2599 O O . LYS A 1 327 ? 22.135 5.827 -24.866 1.00 97.12 327 LYS A O 1
ATOM 2604 N N . ALA A 1 328 ? 23.666 7.447 -24.608 1.00 96.56 328 ALA A N 1
ATOM 2605 C CA . ALA A 1 328 ? 24.726 6.569 -24.115 1.00 96.56 328 ALA A CA 1
ATOM 2606 C C . ALA A 1 328 ? 24.387 5.977 -22.739 1.00 96.56 328 ALA A C 1
ATOM 2608 O O . ALA A 1 328 ? 24.636 4.801 -22.490 1.00 96.56 328 ALA A O 1
ATOM 2609 N N . SER A 1 329 ? 23.784 6.779 -21.863 1.00 96.00 329 SER A N 1
ATOM 2610 C CA . SER A 1 329 ? 23.377 6.377 -20.518 1.00 96.00 329 SER A CA 1
ATOM 2611 C C . SER A 1 329 ? 22.233 5.368 -20.565 1.00 96.00 329 SER A C 1
ATOM 2613 O O . SER A 1 329 ? 22.293 4.351 -19.878 1.00 96.00 329 SER A O 1
ATOM 2615 N N . VAL A 1 330 ? 21.225 5.608 -21.413 1.00 96.06 330 VAL A N 1
ATOM 2616 C CA . VAL A 1 330 ? 20.126 4.652 -21.619 1.00 96.06 330 VAL A CA 1
ATOM 2617 C C . VAL A 1 330 ? 20.643 3.367 -22.262 1.00 96.06 330 VAL A C 1
ATOM 2619 O O . VAL A 1 330 ? 20.362 2.296 -21.745 1.00 96.06 330 VAL A O 1
ATOM 2622 N N . ASP A 1 331 ? 21.439 3.455 -23.331 1.00 95.69 331 ASP A N 1
ATOM 2623 C CA . ASP A 1 331 ? 22.007 2.287 -24.020 1.00 95.69 331 ASP A CA 1
ATOM 2624 C C . ASP A 1 331 ? 22.832 1.405 -23.070 1.00 95.69 331 ASP A C 1
ATOM 2626 O O . ASP A 1 331 ? 22.646 0.192 -23.015 1.00 95.69 331 ASP A O 1
ATOM 2630 N N . SER A 1 332 ? 23.686 2.014 -22.241 1.00 95.38 332 SER A N 1
ATOM 2631 C CA . SER A 1 332 ? 24.474 1.284 -21.244 1.00 95.38 332 SER A CA 1
ATOM 2632 C C . SER A 1 332 ? 23.598 0.536 -20.235 1.00 95.38 332 SER A C 1
ATOM 2634 O O . SER A 1 332 ? 23.878 -0.624 -19.951 1.00 95.38 332 SER A O 1
ATOM 2636 N N . LEU A 1 333 ? 22.563 1.184 -19.690 1.00 96.31 333 LEU A N 1
ATOM 2637 C CA . LEU A 1 333 ? 21.677 0.578 -18.689 1.00 96.31 333 LEU A CA 1
ATOM 2638 C C . LEU A 1 333 ? 20.777 -0.494 -19.310 1.00 96.31 333 LEU A C 1
ATOM 2640 O O . LEU A 1 333 ? 20.588 -1.560 -18.738 1.00 96.31 333 LEU A O 1
ATOM 2644 N N . MET A 1 334 ? 20.262 -0.253 -20.513 1.00 95.12 334 MET A N 1
ATOM 2645 C CA . MET A 1 334 ? 19.413 -1.218 -21.204 1.00 95.12 334 MET A CA 1
ATOM 2646 C C . MET A 1 334 ? 20.168 -2.497 -21.583 1.00 95.12 334 MET A C 1
ATOM 2648 O O . MET A 1 334 ? 19.607 -3.582 -21.464 1.00 95.12 334 MET A O 1
ATOM 2652 N N . ASN A 1 335 ? 21.447 -2.400 -21.964 1.00 90.69 335 ASN A N 1
ATOM 2653 C CA . ASN A 1 335 ? 22.282 -3.579 -22.216 1.00 90.69 335 ASN A CA 1
ATOM 2654 C C . ASN A 1 335 ? 22.514 -4.429 -20.952 1.00 90.69 335 ASN A C 1
ATOM 2656 O O . ASN A 1 335 ? 22.688 -5.640 -21.054 1.00 90.69 335 ASN A O 1
ATOM 2660 N N . GLU A 1 336 ? 22.499 -3.817 -19.765 1.00 87.06 336 GLU A N 1
ATOM 2661 C CA . GLU A 1 336 ? 22.625 -4.520 -18.481 1.00 87.06 336 GLU A CA 1
ATOM 2662 C C . GLU A 1 336 ? 21.292 -5.133 -18.007 1.00 87.06 336 GLU A C 1
ATOM 2664 O O . GLU A 1 336 ? 21.287 -6.063 -17.200 1.00 87.06 336 GLU A O 1
ATOM 2669 N N . HIS A 1 337 ? 20.155 -4.609 -18.476 1.00 85.50 337 HIS A N 1
ATOM 2670 C CA . HIS A 1 337 ? 18.823 -4.893 -17.920 1.00 85.50 337 HIS A CA 1
ATOM 2671 C C . HIS A 1 337 ? 17.845 -5.524 -18.922 1.00 85.50 337 HIS A C 1
ATOM 2673 O O . HIS A 1 337 ? 16.642 -5.576 -18.653 1.00 85.50 337 HIS A O 1
ATOM 2679 N N . ALA A 1 338 ? 18.340 -6.003 -20.066 1.00 80.19 338 ALA A N 1
ATOM 2680 C CA . ALA A 1 338 ? 17.530 -6.544 -21.161 1.00 80.19 338 ALA A CA 1
ATOM 2681 C C . ALA A 1 338 ? 16.667 -7.763 -20.773 1.00 80.19 338 ALA A C 1
ATOM 2683 O O . ALA A 1 338 ? 15.731 -8.102 -21.490 1.00 80.19 338 ALA A O 1
ATOM 2684 N N . ASP A 1 339 ? 16.975 -8.427 -19.657 1.00 88.62 339 ASP A N 1
ATOM 2685 C CA . ASP A 1 339 ? 16.282 -9.609 -19.139 1.00 88.62 339 ASP A CA 1
ATOM 2686 C C . ASP A 1 339 ? 15.324 -9.310 -17.971 1.00 88.62 339 ASP A C 1
ATOM 2688 O O . ASP A 1 339 ? 14.863 -10.230 -17.294 1.00 88.62 339 ASP A O 1
ATOM 2692 N N . THR A 1 340 ? 15.018 -8.032 -17.732 1.00 95.25 340 THR A N 1
ATOM 2693 C CA . THR A 1 340 ? 14.026 -7.609 -16.735 1.00 95.25 340 THR A CA 1
ATOM 2694 C C . THR A 1 340 ? 12.640 -8.173 -17.060 1.00 95.25 340 THR A C 1
ATOM 2696 O O . THR A 1 340 ? 12.184 -8.080 -18.198 1.00 95.25 340 THR A O 1
ATOM 2699 N N . ASP A 1 341 ? 11.927 -8.682 -16.052 1.00 96.88 341 ASP A N 1
ATOM 2700 C CA . ASP A 1 341 ? 10.598 -9.298 -16.203 1.00 96.88 341 ASP A CA 1
ATOM 2701 C C . ASP A 1 341 ? 9.434 -8.495 -15.586 1.00 96.88 341 ASP A C 1
ATOM 2703 O O . ASP A 1 341 ? 8.278 -8.898 -15.707 1.00 96.88 341 ASP A O 1
ATOM 2707 N N . ALA A 1 342 ? 9.713 -7.339 -14.973 1.00 98.31 342 ALA A N 1
ATOM 2708 C CA . ALA A 1 342 ? 8.729 -6.332 -14.562 1.00 98.31 342 ALA A CA 1
ATOM 2709 C C . ALA A 1 342 ? 9.395 -4.978 -14.278 1.00 98.31 342 ALA A C 1
ATOM 2711 O O . ALA A 1 342 ? 10.564 -4.923 -13.900 1.00 98.31 342 ALA A O 1
ATOM 2712 N N . VAL A 1 343 ? 8.631 -3.888 -14.353 1.00 98.62 343 VAL A N 1
ATOM 2713 C CA . VAL A 1 343 ? 9.023 -2.595 -13.769 1.00 98.62 343 VAL A CA 1
ATOM 2714 C C . VAL A 1 343 ? 8.240 -2.380 -12.479 1.00 98.62 343 VAL A C 1
ATOM 2716 O O . VAL A 1 343 ? 7.016 -2.467 -12.483 1.00 98.62 343 VAL A O 1
ATOM 2719 N N . VAL A 1 344 ? 8.934 -2.080 -11.381 1.00 98.69 344 VAL A N 1
ATOM 2720 C CA . VAL A 1 344 ? 8.345 -1.887 -10.050 1.00 98.69 344 VAL A CA 1
ATOM 2721 C C . VAL A 1 344 ? 8.650 -0.483 -9.530 1.00 98.69 344 VAL A C 1
ATOM 2723 O O . VAL A 1 344 ? 9.808 -0.077 -9.447 1.00 98.69 344 VAL A O 1
ATOM 2726 N N . VAL A 1 345 ? 7.611 0.251 -9.136 1.00 98.25 345 VAL A N 1
ATOM 2727 C CA . VAL A 1 345 ? 7.683 1.632 -8.648 1.00 98.25 345 VAL A CA 1
ATOM 2728 C C . VAL A 1 345 ? 7.450 1.678 -7.136 1.00 98.25 345 VAL A C 1
ATOM 2730 O O . VAL A 1 345 ? 6.316 1.711 -6.643 1.00 98.25 345 VAL A O 1
ATOM 2733 N N . GLY A 1 346 ? 8.552 1.702 -6.390 1.00 96.50 346 GLY A N 1
ATOM 2734 C CA . GLY A 1 346 ? 8.589 2.078 -4.980 1.00 96.50 346 GLY A CA 1
ATOM 2735 C C . GLY A 1 346 ? 8.627 3.598 -4.792 1.00 96.50 346 GLY A C 1
ATOM 2736 O O . GLY A 1 346 ? 8.609 4.367 -5.751 1.00 96.50 346 GLY A O 1
ATOM 2737 N N . TRP A 1 347 ? 8.651 4.049 -3.533 1.00 93.19 347 TRP A N 1
ATOM 2738 C CA . TRP A 1 347 ? 8.744 5.480 -3.243 1.00 93.19 347 TRP A CA 1
ATOM 2739 C C . TRP A 1 347 ? 10.188 5.947 -3.474 1.00 93.19 347 TRP A C 1
ATOM 2741 O O . TRP A 1 347 ? 11.106 5.529 -2.758 1.00 93.19 347 TRP A O 1
ATOM 2751 N N . ASP A 1 348 ? 10.396 6.757 -4.515 1.00 94.31 348 ASP A N 1
ATOM 2752 C CA . ASP A 1 348 ? 11.714 7.231 -4.945 1.00 94.31 348 ASP A CA 1
ATOM 2753 C C . ASP A 1 348 ? 11.811 8.761 -4.874 1.00 94.31 348 ASP A C 1
ATOM 2755 O O . ASP A 1 348 ? 11.396 9.486 -5.778 1.00 94.31 348 ASP A O 1
ATOM 2759 N N . PHE A 1 349 ? 12.418 9.270 -3.801 1.00 91.56 349 PHE A N 1
ATOM 2760 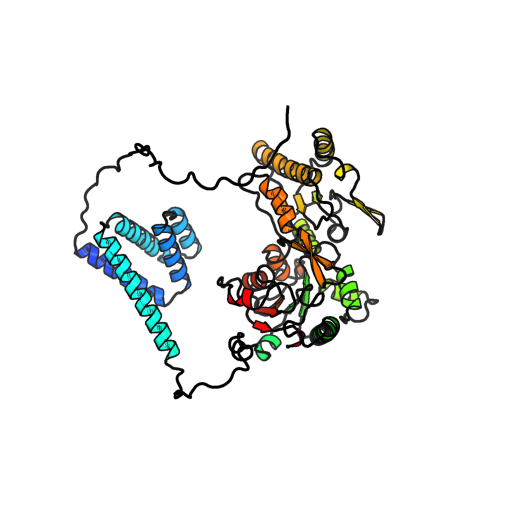C CA . PHE A 1 349 ? 12.685 10.704 -3.621 1.00 91.56 349 PHE A CA 1
ATOM 2761 C C . PHE A 1 349 ? 13.725 11.268 -4.595 1.00 91.56 349 PHE A C 1
ATOM 2763 O O . PHE A 1 349 ? 13.888 12.481 -4.689 1.00 91.56 349 PHE A O 1
ATOM 2770 N N . ASN A 1 350 ? 14.429 10.395 -5.314 1.00 93.56 350 ASN A N 1
ATOM 2771 C CA . ASN A 1 350 ? 15.447 10.730 -6.297 1.00 93.56 350 ASN A CA 1
ATOM 2772 C C . ASN A 1 350 ? 15.004 10.301 -7.706 1.00 93.56 350 ASN A C 1
ATOM 2774 O O . ASN A 1 350 ? 15.855 9.967 -8.542 1.00 93.56 350 ASN A O 1
ATOM 2778 N N . LEU A 1 351 ? 13.691 10.229 -7.966 1.00 95.50 351 LEU A N 1
ATOM 2779 C CA . LEU A 1 351 ? 13.169 9.932 -9.296 1.00 95.50 351 LEU A CA 1
ATOM 2780 C C . LEU A 1 351 ? 13.625 11.016 -10.279 1.00 95.50 351 LEU A C 1
ATOM 2782 O O . LEU A 1 351 ? 13.538 12.211 -10.003 1.00 95.50 351 LEU A O 1
ATOM 2786 N N . ASN A 1 352 ? 14.124 10.597 -11.438 1.00 96.44 352 ASN A N 1
ATOM 2787 C CA . ASN A 1 352 ? 14.640 11.500 -12.458 1.00 96.44 352 ASN A CA 1
ATOM 2788 C C . ASN A 1 352 ? 14.308 10.988 -13.867 1.00 96.44 352 ASN A C 1
ATOM 2790 O O . ASN A 1 352 ? 13.852 9.858 -14.050 1.00 96.44 352 ASN A O 1
ATOM 2794 N N . ALA A 1 353 ? 14.557 11.830 -14.871 1.00 97.50 353 ALA A N 1
ATOM 2795 C CA . ALA A 1 353 ? 14.245 11.519 -16.263 1.00 97.50 353 ALA A CA 1
ATOM 2796 C C . ALA A 1 353 ? 14.993 10.283 -16.799 1.00 97.50 353 ALA A C 1
ATOM 2798 O O . ALA A 1 353 ? 14.439 9.567 -17.628 1.00 97.50 353 ALA A O 1
ATOM 2799 N N . LEU A 1 354 ? 16.214 10.000 -16.323 1.00 97.94 354 LEU A N 1
ATOM 2800 C CA . LEU A 1 354 ? 16.977 8.817 -16.736 1.00 97.94 354 LEU A CA 1
ATOM 2801 C C . LEU A 1 354 ? 16.303 7.531 -16.246 1.00 97.94 354 LEU A C 1
ATOM 2803 O O . LEU A 1 354 ? 16.076 6.623 -17.039 1.00 97.94 354 LEU A O 1
ATOM 2807 N N . LYS A 1 355 ? 15.917 7.479 -14.968 1.00 97.75 355 LYS A N 1
ATOM 2808 C CA . LYS A 1 355 ? 15.195 6.344 -14.377 1.00 97.75 355 LYS A CA 1
ATOM 2809 C C . LYS A 1 355 ? 13.873 6.053 -15.096 1.00 97.75 355 LYS A C 1
ATOM 2811 O O . LYS A 1 355 ? 13.600 4.902 -15.428 1.00 97.75 355 LYS A O 1
ATOM 2816 N N . ILE A 1 356 ? 13.091 7.100 -15.382 1.00 98.12 356 ILE A N 1
ATOM 2817 C CA . ILE A 1 356 ? 11.855 6.992 -16.176 1.00 98.12 356 ILE A CA 1
ATOM 2818 C C . ILE A 1 356 ? 12.181 6.488 -17.586 1.00 98.12 356 ILE A C 1
ATOM 2820 O O . ILE A 1 356 ? 11.531 5.568 -18.069 1.00 98.12 356 ILE A O 1
ATOM 2824 N N . GLY A 1 357 ? 13.214 7.039 -18.230 1.00 97.50 357 GLY A N 1
ATOM 2825 C CA . GLY A 1 357 ? 13.652 6.620 -19.560 1.00 97.50 357 GLY A CA 1
ATOM 2826 C C . GLY A 1 357 ? 14.009 5.135 -19.631 1.00 97.50 357 GLY A C 1
ATOM 2827 O O . GLY A 1 357 ? 13.563 4.454 -20.550 1.00 97.50 357 GLY A O 1
ATOM 2828 N N . VAL A 1 358 ? 14.751 4.612 -18.653 1.00 98.00 358 VAL A N 1
ATOM 2829 C CA . VAL A 1 358 ? 15.078 3.177 -18.569 1.00 98.00 358 VAL A CA 1
ATOM 2830 C C . VAL A 1 358 ? 13.810 2.342 -18.394 1.00 98.00 358 VAL A C 1
ATOM 2832 O O . VAL A 1 358 ? 13.577 1.434 -19.184 1.00 98.00 358 VAL A O 1
ATOM 2835 N N . ALA A 1 359 ? 12.939 2.697 -17.443 1.00 98.12 359 ALA A N 1
ATOM 2836 C CA . ALA A 1 359 ? 11.673 1.994 -17.222 1.00 98.12 359 ALA A CA 1
ATOM 2837 C C . ALA A 1 359 ? 10.793 1.937 -18.484 1.00 98.12 359 ALA A C 1
ATOM 2839 O O . ALA A 1 359 ? 10.282 0.876 -18.841 1.00 98.12 359 ALA A O 1
ATOM 2840 N N . VAL A 1 360 ? 10.653 3.064 -19.192 1.00 97.81 360 VAL A N 1
ATOM 2841 C CA . VAL A 1 360 ? 9.895 3.144 -20.449 1.00 97.81 360 VAL A CA 1
ATOM 2842 C C . VAL A 1 360 ? 10.496 2.232 -21.517 1.00 97.81 360 VAL A C 1
ATOM 2844 O O . VAL A 1 360 ? 9.742 1.569 -22.224 1.00 97.81 360 VAL A O 1
ATOM 2847 N N . ASN A 1 361 ? 11.825 2.167 -21.642 1.00 97.25 361 ASN A N 1
ATOM 2848 C CA . ASN A 1 361 ? 12.465 1.292 -22.627 1.00 97.25 361 ASN A CA 1
ATOM 2849 C C . ASN A 1 361 ? 12.322 -0.193 -22.263 1.00 97.25 361 ASN A C 1
ATOM 2851 O O . ASN A 1 361 ? 12.011 -0.973 -23.158 1.00 97.25 361 ASN A O 1
ATOM 2855 N N . CYS A 1 362 ? 12.437 -0.583 -20.985 1.00 97.00 362 CYS A N 1
ATOM 2856 C CA . CYS A 1 362 ? 12.155 -1.962 -20.552 1.00 97.00 362 CYS A CA 1
ATOM 2857 C C . CYS A 1 362 ? 10.747 -2.405 -20.979 1.00 97.00 362 CYS A C 1
ATOM 2859 O O . CYS A 1 362 ? 10.571 -3.467 -21.572 1.00 97.00 362 CYS A O 1
ATOM 2861 N N . LEU A 1 363 ? 9.747 -1.556 -20.730 1.00 97.50 363 LEU A N 1
ATOM 2862 C CA . LEU A 1 363 ? 8.355 -1.826 -21.085 1.00 97.50 363 LEU A CA 1
ATOM 2863 C C . LEU A 1 363 ? 8.149 -1.862 -22.609 1.00 97.50 363 LEU A C 1
ATOM 2865 O O . LEU A 1 363 ? 7.608 -2.841 -23.120 1.00 97.50 363 LEU A O 1
ATOM 2869 N N . LYS A 1 364 ? 8.625 -0.851 -23.352 1.00 95.88 364 LYS A N 1
ATOM 2870 C CA . LYS A 1 364 ? 8.471 -0.791 -24.818 1.00 95.88 364 LYS A CA 1
ATOM 2871 C C . LYS A 1 364 ? 9.133 -1.968 -25.525 1.00 95.88 364 LYS A C 1
ATOM 2873 O O . LYS A 1 364 ? 8.510 -2.574 -26.389 1.00 95.88 364 LYS A O 1
ATOM 2878 N N . TRP A 1 365 ? 10.362 -2.316 -25.153 1.00 94.38 365 TRP A N 1
ATOM 2879 C CA . TRP A 1 365 ? 11.066 -3.434 -25.783 1.00 94.38 365 TRP A CA 1
ATOM 2880 C C . TRP A 1 365 ? 10.381 -4.767 -25.487 1.00 94.38 365 TRP A C 1
ATOM 2882 O O . TRP A 1 365 ? 10.306 -5.608 -26.376 1.00 94.38 365 TRP A O 1
ATOM 2892 N N . SER A 1 366 ? 9.794 -4.933 -24.295 1.00 95.00 366 SER A N 1
ATOM 2893 C CA . SER A 1 366 ? 8.998 -6.129 -23.995 1.00 95.00 366 SER A CA 1
ATOM 2894 C C . SER A 1 366 ? 7.743 -6.255 -24.869 1.00 95.00 366 SER A C 1
ATOM 2896 O O . SER A 1 366 ? 7.399 -7.361 -25.269 1.00 95.00 366 SER A O 1
ATOM 2898 N N . MET A 1 367 ? 7.090 -5.137 -25.215 1.00 94.31 367 MET A N 1
ATOM 2899 C CA . MET A 1 367 ? 5.930 -5.121 -26.118 1.00 94.31 367 MET A CA 1
ATOM 2900 C C . MET A 1 367 ? 6.341 -5.443 -27.557 1.00 94.31 367 MET A C 1
ATOM 2902 O O . MET A 1 367 ? 5.691 -6.237 -28.228 1.00 94.31 367 MET A O 1
ATOM 2906 N N . GLU A 1 368 ? 7.461 -4.886 -28.025 1.00 93.25 368 GLU A N 1
ATOM 2907 C CA . GLU A 1 368 ? 8.009 -5.242 -29.338 1.00 93.25 368 GLU A CA 1
ATOM 2908 C C . GLU A 1 368 ? 8.389 -6.729 -29.422 1.00 93.25 368 GLU A C 1
ATOM 2910 O O . GLU A 1 368 ? 8.219 -7.363 -30.466 1.00 93.25 368 GLU A O 1
ATOM 2915 N N . ASP A 1 369 ? 8.914 -7.293 -28.333 1.00 90.69 369 ASP A N 1
ATOM 2916 C CA . ASP A 1 369 ? 9.215 -8.719 -28.228 1.00 90.69 369 ASP A CA 1
ATOM 2917 C C . ASP A 1 369 ? 7.950 -9.582 -28.167 1.00 90.69 369 ASP A C 1
ATOM 2919 O O . ASP A 1 369 ? 7.964 -10.702 -28.684 1.00 90.69 369 ASP A O 1
ATOM 2923 N N . GLU A 1 370 ? 6.852 -9.088 -27.594 1.00 91.62 370 GLU A N 1
ATOM 2924 C CA . GLU A 1 370 ? 5.546 -9.750 -27.648 1.00 91.62 370 GLU A CA 1
ATOM 2925 C C . GLU A 1 370 ? 5.044 -9.865 -29.081 1.00 91.62 370 GLU A C 1
ATOM 2927 O O . GLU A 1 370 ? 4.709 -10.961 -29.534 1.00 91.62 370 GLU A O 1
ATOM 2932 N N . GLU A 1 371 ? 5.090 -8.764 -29.828 1.00 90.81 371 GLU A N 1
ATOM 2933 C CA . GLU A 1 371 ? 4.672 -8.729 -31.228 1.00 90.81 371 GLU A CA 1
ATOM 2934 C C . GLU A 1 371 ? 5.534 -9.635 -32.120 1.00 90.81 371 GLU A C 1
ATOM 2936 O O . GLU A 1 371 ? 5.016 -10.314 -33.009 1.00 90.81 371 GLU A O 1
ATOM 2941 N N . LYS A 1 372 ? 6.855 -9.660 -31.897 1.00 91.62 372 LYS A N 1
ATOM 2942 C CA . LYS A 1 372 ? 7.803 -10.411 -32.740 1.00 91.62 372 LYS A CA 1
ATOM 2943 C C . LYS A 1 372 ? 7.917 -11.884 -32.355 1.00 91.62 372 LYS A C 1
ATOM 2945 O O . LYS A 1 372 ? 8.024 -12.739 -33.232 1.00 91.62 372 LYS A O 1
ATOM 2950 N N . ASN A 1 373 ? 7.948 -12.175 -31.057 1.00 89.38 373 ASN A N 1
ATOM 2951 C CA . ASN A 1 373 ? 8.348 -13.474 -30.513 1.00 89.38 373 ASN A CA 1
ATOM 2952 C C . ASN A 1 373 ? 7.245 -14.152 -29.681 1.00 89.38 373 ASN A C 1
ATOM 2954 O O . ASN A 1 373 ? 7.466 -15.257 -29.182 1.00 89.38 373 ASN A O 1
ATOM 2958 N N . GLY A 1 374 ? 6.083 -13.513 -29.495 1.00 85.81 374 GLY A N 1
ATOM 2959 C CA . GLY A 1 374 ? 4.973 -14.036 -28.690 1.00 85.81 374 GLY A CA 1
ATOM 2960 C C . GLY A 1 374 ? 5.262 -14.093 -27.187 1.00 85.81 374 GLY A C 1
ATOM 2961 O O . GLY A 1 374 ? 4.580 -14.809 -26.453 1.00 85.81 374 GLY A O 1
ATOM 2962 N N . ARG A 1 375 ? 6.303 -13.395 -26.713 1.00 84.94 375 ARG A N 1
ATOM 2963 C CA . ARG A 1 375 ? 6.626 -13.296 -25.283 1.00 84.94 375 ARG A CA 1
ATOM 2964 C C . ARG A 1 375 ? 5.747 -12.237 -24.641 1.00 84.94 375 ARG A C 1
ATOM 2966 O O . ARG A 1 375 ? 5.846 -11.089 -25.026 1.00 84.94 375 ARG A O 1
ATOM 2973 N N . LYS A 1 376 ? 4.945 -12.596 -23.641 1.00 89.31 376 LYS A N 1
ATOM 2974 C CA . LYS A 1 376 ? 4.069 -11.643 -22.945 1.00 89.31 376 LYS A CA 1
ATOM 2975 C C . LYS A 1 376 ? 4.834 -10.387 -22.491 1.00 89.31 376 LYS A C 1
ATOM 2977 O O . LYS A 1 376 ? 5.877 -10.535 -21.847 1.00 89.31 376 LYS A O 1
ATOM 2982 N N . ALA A 1 377 ? 4.304 -9.195 -22.777 1.00 94.50 377 ALA A N 1
ATOM 2983 C CA . ALA A 1 377 ? 4.885 -7.945 -22.295 1.00 94.50 377 ALA A CA 1
ATOM 2984 C C . ALA A 1 377 ? 4.958 -7.911 -20.761 1.00 94.50 377 ALA A C 1
ATOM 2986 O O . ALA A 1 377 ? 4.112 -8.473 -20.052 1.00 94.50 377 ALA A O 1
ATOM 2987 N N . ILE A 1 378 ? 5.987 -7.240 -20.243 1.00 97.12 378 ILE A N 1
ATOM 2988 C CA . ILE A 1 378 ? 6.221 -7.163 -18.801 1.00 97.12 378 ILE A CA 1
ATOM 2989 C C . ILE A 1 378 ? 5.307 -6.103 -18.164 1.00 97.12 378 ILE A C 1
ATOM 2991 O O . ILE A 1 378 ? 5.022 -5.079 -18.790 1.00 97.12 378 ILE A O 1
ATOM 2995 N N . PRO A 1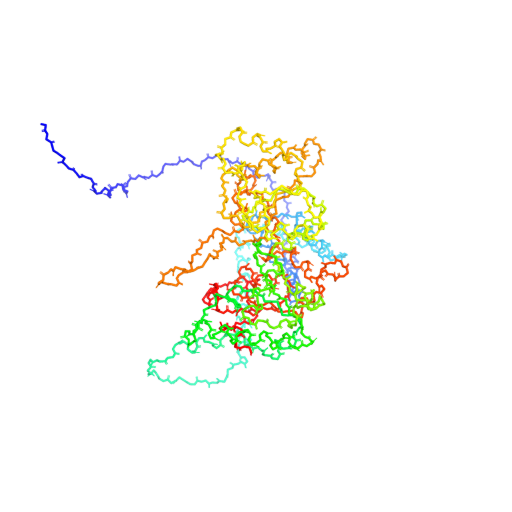 379 ? 4.846 -6.303 -16.919 1.00 97.88 379 PRO A N 1
ATOM 2996 C CA . PRO A 1 379 ? 3.936 -5.369 -16.267 1.00 97.88 379 PRO A CA 1
ATOM 2997 C C . PRO A 1 379 ? 4.658 -4.147 -15.678 1.00 97.88 379 PRO A C 1
ATOM 2999 O O . PRO A 1 379 ? 5.807 -4.230 -15.230 1.00 97.88 379 PRO A O 1
ATOM 3002 N N . LEU A 1 380 ? 3.927 -3.030 -15.594 1.00 98.56 380 LEU A N 1
ATOM 3003 C CA . LEU A 1 380 ? 4.244 -1.897 -14.726 1.00 98.56 380 LEU A CA 1
ATOM 3004 C C . LEU A 1 380 ? 3.489 -2.057 -13.399 1.00 98.56 380 LEU A C 1
ATOM 3006 O O . LEU A 1 380 ? 2.259 -2.059 -13.366 1.00 98.56 380 LEU A O 1
ATOM 3010 N N . ILE A 1 381 ? 4.234 -2.200 -12.308 1.00 98.56 381 ILE A N 1
ATOM 3011 C CA . ILE A 1 381 ? 3.720 -2.460 -10.964 1.00 98.56 381 ILE A CA 1
ATOM 3012 C C . ILE A 1 381 ? 4.094 -1.285 -10.066 1.00 98.56 381 ILE A C 1
ATOM 3014 O O . ILE A 1 381 ? 5.251 -0.880 -10.015 1.00 98.56 381 ILE A O 1
ATOM 3018 N N . THR A 1 382 ? 3.139 -0.757 -9.313 1.00 97.88 382 THR A N 1
ATOM 3019 C CA . THR A 1 382 ? 3.326 0.409 -8.449 1.00 97.88 382 THR A CA 1
ATOM 3020 C C . THR A 1 382 ? 2.882 0.069 -7.028 1.00 97.88 382 THR A C 1
ATOM 3022 O O . THR A 1 382 ? 1.768 -0.410 -6.810 1.00 97.88 382 THR A O 1
ATOM 3025 N N . CYS A 1 383 ? 3.736 0.334 -6.032 1.00 97.44 383 CYS A N 1
ATOM 3026 C CA . CYS A 1 383 ? 3.468 -0.083 -4.652 1.00 97.44 383 CYS A CA 1
ATOM 3027 C C . CYS A 1 383 ? 2.163 0.502 -4.089 1.00 97.44 383 CYS A C 1
ATOM 3029 O O . CYS A 1 383 ? 1.459 -0.202 -3.378 1.00 97.44 383 CYS A O 1
ATOM 3031 N N . SER A 1 384 ? 1.806 1.750 -4.407 1.00 94.75 384 SER A N 1
ATOM 3032 C CA . SER A 1 384 ? 0.531 2.357 -3.998 1.00 94.75 384 SER A CA 1
ATOM 3033 C C . SER A 1 384 ? -0.031 3.292 -5.067 1.00 94.75 384 SER A C 1
ATOM 3035 O O . SER A 1 384 ? 0.700 3.773 -5.931 1.00 94.75 384 SER A O 1
ATOM 3037 N N . ALA A 1 385 ? -1.336 3.558 -5.002 1.00 92.19 385 ALA A N 1
ATOM 3038 C CA . ALA A 1 385 ? -2.019 4.478 -5.912 1.00 92.19 385 ALA A CA 1
ATOM 3039 C C . ALA A 1 385 ? -1.923 5.954 -5.472 1.00 92.19 385 ALA A C 1
ATOM 3041 O O . ALA A 1 385 ? -2.500 6.828 -6.118 1.00 92.19 385 ALA A O 1
ATOM 3042 N N . ASP A 1 386 ? -1.194 6.257 -4.392 1.00 90.31 386 ASP A N 1
ATOM 3043 C CA . ASP A 1 386 ? -1.190 7.598 -3.806 1.00 90.31 386 ASP A CA 1
ATOM 3044 C C . ASP A 1 386 ? -0.554 8.615 -4.762 1.00 90.31 386 ASP A C 1
ATOM 3046 O O . ASP A 1 386 ? 0.584 8.458 -5.215 1.00 90.31 386 ASP A O 1
ATOM 3050 N N . SER A 1 387 ? -1.266 9.706 -5.037 1.00 89.06 387 SER A N 1
ATOM 3051 C CA . SER A 1 387 ? -0.759 10.796 -5.878 1.00 89.06 387 SER A CA 1
ATOM 3052 C C . SER A 1 387 ? 0.253 11.687 -5.144 1.00 89.06 387 SER A C 1
ATOM 3054 O O . SER A 1 387 ? 1.132 12.287 -5.767 1.00 89.06 387 SER A O 1
ATOM 3056 N N . SER A 1 388 ? 0.177 11.753 -3.811 1.00 86.81 388 SER A N 1
ATOM 3057 C CA . SER A 1 388 ? 1.073 12.543 -2.961 1.00 86.81 388 SER A CA 1
ATOM 3058 C C . SER A 1 388 ? 1.448 11.790 -1.687 1.00 86.81 388 SER A C 1
ATOM 3060 O O . SER A 1 388 ? 0.685 10.956 -1.215 1.00 86.81 388 SER A O 1
ATOM 3062 N N . GLY A 1 389 ? 2.606 12.114 -1.116 1.00 80.75 389 GLY A N 1
ATOM 3063 C CA . GLY A 1 389 ? 3.025 11.672 0.217 1.00 80.75 389 GLY A CA 1
ATOM 3064 C C . GLY A 1 389 ? 3.331 12.860 1.129 1.00 80.75 389 GLY A C 1
ATOM 3065 O O . GLY A 1 389 ? 3.494 13.986 0.656 1.00 80.75 389 GLY A O 1
ATOM 3066 N N . VAL A 1 390 ? 3.428 12.630 2.440 1.00 80.12 390 VAL A N 1
ATOM 3067 C CA . VAL A 1 390 ? 3.782 13.659 3.434 1.00 80.12 390 VAL A CA 1
ATOM 3068 C C . VAL A 1 390 ? 5.199 13.401 3.951 1.00 80.12 390 VAL A C 1
ATOM 3070 O O . VAL A 1 390 ? 5.495 12.316 4.438 1.00 80.12 390 VAL A O 1
ATOM 3073 N N . LEU A 1 391 ? 6.082 14.398 3.841 1.00 80.06 391 LEU A N 1
ATOM 3074 C CA . LEU A 1 391 ? 7.467 14.336 4.339 1.00 80.06 391 LEU A CA 1
ATOM 3075 C C . LEU A 1 391 ? 7.609 14.807 5.791 1.00 80.06 391 LEU A C 1
ATOM 3077 O O . LEU A 1 391 ? 8.629 14.563 6.428 1.00 80.06 391 LEU A O 1
ATOM 3081 N N . GLY A 1 392 ? 6.615 15.527 6.301 1.00 78.06 392 GLY A N 1
ATOM 3082 C CA . GLY A 1 392 ? 6.633 16.128 7.629 1.00 78.06 392 GLY A CA 1
ATOM 3083 C C . GLY A 1 392 ? 5.865 17.441 7.639 1.00 78.06 392 GLY A C 1
ATOM 3084 O O . GLY A 1 392 ? 4.991 17.663 6.799 1.00 78.06 392 GLY A O 1
ATOM 3085 N N . THR A 1 393 ? 6.200 18.331 8.569 1.00 76.44 393 THR A N 1
ATOM 3086 C CA . THR A 1 393 ? 5.596 19.662 8.670 1.00 76.44 393 THR A CA 1
ATOM 3087 C C . THR A 1 393 ? 6.647 20.770 8.662 1.00 76.44 393 THR A C 1
ATOM 3089 O O . THR A 1 393 ? 7.804 20.569 9.023 1.00 76.44 393 THR A O 1
ATOM 3092 N N . THR A 1 394 ? 6.263 21.966 8.211 1.00 77.38 394 THR A N 1
ATOM 3093 C CA . THR A 1 394 ? 7.142 23.145 8.217 1.00 77.38 394 THR A CA 1
ATOM 3094 C C . THR A 1 394 ? 7.510 23.554 9.640 1.00 77.38 394 THR A C 1
ATOM 3096 O O . THR A 1 394 ? 6.623 23.634 10.497 1.00 77.38 394 THR A O 1
ATOM 3099 N N . SER A 1 395 ? 8.756 23.975 9.856 1.00 76.69 395 SER A N 1
ATOM 3100 C CA . SER A 1 395 ? 9.152 24.664 11.085 1.00 76.69 395 SER A CA 1
ATOM 3101 C C . SER A 1 395 ? 8.300 25.930 11.283 1.00 76.69 395 SER A C 1
ATOM 3103 O O . SER A 1 395 ? 8.287 26.818 10.435 1.00 76.69 395 SER A O 1
ATOM 3105 N N . GLY A 1 396 ? 7.553 26.006 12.387 1.00 70.00 396 GLY A N 1
ATOM 3106 C CA . GLY A 1 396 ? 6.837 27.211 12.830 1.00 70.00 396 GLY A CA 1
ATOM 3107 C C . GLY A 1 396 ? 5.391 27.392 12.349 1.00 70.00 396 GLY A C 1
ATOM 3108 O O . GLY A 1 396 ? 4.653 28.118 13.005 1.00 70.00 396 GLY A O 1
ATOM 3109 N N . SER A 1 397 ? 4.950 26.741 11.264 1.00 64.19 397 SER A N 1
ATOM 3110 C CA . SER A 1 397 ? 3.554 26.864 10.780 1.00 64.19 397 SER A CA 1
ATOM 3111 C C . SER A 1 397 ? 2.750 25.559 10.781 1.00 64.19 397 SER A C 1
ATOM 3113 O O . SER A 1 397 ? 1.584 25.570 10.393 1.00 64.19 397 SER A O 1
ATOM 3115 N N . SER A 1 398 ? 3.366 24.444 11.199 1.00 69.38 398 SER A N 1
ATOM 3116 C CA . SER A 1 398 ? 2.772 23.094 11.259 1.00 69.38 398 SER A CA 1
ATOM 3117 C C . SER A 1 398 ? 2.059 22.641 9.972 1.00 69.38 398 SER A C 1
ATOM 3119 O O . SER A 1 398 ? 1.225 21.741 9.999 1.00 69.38 398 SER A O 1
ATOM 3121 N N . ARG A 1 399 ? 2.391 23.237 8.817 1.00 74.88 399 ARG A N 1
ATOM 3122 C CA . ARG A 1 399 ? 1.820 22.873 7.513 1.00 74.88 399 ARG A CA 1
ATOM 3123 C C . ARG A 1 399 ? 2.481 21.609 6.981 1.00 74.88 399 ARG A C 1
ATOM 3125 O O . ARG A 1 399 ? 3.708 21.535 6.988 1.00 74.88 399 ARG A O 1
ATOM 3132 N N . LYS A 1 400 ? 1.687 20.657 6.477 1.00 76.75 400 LYS A N 1
ATOM 3133 C CA . LYS A 1 400 ? 2.175 19.418 5.843 1.00 76.75 400 LYS A CA 1
ATOM 3134 C C . LYS A 1 400 ? 3.065 19.752 4.630 1.00 76.75 400 LYS A C 1
ATOM 3136 O O . LYS A 1 400 ? 2.650 20.491 3.738 1.00 76.75 400 LYS A O 1
ATOM 3141 N N . ILE A 1 401 ? 4.279 19.205 4.594 1.00 81.19 401 ILE A N 1
ATOM 3142 C CA . ILE A 1 401 ? 5.205 19.251 3.455 1.00 81.19 401 ILE A CA 1
ATOM 3143 C C . ILE A 1 401 ? 4.925 18.021 2.598 1.00 81.19 401 ILE A C 1
ATOM 3145 O O . ILE A 1 401 ? 5.020 16.897 3.090 1.00 81.19 401 ILE A O 1
ATOM 3149 N N . ARG A 1 402 ? 4.568 18.229 1.329 1.00 85.81 402 ARG A N 1
ATOM 3150 C CA . ARG A 1 402 ? 4.183 17.147 0.418 1.00 85.81 402 ARG A CA 1
ATOM 3151 C C . ARG A 1 402 ? 5.322 16.751 -0.517 1.00 85.81 402 ARG A C 1
ATOM 3153 O O . ARG A 1 402 ? 6.095 17.598 -0.955 1.00 85.81 402 ARG A O 1
ATOM 3160 N N . ALA A 1 403 ? 5.370 15.467 -0.841 1.00 89.12 403 ALA A N 1
ATOM 3161 C CA . ALA A 1 403 ? 6.166 14.882 -1.911 1.00 89.12 403 ALA A CA 1
ATOM 3162 C C . ALA A 1 403 ? 5.249 14.232 -2.953 1.00 89.12 403 ALA A C 1
ATOM 3164 O O . ALA A 1 403 ? 4.058 14.024 -2.713 1.00 89.12 403 ALA A O 1
ATOM 3165 N N . VAL A 1 404 ? 5.824 13.883 -4.101 1.00 91.25 404 VAL A N 1
ATOM 3166 C CA . VAL A 1 404 ? 5.166 13.030 -5.097 1.00 91.25 404 VAL A CA 1
ATOM 3167 C C . VAL A 1 404 ? 4.945 11.642 -4.481 1.00 91.25 404 VAL A C 1
ATOM 3169 O O . VAL A 1 404 ? 5.843 11.120 -3.817 1.00 91.25 404 VAL A O 1
ATOM 3172 N N . GLY A 1 405 ? 3.750 11.075 -4.649 1.00 91.12 405 GLY A N 1
ATOM 3173 C CA . GLY A 1 405 ? 3.426 9.712 -4.210 1.00 91.12 405 GLY A CA 1
ATOM 3174 C C . GLY A 1 405 ? 3.712 8.669 -5.295 1.00 91.12 405 GLY A C 1
ATOM 3175 O O . GLY A 1 405 ? 3.925 9.019 -6.458 1.00 91.12 405 GLY A O 1
ATOM 3176 N N . ASN A 1 406 ? 3.714 7.385 -4.929 1.00 92.25 406 ASN A N 1
ATOM 3177 C CA . ASN A 1 406 ? 4.007 6.279 -5.848 1.00 92.25 406 ASN A CA 1
ATOM 3178 C C . ASN A 1 406 ? 3.106 6.273 -7.090 1.00 92.25 406 ASN A C 1
ATOM 3180 O O . ASN A 1 406 ? 3.607 6.075 -8.195 1.00 92.25 406 ASN A O 1
ATOM 3184 N N . GLY A 1 407 ? 1.808 6.540 -6.933 1.00 93.19 407 GLY A N 1
ATOM 3185 C CA . GLY A 1 407 ? 0.851 6.552 -8.038 1.00 93.19 407 GLY A CA 1
ATOM 3186 C C . GLY A 1 407 ? 1.186 7.616 -9.080 1.00 93.19 407 GLY A C 1
ATOM 3187 O O . GLY A 1 407 ? 1.166 7.344 -10.278 1.00 93.19 407 GLY A O 1
ATOM 3188 N N . ALA A 1 408 ? 1.598 8.808 -8.641 1.00 95.38 408 ALA A N 1
ATOM 3189 C CA . ALA A 1 408 ? 2.046 9.862 -9.551 1.00 95.38 408 ALA A CA 1
ATOM 3190 C C . ALA A 1 408 ? 3.392 9.527 -10.225 1.00 95.38 408 ALA A C 1
ATOM 3192 O O . ALA A 1 408 ? 3.587 9.850 -11.398 1.00 95.38 408 ALA A O 1
ATOM 3193 N N . MET A 1 409 ? 4.305 8.849 -9.519 1.00 96.94 409 MET A N 1
ATOM 3194 C CA . MET A 1 409 ? 5.566 8.362 -10.098 1.00 96.94 409 MET A CA 1
ATOM 3195 C C . MET A 1 409 ? 5.317 7.314 -11.190 1.00 96.94 409 MET A C 1
ATOM 3197 O O . MET A 1 409 ? 5.868 7.426 -12.284 1.00 96.94 409 MET A O 1
ATOM 3201 N N . GLY A 1 410 ? 4.454 6.331 -10.921 1.00 97.56 410 GLY A N 1
ATOM 3202 C CA . GLY A 1 410 ? 4.056 5.319 -11.898 1.00 97.56 410 GLY A CA 1
ATOM 3203 C C . GLY A 1 410 ? 3.304 5.929 -13.081 1.00 97.56 410 GLY A C 1
ATOM 3204 O O . GLY A 1 410 ? 3.597 5.604 -14.232 1.00 97.56 410 GLY A O 1
ATOM 3205 N N . GLN A 1 411 ? 2.438 6.917 -12.832 1.00 97.75 411 GLN A N 1
ATOM 3206 C CA . GLN A 1 411 ? 1.736 7.640 -13.892 1.00 97.75 411 GLN A CA 1
ATOM 3207 C C . GLN A 1 411 ? 2.686 8.394 -14.831 1.00 97.75 411 GLN A C 1
ATOM 3209 O O . GLN A 1 411 ? 2.420 8.476 -16.028 1.00 97.75 411 GLN A O 1
ATOM 3214 N N . ALA A 1 412 ? 3.807 8.924 -14.331 1.00 98.00 412 ALA A N 1
ATOM 3215 C CA . ALA A 1 412 ? 4.803 9.575 -15.182 1.00 98.00 412 ALA A CA 1
ATOM 3216 C C . ALA A 1 412 ? 5.405 8.609 -16.223 1.00 98.00 412 ALA A C 1
ATOM 3218 O O . ALA A 1 412 ? 5.702 9.026 -17.341 1.00 98.00 412 ALA A O 1
ATOM 3219 N N . ILE A 1 413 ? 5.539 7.324 -15.875 1.00 98.56 413 ILE A N 1
ATOM 3220 C CA . ILE A 1 413 ? 5.988 6.260 -16.785 1.00 98.56 413 ILE A CA 1
ATOM 3221 C C . ILE A 1 413 ? 4.838 5.842 -17.707 1.00 98.56 413 ILE A C 1
ATOM 3223 O O . ILE A 1 413 ? 5.010 5.796 -18.923 1.00 98.56 413 ILE A O 1
ATOM 3227 N N . ALA A 1 414 ? 3.656 5.582 -17.141 1.00 98.38 414 ALA A N 1
ATOM 3228 C CA . ALA A 1 414 ? 2.480 5.127 -17.882 1.00 98.38 414 ALA A CA 1
ATOM 3229 C C . ALA A 1 414 ? 2.065 6.097 -18.999 1.00 98.38 414 ALA A C 1
ATOM 3231 O O . ALA A 1 414 ? 1.726 5.668 -20.099 1.00 98.38 414 ALA A O 1
ATOM 3232 N N . SER A 1 415 ? 2.158 7.406 -18.753 1.00 98.19 415 SER A N 1
ATOM 3233 C CA . SER A 1 415 ? 1.824 8.453 -19.728 1.00 98.19 415 SER A CA 1
ATOM 3234 C C . SER A 1 415 ? 2.808 8.565 -20.906 1.00 98.19 415 SER A C 1
ATOM 3236 O O . SER A 1 415 ? 2.584 9.370 -21.804 1.00 98.19 415 SER A O 1
ATOM 3238 N N . CYS A 1 416 ? 3.903 7.796 -20.932 1.00 97.88 416 CYS A N 1
ATOM 3239 C CA . CYS A 1 416 ? 4.800 7.699 -22.096 1.00 97.88 416 CYS A CA 1
ATOM 3240 C C . CYS A 1 416 ? 4.306 6.718 -23.181 1.00 97.88 416 CYS A C 1
ATOM 3242 O O . CYS A 1 416 ? 5.010 6.487 -24.174 1.00 97.88 416 CYS A O 1
ATOM 3244 N N . PHE A 1 417 ? 3.121 6.140 -22.983 1.00 97.75 417 PHE A N 1
ATOM 3245 C CA . PHE A 1 417 ? 2.446 5.201 -23.876 1.00 97.75 417 PHE A CA 1
ATOM 3246 C C . PHE A 1 417 ? 1.122 5.806 -24.361 1.00 97.75 417 PHE A C 1
ATOM 3248 O O . PHE A 1 417 ? 0.543 6.651 -23.676 1.00 97.75 417 PHE A O 1
ATOM 3255 N N . ASP A 1 418 ? 0.668 5.390 -25.546 1.00 94.56 418 ASP A N 1
ATOM 3256 C CA . ASP A 1 418 ? -0.613 5.809 -26.125 1.00 94.56 418 ASP A CA 1
ATOM 3257 C C . ASP A 1 418 ? -1.415 4.572 -26.587 1.00 94.56 418 ASP A C 1
ATOM 3259 O O . ASP A 1 418 ? -0.996 3.917 -27.548 1.00 94.56 418 ASP A O 1
ATOM 3263 N N . PRO A 1 419 ? -2.523 4.215 -25.903 1.00 95.00 419 PRO A N 1
ATOM 3264 C CA . PRO A 1 419 ? -3.034 4.851 -24.681 1.00 95.00 419 PRO A CA 1
ATOM 3265 C C . PRO A 1 419 ? -2.074 4.680 -23.481 1.00 95.00 419 PRO A C 1
ATOM 3267 O O . PRO A 1 419 ? -1.180 3.828 -23.535 1.00 95.00 419 PRO A O 1
ATOM 3270 N N . PRO A 1 420 ? -2.238 5.461 -22.390 1.00 96.94 420 PRO A N 1
ATOM 3271 C CA . PRO A 1 420 ? -1.430 5.296 -21.185 1.00 96.94 420 PRO A CA 1
ATOM 3272 C C . PRO A 1 420 ? -1.441 3.852 -20.681 1.00 96.94 420 PRO A C 1
ATOM 3274 O O . PRO A 1 420 ? -2.492 3.212 -20.644 1.00 96.94 420 PRO A O 1
ATOM 3277 N N . LEU A 1 421 ? -0.270 3.354 -20.282 1.00 96.94 421 LEU A N 1
ATOM 3278 C CA . LEU A 1 421 ? -0.121 1.966 -19.853 1.00 96.94 421 LEU A CA 1
ATOM 3279 C C . LEU A 1 421 ? -0.877 1.703 -18.544 1.00 96.94 421 LEU A C 1
ATOM 3281 O O . LEU A 1 421 ? -0.782 2.482 -17.594 1.00 96.94 421 LEU A O 1
ATOM 3285 N N . GLU A 1 422 ? -1.585 0.578 -18.477 1.00 95.56 422 GLU A N 1
ATOM 3286 C CA . GLU A 1 422 ? -2.242 0.144 -17.247 1.00 95.56 422 GLU A CA 1
ATOM 3287 C C . GLU A 1 422 ? -1.208 -0.204 -16.166 1.00 95.56 422 GLU A C 1
ATOM 3289 O O . GLU A 1 422 ? -0.197 -0.862 -16.419 1.00 95.56 422 GLU A O 1
ATOM 3294 N N . GLN A 1 423 ? -1.472 0.259 -14.945 1.00 95.56 423 GLN A N 1
ATOM 3295 C CA . GLN A 1 423 ? -0.626 0.021 -13.784 1.00 95.56 423 GLN A CA 1
ATOM 3296 C C . GLN A 1 423 ? -1.274 -1.004 -12.865 1.00 95.56 423 GLN A C 1
ATOM 3298 O O . GLN A 1 423 ? -2.447 -0.883 -12.514 1.00 95.56 423 GLN A O 1
ATOM 3303 N N . VAL A 1 424 ? -0.478 -1.953 -12.386 1.00 96.88 424 VAL A N 1
ATOM 3304 C CA . VAL A 1 424 ? -0.888 -2.821 -11.285 1.00 96.88 424 VAL A CA 1
ATOM 3305 C C . VAL A 1 424 ? -0.533 -2.143 -9.969 1.00 96.88 424 VAL A C 1
ATOM 3307 O O . VAL A 1 424 ? 0.643 -1.987 -9.647 1.00 96.88 424 VAL A O 1
ATOM 3310 N N . PHE A 1 425 ? -1.537 -1.769 -9.181 1.00 97.31 425 PHE A N 1
ATOM 3311 C CA . PHE A 1 425 ? -1.324 -1.262 -7.827 1.00 97.31 425 PHE A CA 1
ATOM 3312 C C . PHE A 1 425 ? -1.318 -2.402 -6.805 1.00 97.31 425 PHE A C 1
ATOM 3314 O O . PHE A 1 425 ? -2.124 -3.325 -6.907 1.00 97.31 425 PHE A O 1
ATOM 3321 N N . CYS A 1 426 ? -0.443 -2.318 -5.799 1.00 97.19 426 CYS A N 1
ATOM 3322 C CA . CYS A 1 426 ? -0.361 -3.310 -4.715 1.00 97.19 426 CYS A CA 1
ATOM 3323 C C . CYS A 1 426 ? -0.787 -2.771 -3.336 1.00 97.19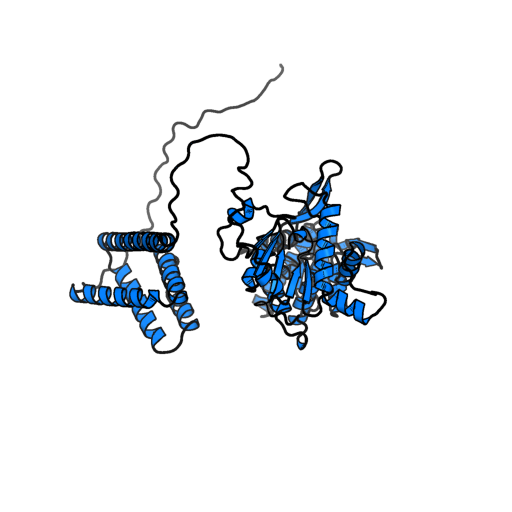 426 CYS A C 1
ATOM 3325 O O . CYS A 1 426 ? -0.916 -3.538 -2.390 1.00 97.19 426 CYS A O 1
ATOM 3327 N N . GLY A 1 427 ? -0.996 -1.464 -3.197 1.00 96.06 427 GLY A N 1
ATOM 3328 C CA . GLY A 1 427 ? -1.498 -0.812 -1.981 1.00 96.06 427 GLY A CA 1
ATOM 3329 C C . GLY A 1 427 ? -3.001 -0.570 -2.068 1.00 96.06 427 GLY A C 1
ATOM 3330 O O . GLY A 1 427 ? -3.615 -0.879 -3.083 1.00 96.06 427 GLY A O 1
ATOM 3331 N N . LYS A 1 428 ? -3.623 0.011 -1.045 1.00 95.69 428 LYS A N 1
ATOM 3332 C CA . LYS A 1 428 ? -5.017 0.473 -1.105 1.00 95.69 428 LYS A CA 1
ATOM 3333 C C . LYS A 1 428 ? -5.220 1.453 -2.272 1.00 95.69 428 LYS A C 1
ATOM 3335 O O . LYS A 1 428 ? -4.339 2.292 -2.483 1.00 95.69 428 LYS A O 1
ATOM 3340 N N . PRO A 1 429 ? -6.359 1.402 -2.988 1.00 94.62 429 PRO A N 1
ATOM 3341 C CA . PRO A 1 429 ? -7.482 0.469 -2.839 1.00 94.62 429 PRO A CA 1
ATOM 3342 C C . PRO A 1 429 ? -7.389 -0.775 -3.756 1.00 94.62 429 PRO A C 1
ATOM 3344 O O . PRO A 1 429 ? -8.383 -1.193 -4.342 1.00 94.62 429 PRO A O 1
ATOM 3347 N N . SER A 1 430 ? -6.200 -1.358 -3.946 1.00 94.94 430 SER A N 1
ATOM 3348 C CA . SER A 1 430 ? -5.990 -2.387 -4.975 1.00 94.94 430 SER A CA 1
ATOM 3349 C C . SER A 1 430 ? -6.738 -3.706 -4.725 1.00 94.94 430 SER A C 1
ATOM 3351 O O . SER A 1 430 ? -6.760 -4.212 -3.596 1.00 94.94 430 SER A O 1
ATOM 3353 N N . PRO A 1 431 ? -7.235 -4.347 -5.802 1.00 93.62 431 PRO A N 1
ATOM 3354 C CA . PRO A 1 431 ? -7.741 -5.717 -5.747 1.00 93.62 431 PRO A CA 1
ATOM 3355 C C . PRO A 1 431 ? -6.690 -6.736 -5.290 1.00 93.62 431 PRO A C 1
ATOM 3357 O O . PRO A 1 431 ? -7.024 -7.683 -4.588 1.00 93.62 431 PRO A O 1
ATOM 3360 N N . ALA A 1 432 ? -5.412 -6.533 -5.636 1.00 93.38 432 ALA A N 1
ATOM 3361 C CA . ALA A 1 432 ? -4.324 -7.426 -5.230 1.00 93.38 432 ALA A CA 1
ATOM 3362 C C . ALA A 1 432 ? -4.172 -7.497 -3.700 1.00 93.38 432 ALA A C 1
ATOM 3364 O O . ALA A 1 432 ? -3.956 -8.573 -3.144 1.00 93.38 432 ALA A O 1
ATOM 3365 N N . LEU A 1 433 ? -4.328 -6.363 -3.012 1.00 97.31 433 LEU A N 1
ATOM 3366 C CA . LEU A 1 433 ? -4.296 -6.318 -1.554 1.00 97.31 433 LEU A CA 1
ATOM 3367 C C . LEU A 1 433 ? -5.552 -6.942 -0.924 1.00 97.31 433 LEU A C 1
ATOM 3369 O O . LEU A 1 433 ? -5.433 -7.636 0.083 1.00 97.31 433 LEU A O 1
ATOM 3373 N N . LEU A 1 434 ? -6.737 -6.748 -1.517 1.00 97.38 434 LEU A N 1
ATOM 3374 C CA . LEU A 1 434 ? -7.961 -7.430 -1.068 1.00 97.38 434 LEU A CA 1
ATOM 3375 C C . LEU A 1 434 ? -7.824 -8.950 -1.173 1.00 97.38 434 LEU A C 1
ATOM 3377 O O . LEU A 1 434 ? -8.105 -9.653 -0.203 1.00 97.38 434 LEU A O 1
ATOM 3381 N N . GLN A 1 435 ? -7.314 -9.440 -2.305 1.00 95.44 435 GLN A N 1
ATOM 3382 C CA . GLN A 1 435 ? -7.058 -10.861 -2.508 1.00 95.44 435 GLN A CA 1
ATOM 3383 C C . GLN A 1 435 ? -6.089 -11.397 -1.449 1.00 95.44 435 GLN A C 1
ATOM 3385 O O . GLN A 1 435 ? -6.384 -12.401 -0.813 1.00 95.44 435 GLN A O 1
ATOM 3390 N N . LEU A 1 436 ? -4.990 -10.683 -1.172 1.00 96.19 436 LEU A N 1
ATOM 3391 C CA . LEU A 1 436 ? -4.041 -11.074 -0.125 1.00 96.19 436 LEU A CA 1
ATOM 3392 C C . LEU A 1 436 ? -4.697 -11.154 1.265 1.00 96.19 436 LEU A C 1
ATOM 3394 O O . LEU A 1 436 ? -4.358 -12.041 2.052 1.00 96.19 436 LEU A O 1
ATOM 3398 N N . LEU A 1 437 ? -5.620 -10.239 1.586 1.00 97.81 437 LEU A N 1
ATOM 3399 C CA . LEU A 1 437 ? -6.363 -10.293 2.846 1.00 97.81 437 LEU A CA 1
ATOM 3400 C C . LEU A 1 437 ? -7.274 -11.525 2.919 1.00 97.81 437 LEU A C 1
ATOM 3402 O O . LEU A 1 437 ? -7.348 -12.146 3.977 1.00 97.81 437 LEU A O 1
ATOM 3406 N N . GLN A 1 438 ? -7.950 -11.878 1.824 1.00 97.06 438 GLN A N 1
ATOM 3407 C CA . GLN A 1 438 ? -8.917 -12.981 1.768 1.00 97.06 438 GLN A CA 1
ATOM 3408 C C . GLN A 1 438 ? -8.268 -14.363 1.672 1.00 97.06 438 GLN A C 1
ATOM 3410 O O . GLN A 1 438 ? -8.769 -15.307 2.285 1.00 97.06 438 GLN A O 1
ATOM 3415 N N . ASP A 1 439 ? -7.179 -14.479 0.910 1.00 96.38 439 ASP A N 1
ATOM 3416 C CA . ASP A 1 439 ? -6.456 -15.728 0.673 1.00 96.38 439 ASP A CA 1
ATOM 3417 C C . ASP A 1 439 ? -6.145 -16.430 1.992 1.00 96.38 439 ASP A C 1
ATOM 3419 O O . ASP A 1 439 ? -5.747 -15.795 2.972 1.00 96.38 439 ASP A O 1
ATOM 3423 N N . ALA A 1 440 ? -6.313 -17.751 2.028 1.00 95.12 440 ALA A N 1
ATOM 3424 C CA . ALA A 1 440 ? -6.079 -18.524 3.236 1.00 95.12 440 ALA A CA 1
ATOM 3425 C C . ALA A 1 440 ? -4.624 -18.381 3.711 1.00 95.12 440 ALA A C 1
ATOM 3427 O O . ALA A 1 440 ? -3.692 -18.251 2.914 1.00 95.12 440 ALA A O 1
ATOM 3428 N N . GLU A 1 441 ? -4.402 -18.482 5.023 1.00 92.62 441 GLU A N 1
ATOM 3429 C CA . GLU A 1 441 ? -3.044 -18.439 5.584 1.00 92.62 441 GLU A CA 1
ATOM 3430 C C . GLU A 1 441 ? -2.155 -19.564 5.021 1.00 92.62 441 GLU A C 1
ATOM 3432 O O . GLU A 1 441 ? -0.954 -19.368 4.829 1.00 92.62 441 GLU A O 1
ATOM 3437 N N . SER A 1 442 ? -2.748 -20.713 4.662 1.00 92.25 442 SER A N 1
ATOM 3438 C CA . SER A 1 442 ? -2.063 -21.821 3.977 1.00 92.25 442 SER A CA 1
ATOM 3439 C C . SER A 1 442 ? -1.512 -21.445 2.601 1.00 92.25 442 SER A C 1
ATOM 3441 O O . SER A 1 442 ? -0.488 -21.988 2.191 1.00 92.25 442 SER A O 1
ATOM 3443 N N . ASP A 1 443 ? -2.157 -20.497 1.923 1.00 89.88 443 ASP A N 1
ATOM 3444 C CA . ASP A 1 443 ? -1.768 -19.996 0.600 1.00 89.88 443 ASP A CA 1
ATOM 3445 C C . ASP A 1 443 ? -0.899 -18.730 0.718 1.00 89.88 443 ASP A C 1
ATOM 3447 O O . ASP A 1 443 ? -0.475 -18.126 -0.270 1.00 89.88 443 ASP A O 1
ATOM 3451 N N . GLY A 1 444 ? -0.572 -18.342 1.955 1.00 88.06 444 GLY A N 1
ATOM 3452 C CA . GLY A 1 444 ? 0.260 -17.194 2.274 1.00 88.06 444 GLY A CA 1
ATOM 3453 C C . GLY A 1 444 ? -0.486 -15.861 2.319 1.00 88.06 444 GLY A C 1
ATOM 3454 O O . GLY A 1 444 ? 0.201 -14.831 2.295 1.00 88.06 444 GLY A O 1
ATOM 3455 N N . GLY A 1 445 ? -1.821 -15.882 2.377 1.00 94.44 445 GLY A N 1
ATOM 3456 C CA . GLY A 1 445 ? -2.668 -14.727 2.675 1.00 94.44 445 GLY A CA 1
ATOM 3457 C C . GLY A 1 445 ? -2.951 -14.556 4.168 1.00 94.44 445 GLY A C 1
ATOM 3458 O O . GLY A 1 445 ? -2.225 -15.088 5.010 1.00 94.44 445 GLY A O 1
ATOM 3459 N N . TYR A 1 446 ? -3.990 -13.786 4.496 1.00 96.69 446 TYR A N 1
ATOM 3460 C CA . TYR A 1 446 ? -4.382 -13.494 5.880 1.00 96.69 446 TYR A CA 1
ATOM 3461 C C . TYR A 1 446 ? -5.667 -14.205 6.322 1.00 96.69 446 TYR A C 1
ATOM 3463 O O . TYR A 1 446 ? -5.957 -14.217 7.513 1.00 96.69 446 TYR A O 1
ATOM 3471 N N . GLY A 1 447 ? -6.452 -14.803 5.428 1.00 97.06 447 GLY A N 1
ATOM 3472 C CA . GLY A 1 447 ? -7.694 -15.502 5.772 1.00 97.06 447 GLY A CA 1
ATOM 3473 C C . GLY A 1 447 ? -8.724 -14.601 6.461 1.00 97.06 447 GLY A C 1
ATOM 3474 O O . GLY A 1 447 ? -9.420 -15.034 7.383 1.00 97.06 447 GLY A O 1
ATOM 3475 N N . VAL A 1 448 ? -8.774 -13.323 6.086 1.00 97.94 448 VAL A N 1
ATOM 3476 C CA . VAL A 1 448 ? -9.713 -12.348 6.640 1.00 97.94 448 VAL A CA 1
ATOM 3477 C C . VAL A 1 448 ? -11.083 -12.544 6.004 1.00 97.94 448 VAL A C 1
ATOM 3479 O O . VAL A 1 448 ? -11.261 -12.394 4.797 1.00 97.94 448 VAL A O 1
ATOM 3482 N N . ASP A 1 449 ? -12.080 -12.797 6.845 1.00 97.62 449 ASP A N 1
ATOM 3483 C CA . ASP A 1 449 ? -13.481 -12.649 6.468 1.00 97.62 449 ASP A CA 1
ATOM 3484 C C . ASP A 1 449 ? -13.840 -11.156 6.409 1.00 97.62 449 ASP A C 1
ATOM 3486 O O . ASP A 1 449 ? -14.077 -10.515 7.438 1.00 97.62 449 ASP A O 1
ATOM 3490 N N . LEU A 1 450 ? -13.849 -10.597 5.195 1.00 97.56 450 LEU A N 1
ATOM 3491 C CA . LEU A 1 450 ? -14.092 -9.170 4.966 1.00 97.56 450 LEU A CA 1
ATOM 3492 C C . LEU A 1 450 ? -15.479 -8.721 5.456 1.00 97.56 450 LEU A C 1
ATOM 3494 O O . LEU A 1 450 ? -15.616 -7.593 5.924 1.00 97.56 450 LEU A O 1
ATOM 3498 N N . ALA A 1 451 ? -16.486 -9.604 5.453 1.00 97.12 451 ALA A N 1
ATOM 3499 C CA . ALA A 1 451 ? -17.836 -9.273 5.919 1.00 97.12 451 ALA A CA 1
ATOM 3500 C C . ALA A 1 451 ? -17.896 -9.008 7.435 1.00 97.12 451 ALA A C 1
ATOM 3502 O O . ALA A 1 451 ? -18.810 -8.337 7.920 1.00 97.12 451 ALA A O 1
ATOM 3503 N N . THR A 1 452 ? -16.920 -9.525 8.191 1.00 97.62 452 THR A N 1
ATOM 3504 C CA . THR A 1 452 ? -16.760 -9.272 9.630 1.00 97.62 452 THR A CA 1
ATOM 3505 C C . THR A 1 452 ? -15.545 -8.397 9.944 1.00 97.62 452 THR A C 1
ATOM 3507 O O . THR A 1 452 ? -15.103 -8.347 11.097 1.00 97.62 452 THR A O 1
ATOM 3510 N N . ALA A 1 453 ? -15.025 -7.673 8.948 1.00 98.50 453 ALA A N 1
ATOM 3511 C CA . ALA A 1 453 ? -13.926 -6.732 9.102 1.00 98.50 453 ALA A CA 1
ATOM 3512 C C . ALA A 1 453 ? -14.388 -5.264 9.038 1.00 98.50 453 ALA A C 1
ATOM 3514 O O . ALA A 1 453 ? -15.401 -4.928 8.416 1.00 98.50 453 ALA A O 1
ATOM 3515 N N . VAL A 1 454 ? -13.620 -4.380 9.681 1.00 98.69 454 VAL A N 1
ATOM 3516 C CA . VAL A 1 454 ? -13.726 -2.923 9.530 1.00 98.69 454 VAL A CA 1
ATOM 3517 C C . VAL A 1 454 ? -12.380 -2.322 9.171 1.00 98.69 454 VAL A C 1
ATOM 3519 O O . VAL A 1 454 ? -11.373 -2.634 9.804 1.00 98.69 454 VAL A O 1
ATOM 3522 N N . MET A 1 455 ? -12.390 -1.428 8.188 1.00 98.62 455 MET A N 1
ATOM 3523 C CA . MET A 1 455 ? -11.281 -0.530 7.896 1.00 98.62 455 MET A CA 1
ATOM 3524 C C . MET A 1 455 ? -11.448 0.773 8.685 1.00 98.62 455 MET A C 1
ATOM 3526 O O . MET A 1 455 ? -12.492 1.416 8.592 1.00 98.62 455 MET A O 1
ATOM 3530 N N . ILE A 1 456 ? -10.434 1.170 9.447 1.00 98.75 456 ILE A N 1
ATOM 3531 C CA . ILE A 1 456 ? -10.353 2.456 10.139 1.00 98.75 456 ILE A CA 1
ATOM 3532 C C . ILE A 1 456 ? -9.364 3.313 9.357 1.00 98.75 456 ILE A C 1
ATOM 3534 O O . ILE A 1 456 ? -8.187 2.964 9.286 1.00 98.75 456 ILE A O 1
ATOM 3538 N N . GLY A 1 457 ? -9.836 4.402 8.759 1.00 97.81 457 GLY A N 1
ATOM 3539 C CA . GLY A 1 457 ? -9.041 5.201 7.830 1.00 97.81 457 GLY A CA 1
ATOM 3540 C C . GLY A 1 457 ? -9.468 6.657 7.773 1.00 97.81 457 GLY A C 1
ATOM 3541 O O . GLY A 1 457 ? -10.553 7.012 8.229 1.00 97.81 457 GLY A O 1
ATOM 3542 N N . ASP A 1 458 ? -8.605 7.493 7.220 1.00 95.75 458 ASP A N 1
ATOM 3543 C CA . ASP A 1 458 ? -8.764 8.948 7.156 1.00 95.75 458 ASP A CA 1
ATOM 3544 C C . ASP A 1 458 ? -8.892 9.471 5.716 1.00 95.75 458 ASP A C 1
ATOM 3546 O O . ASP A 1 458 ? -9.088 10.672 5.509 1.00 95.75 458 ASP A O 1
ATOM 3550 N N . THR A 1 459 ? -8.758 8.583 4.726 1.00 94.38 459 THR A N 1
ATOM 3551 C CA . THR A 1 459 ? -8.716 8.945 3.311 1.00 94.38 459 THR A CA 1
ATOM 3552 C C . THR A 1 459 ? -9.827 8.243 2.524 1.00 94.38 459 THR A C 1
ATOM 3554 O O . THR A 1 459 ? -9.975 7.018 2.560 1.00 94.38 459 THR A O 1
ATOM 3557 N N . ILE A 1 460 ? -10.621 9.017 1.784 1.00 94.31 460 ILE A N 1
ATOM 3558 C CA . ILE A 1 460 ? -11.810 8.543 1.061 1.00 94.31 460 ILE A CA 1
ATOM 3559 C C . ILE A 1 460 ? -11.411 7.653 -0.120 1.00 94.31 460 ILE A C 1
ATOM 3561 O O . ILE A 1 460 ? -11.925 6.544 -0.283 1.00 94.31 460 ILE A O 1
ATOM 3565 N N . GLU A 1 461 ? -10.464 8.117 -0.934 1.00 92.56 461 GLU A N 1
ATOM 3566 C CA . GLU A 1 461 ? -10.065 7.473 -2.187 1.00 92.56 461 GLU A CA 1
ATOM 3567 C C . GLU A 1 461 ? -9.254 6.191 -1.981 1.00 92.56 461 GLU A C 1
ATOM 3569 O O . GLU A 1 461 ? -9.146 5.381 -2.903 1.00 92.56 461 GLU A O 1
ATOM 3574 N N . THR A 1 462 ? -8.684 5.994 -0.790 1.00 93.12 462 THR A N 1
ATOM 3575 C CA . THR A 1 462 ? -7.889 4.811 -0.451 1.00 93.12 462 THR A CA 1
ATOM 3576 C C . THR A 1 462 ? -8.600 3.954 0.583 1.00 93.12 462 THR A C 1
ATOM 3578 O O . THR A 1 462 ? -9.061 2.879 0.226 1.00 93.12 462 THR A O 1
ATOM 3581 N N . ASP A 1 463 ? -8.727 4.385 1.835 1.00 97.12 463 ASP A N 1
ATOM 3582 C CA . ASP A 1 463 ? -9.217 3.530 2.920 1.00 97.12 463 ASP A CA 1
ATOM 3583 C C . ASP A 1 463 ? -10.697 3.183 2.769 1.00 97.12 463 ASP A C 1
ATOM 3585 O O . ASP A 1 463 ? -11.075 2.015 2.869 1.00 97.12 463 ASP A O 1
ATOM 3589 N N . ILE A 1 464 ? -11.539 4.185 2.504 1.00 96.94 464 ILE A N 1
ATOM 3590 C CA . ILE A 1 464 ? -12.989 3.981 2.398 1.00 96.94 464 ILE A CA 1
ATOM 3591 C C . ILE A 1 464 ? -13.335 3.244 1.104 1.00 96.94 464 ILE A C 1
ATOM 3593 O O . ILE A 1 464 ? -14.087 2.268 1.136 1.00 96.94 464 ILE A O 1
ATOM 3597 N N . ALA A 1 465 ? -12.720 3.638 -0.014 1.00 96.38 465 ALA A N 1
ATOM 3598 C CA . ALA A 1 465 ? -12.835 2.913 -1.274 1.00 96.38 465 ALA A CA 1
ATOM 3599 C C . ALA A 1 465 ? -12.373 1.449 -1.149 1.00 96.38 465 ALA A C 1
ATOM 3601 O O . ALA A 1 465 ? -13.054 0.547 -1.634 1.00 96.38 465 ALA A O 1
ATOM 3602 N N . PHE A 1 466 ? -11.256 1.193 -0.459 1.00 97.75 466 PHE A N 1
ATOM 3603 C CA . PHE A 1 466 ? -10.740 -0.157 -0.212 1.00 97.75 466 PHE A CA 1
ATOM 3604 C C . PHE A 1 466 ? -11.698 -0.994 0.636 1.00 97.75 466 PHE A C 1
ATOM 3606 O O . PHE A 1 466 ? -11.972 -2.147 0.304 1.00 97.75 466 PHE A O 1
ATOM 3613 N N . ALA A 1 467 ? -12.238 -0.407 1.707 1.00 98.00 467 ALA A N 1
ATOM 3614 C CA . ALA A 1 467 ? -13.215 -1.060 2.567 1.00 98.00 467 ALA A CA 1
ATOM 3615 C C . ALA A 1 467 ? -14.438 -1.520 1.771 1.00 98.00 467 ALA A C 1
ATOM 3617 O O . ALA A 1 467 ? -14.795 -2.697 1.798 1.00 98.00 467 ALA A O 1
ATOM 3618 N N . ASN A 1 468 ? -15.028 -0.602 1.005 1.00 95.81 468 ASN A N 1
ATOM 3619 C CA . ASN A 1 468 ? -16.236 -0.860 0.235 1.00 95.81 468 ASN A CA 1
ATOM 3620 C C . ASN A 1 468 ? -15.991 -1.840 -0.918 1.00 95.81 468 ASN A C 1
ATOM 3622 O O . ASN A 1 468 ? -16.813 -2.726 -1.137 1.00 95.81 468 ASN A O 1
ATOM 3626 N N . ALA A 1 469 ? -14.849 -1.741 -1.607 1.00 96.25 469 ALA A N 1
ATOM 3627 C CA . ALA A 1 469 ? -14.459 -2.698 -2.643 1.00 96.25 469 ALA A CA 1
ATOM 3628 C C . ALA A 1 469 ? -14.325 -4.130 -2.093 1.00 96.25 469 ALA A C 1
ATOM 3630 O O . ALA A 1 469 ? -14.639 -5.091 -2.792 1.00 96.25 469 ALA A O 1
ATOM 3631 N N . GLY A 1 470 ? -13.905 -4.273 -0.832 1.00 95.56 470 GLY A N 1
ATOM 3632 C CA . GLY A 1 470 ? -13.847 -5.552 -0.125 1.00 95.56 470 GLY A CA 1
ATOM 3633 C C . GLY A 1 470 ? -15.150 -5.985 0.557 1.00 95.56 470 GLY A C 1
ATOM 3634 O O . GLY A 1 470 ? -15.204 -7.078 1.115 1.00 95.56 470 GLY A O 1
ATOM 3635 N N . GLY A 1 471 ? -16.191 -5.147 0.574 1.00 95.81 471 GLY A N 1
ATOM 3636 C CA . GLY A 1 471 ? -17.411 -5.401 1.351 1.00 95.81 471 GLY A CA 1
ATOM 3637 C C . GLY A 1 471 ? -17.226 -5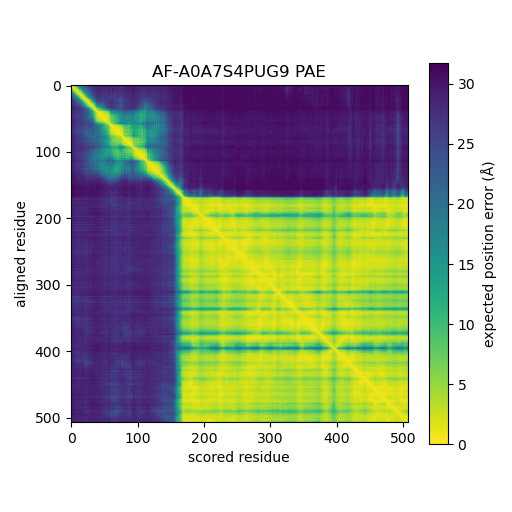.310 2.875 1.00 95.81 471 GLY A C 1
ATOM 3638 O O . GLY A 1 471 ? -18.045 -5.838 3.627 1.00 95.81 471 GLY A O 1
ATOM 3639 N N . MET A 1 472 ? -16.159 -4.655 3.339 1.00 97.56 472 MET A N 1
ATOM 3640 C CA . MET A 1 472 ? -15.908 -4.378 4.754 1.00 97.56 472 MET A CA 1
ATOM 3641 C C . MET A 1 472 ? -16.780 -3.223 5.252 1.00 97.56 472 MET A C 1
ATOM 3643 O O . MET A 1 472 ? -17.206 -2.359 4.486 1.00 97.56 472 MET A O 1
ATOM 3647 N N . ARG A 1 473 ? -16.981 -3.143 6.572 1.00 97.56 473 ARG A N 1
ATOM 3648 C CA . ARG A 1 473 ? -17.402 -1.876 7.188 1.00 97.56 473 ARG A CA 1
ATOM 3649 C C . ARG A 1 473 ? -16.245 -0.876 7.160 1.00 97.56 473 ARG A C 1
ATOM 3651 O O . ARG A 1 473 ? -15.078 -1.257 7.087 1.00 97.56 473 ARG A O 1
ATOM 3658 N N . SER A 1 474 ? -16.559 0.406 7.275 1.00 97.75 474 SER A N 1
ATOM 3659 C CA . SER A 1 474 ? -15.557 1.474 7.328 1.00 97.75 474 SER A CA 1
ATOM 3660 C C . SER A 1 474 ? -15.860 2.487 8.425 1.00 97.75 474 SER A C 1
ATOM 3662 O O . SER A 1 474 ? -16.975 2.994 8.524 1.00 97.75 474 SER A O 1
ATOM 3664 N N . LEU A 1 475 ? -14.861 2.789 9.248 1.00 98.12 475 LEU A N 1
ATOM 3665 C CA . LEU A 1 475 ? -14.877 3.895 10.195 1.00 98.12 475 LEU A CA 1
ATOM 3666 C C . LEU A 1 475 ? -13.948 4.989 9.665 1.00 98.12 475 LEU A C 1
ATOM 3668 O O . LEU A 1 475 ? -12.726 4.858 9.731 1.00 98.12 475 LEU A O 1
ATOM 3672 N N . PHE A 1 476 ? -14.543 6.050 9.132 1.00 97.56 476 PHE A N 1
ATOM 3673 C CA . PHE A 1 476 ? -13.830 7.236 8.685 1.00 97.56 476 PHE A CA 1
ATOM 3674 C C . PHE A 1 476 ? -13.511 8.131 9.883 1.00 97.56 476 PHE A C 1
ATOM 3676 O O . PHE A 1 476 ? -14.414 8.507 10.636 1.00 97.56 476 PHE A O 1
ATOM 3683 N N . VAL A 1 477 ? -12.236 8.454 10.082 1.00 96.62 477 VAL A N 1
ATOM 3684 C CA . VAL A 1 477 ? -11.794 9.348 11.155 1.00 96.62 477 VAL A CA 1
ATOM 3685 C C . VAL A 1 477 ? -11.365 10.700 10.598 1.00 96.62 477 VAL A C 1
ATOM 3687 O O . VAL A 1 477 ? -10.659 10.779 9.599 1.00 96.62 477 VAL A O 1
ATOM 3690 N N . LEU A 1 478 ? -11.759 11.780 11.273 1.00 94.62 478 LEU A N 1
ATOM 3691 C CA . LEU A 1 478 ? -11.474 13.161 10.851 1.00 94.62 478 LEU A CA 1
ATOM 3692 C C . LEU A 1 478 ? -10.089 13.657 11.288 1.00 94.62 478 LEU A C 1
ATOM 3694 O O . LEU A 1 478 ? -9.782 14.848 11.204 1.00 94.62 478 LEU A O 1
ATOM 3698 N N . SER A 1 479 ? -9.249 12.751 11.781 1.00 93.19 479 SER A N 1
ATOM 3699 C CA . SER A 1 479 ? -7.959 13.084 12.363 1.00 93.19 479 SER A CA 1
ATOM 3700 C C . SER A 1 479 ? -6.828 13.250 11.345 1.00 93.19 479 SER A C 1
ATOM 3702 O O . SER A 1 479 ? -5.708 13.570 11.744 1.00 93.19 479 SER A O 1
ATOM 3704 N N . GLY A 1 480 ? -7.091 13.051 10.050 1.00 89.88 480 GLY A N 1
ATOM 3705 C CA . GLY A 1 480 ? -6.050 12.870 9.042 1.00 89.88 480 GLY A CA 1
ATOM 3706 C C . GLY A 1 480 ? -6.146 13.756 7.793 1.00 89.88 480 GLY A C 1
ATOM 3707 O O . GLY A 1 480 ? -5.827 14.951 7.848 1.00 89.88 480 GLY A O 1
ATOM 3708 N N . VAL A 1 481 ? -6.389 13.152 6.629 1.00 88.12 481 VAL A N 1
ATOM 3709 C CA . VAL A 1 481 ? -6.312 13.780 5.301 1.00 88.12 481 VAL A CA 1
ATOM 3710 C C . VAL A 1 481 ? -7.619 14.445 4.907 1.00 88.12 481 VAL A C 1
ATOM 3712 O O . VAL A 1 481 ? -7.601 15.655 4.663 1.00 88.12 481 VAL A O 1
ATOM 3715 N N . ASN A 1 482 ? -8.705 13.678 4.804 1.00 90.00 482 ASN A N 1
ATOM 3716 C CA . ASN A 1 482 ? -9.980 14.198 4.334 1.00 90.00 482 ASN A CA 1
ATOM 3717 C C . ASN A 1 482 ? -10.804 14.791 5.477 1.00 90.00 482 ASN A C 1
ATOM 3719 O O . ASN A 1 482 ? -10.737 14.363 6.630 1.00 90.00 482 ASN A O 1
ATOM 3723 N N . SER A 1 483 ? -11.583 15.811 5.137 1.00 89.88 483 SER A N 1
ATOM 3724 C CA . SER A 1 483 ? -12.471 16.506 6.060 1.00 89.88 483 SER A CA 1
ATOM 3725 C C . SER A 1 483 ? -13.872 15.887 6.084 1.00 89.88 483 SER A C 1
ATOM 3727 O O . SER A 1 483 ? -14.232 15.064 5.241 1.00 89.88 483 SER A O 1
ATOM 3729 N N . LEU A 1 484 ? -14.696 16.318 7.043 1.00 90.81 484 LEU A N 1
ATOM 3730 C CA . LEU A 1 484 ? -16.116 15.967 7.053 1.00 90.81 484 LEU A CA 1
ATOM 3731 C C . LEU A 1 484 ? -16.827 16.494 5.799 1.00 90.81 484 LEU A C 1
ATOM 3733 O O . LEU A 1 484 ? -17.627 15.778 5.211 1.00 90.81 484 LEU A O 1
ATOM 3737 N N . GLU A 1 485 ? -16.485 17.710 5.367 1.00 90.12 485 GLU A N 1
ATOM 3738 C CA . GLU A 1 485 ? -17.041 18.326 4.160 1.00 90.12 485 GLU A CA 1
ATOM 3739 C C . GLU A 1 485 ? -16.729 17.484 2.913 1.00 90.12 485 GLU A C 1
ATOM 3741 O O . GLU A 1 485 ? -17.621 17.260 2.097 1.00 90.12 485 GLU A O 1
ATOM 3746 N N . ASP A 1 486 ? -15.510 16.941 2.801 1.00 91.75 486 ASP A N 1
ATOM 3747 C CA . ASP A 1 486 ? -15.139 16.045 1.695 1.00 91.75 486 ASP A CA 1
ATOM 3748 C C . ASP A 1 486 ? -16.054 14.807 1.667 1.00 91.75 486 ASP A C 1
ATOM 3750 O O . ASP A 1 486 ? -16.565 14.418 0.617 1.00 91.75 486 ASP A O 1
ATOM 3754 N N . MET A 1 487 ? -16.306 14.202 2.836 1.00 92.19 487 MET A N 1
ATOM 3755 C CA . MET A 1 487 ? -17.171 13.024 2.962 1.00 92.19 487 MET A CA 1
ATOM 3756 C C . MET A 1 487 ? -18.644 13.347 2.694 1.00 92.19 487 MET A C 1
ATOM 3758 O O . MET A 1 487 ? -19.360 12.526 2.119 1.00 92.19 487 MET A O 1
ATOM 3762 N N . GLU A 1 488 ? -19.125 14.525 3.089 1.00 89.75 488 GLU A N 1
ATOM 3763 C CA . GLU A 1 488 ? -20.489 14.985 2.807 1.00 89.75 488 GLU A CA 1
ATOM 3764 C C . GLU A 1 488 ? -20.702 15.237 1.310 1.00 89.75 488 GLU A C 1
ATOM 3766 O O . GLU A 1 488 ? -21.733 14.833 0.768 1.00 89.75 488 GLU A O 1
ATOM 3771 N N . GLN A 1 489 ? -19.711 15.834 0.640 1.00 90.25 489 GLN A N 1
ATOM 3772 C CA . GLN A 1 489 ? -19.733 16.128 -0.796 1.00 90.25 489 GLN A CA 1
ATOM 3773 C C . GLN A 1 489 ? -19.541 14.894 -1.679 1.00 90.25 489 GLN A C 1
ATOM 3775 O O . GLN A 1 489 ? -19.946 14.916 -2.843 1.00 90.25 489 GLN A O 1
ATOM 3780 N N . GLU A 1 490 ? -18.951 13.820 -1.152 1.00 90.44 490 GLU A N 1
ATOM 3781 C CA . GLU A 1 490 ? -18.859 12.558 -1.877 1.00 90.44 490 GLU A CA 1
ATOM 3782 C C . GLU A 1 490 ? -20.270 12.084 -2.264 1.00 90.44 490 GLU A C 1
ATOM 3784 O O . GLU A 1 490 ? -21.213 12.160 -1.480 1.00 90.44 490 GLU A O 1
ATOM 3789 N N . SER A 1 491 ? -20.450 11.606 -3.485 1.00 89.44 491 SER A N 1
ATOM 3790 C CA . SER A 1 491 ? -21.744 11.110 -3.976 1.00 89.44 491 SER A CA 1
ATOM 3791 C C . SER A 1 491 ? -21.665 9.658 -4.425 1.00 89.44 491 SER A C 1
ATOM 3793 O O . SER A 1 491 ? -22.687 8.976 -4.494 1.00 89.44 491 SER A O 1
ATOM 3795 N N . GLU A 1 492 ? -20.450 9.161 -4.646 1.00 89.56 492 GLU A N 1
ATOM 3796 C CA . GLU A 1 492 ? -20.185 7.806 -5.076 1.00 89.56 492 GLU A CA 1
ATOM 3797 C C . GLU A 1 492 ? -20.423 6.815 -3.927 1.00 89.56 492 GLU A C 1
ATOM 3799 O O . GLU A 1 492 ? -19.709 6.847 -2.918 1.00 89.56 492 GLU A O 1
ATOM 3804 N N . PRO A 1 493 ? -21.373 5.867 -4.059 1.00 86.62 493 PRO A N 1
ATOM 3805 C CA . PRO A 1 493 ? -21.677 4.914 -2.991 1.00 86.62 493 PRO A CA 1
ATOM 3806 C C . PRO A 1 493 ? -20.462 4.088 -2.558 1.00 86.62 493 PRO A C 1
ATOM 3808 O O . PRO A 1 493 ? -20.298 3.793 -1.378 1.00 86.62 493 PRO A O 1
ATOM 3811 N N . HIS A 1 494 ? -19.570 3.769 -3.501 1.00 88.44 494 HIS A N 1
ATOM 3812 C CA . HIS A 1 494 ? -18.347 3.009 -3.240 1.00 88.44 494 HIS A CA 1
ATOM 3813 C C . HIS A 1 494 ? -17.291 3.794 -2.439 1.00 88.44 494 HIS A C 1
ATOM 3815 O O . HIS A 1 494 ? -16.288 3.216 -2.033 1.00 88.44 494 HIS A O 1
ATOM 3821 N N . ARG A 1 495 ? -17.515 5.081 -2.155 1.00 92.44 495 ARG A N 1
ATOM 3822 C CA . ARG A 1 495 ? -16.631 5.952 -1.361 1.00 92.44 495 ARG A CA 1
ATOM 3823 C C . ARG A 1 495 ? -17.297 6.510 -0.106 1.00 92.44 495 ARG A C 1
ATOM 3825 O O . ARG A 1 495 ? -16.692 7.291 0.620 1.00 92.44 495 ARG A O 1
ATOM 3832 N N . LYS A 1 496 ? -18.521 6.077 0.199 1.00 92.56 496 LYS A N 1
ATOM 3833 C CA . LYS A 1 496 ? -19.210 6.446 1.438 1.00 92.56 496 LYS A CA 1
ATOM 3834 C C . LYS A 1 496 ? -18.785 5.552 2.595 1.00 92.56 496 LYS A C 1
ATOM 3836 O O . LYS A 1 496 ? -18.728 4.331 2.462 1.00 92.56 496 LYS A O 1
ATOM 3841 N N . SER A 1 497 ? -18.507 6.159 3.743 1.00 94.88 497 SER A N 1
ATOM 3842 C CA . SER A 1 497 ? -18.152 5.431 4.961 1.00 94.88 497 SER A CA 1
ATOM 3843 C C . SER A 1 497 ? -19.369 4.827 5.666 1.00 94.88 497 SER A C 1
ATOM 3845 O O . SER A 1 497 ? -20.470 5.370 5.579 1.00 94.88 497 SER A O 1
ATOM 3847 N N . THR A 1 498 ? -19.168 3.756 6.443 1.00 95.06 498 THR A N 1
ATOM 3848 C CA . THR A 1 498 ? -20.206 3.233 7.354 1.00 95.06 498 THR A CA 1
ATOM 3849 C C . THR A 1 498 ? -20.387 4.132 8.575 1.00 95.06 498 THR A C 1
ATOM 3851 O O . THR A 1 498 ? -21.501 4.411 8.989 1.00 95.06 498 THR A O 1
ATOM 3854 N N . TRP A 1 499 ? -19.298 4.574 9.188 1.00 96.00 499 TRP A N 1
ATOM 3855 C CA . TRP A 1 499 ? -19.336 5.443 10.359 1.00 96.00 499 TRP A CA 1
ATOM 3856 C C . TRP A 1 499 ? -18.327 6.561 10.204 1.00 96.00 499 TRP A C 1
ATOM 3858 O O . TRP A 1 499 ? -17.327 6.403 9.505 1.00 96.00 499 TRP A O 1
ATOM 3868 N N . ILE A 1 500 ? -18.587 7.666 10.894 1.00 94.69 500 ILE A N 1
ATOM 3869 C CA . ILE A 1 500 ? -17.685 8.807 10.976 1.00 94.69 500 ILE A CA 1
ATOM 3870 C C . ILE A 1 500 ? -17.487 9.126 12.454 1.00 94.69 500 ILE A C 1
ATOM 3872 O O . ILE A 1 500 ? -18.467 9.220 13.194 1.00 94.69 500 ILE A O 1
ATOM 3876 N N . LEU A 1 501 ? -16.236 9.281 12.881 1.00 94.38 501 LEU A N 1
ATOM 3877 C CA . LEU A 1 501 ? -15.884 9.776 14.212 1.00 94.38 501 LEU A CA 1
ATOM 3878 C C . LEU A 1 501 ? -14.786 10.845 14.106 1.00 94.38 501 LEU A C 1
ATOM 3880 O O . LEU A 1 501 ? -14.007 10.822 13.152 1.00 94.38 501 LEU A O 1
ATOM 3884 N N . PRO A 1 502 ? -14.670 11.769 15.077 1.00 93.94 502 PRO A N 1
ATOM 3885 C CA . PRO A 1 502 ? -13.569 12.731 15.094 1.00 93.94 502 PRO A CA 1
ATOM 3886 C C . PRO A 1 502 ? -12.200 12.039 15.089 1.00 93.94 502 PRO A C 1
ATOM 3888 O O . PRO A 1 502 ? -11.304 12.423 14.340 1.00 93.94 502 PRO A O 1
ATOM 3891 N N . SER A 1 503 ? -12.059 10.977 15.880 1.00 95.69 503 SER A N 1
ATOM 3892 C CA . SER A 1 503 ? -10.866 10.143 15.944 1.00 95.69 503 SER A CA 1
ATOM 3893 C C . SER A 1 503 ? -11.210 8.723 16.399 1.00 95.69 503 SER A C 1
ATOM 3895 O O . SER A 1 503 ? -12.325 8.430 16.833 1.00 95.69 503 SER A O 1
ATOM 3897 N N . PHE A 1 504 ? -10.220 7.831 16.389 1.00 97.12 504 PHE A N 1
ATOM 3898 C CA . PHE A 1 504 ? -10.390 6.506 16.983 1.00 97.12 504 PHE A CA 1
ATOM 3899 C C . PHE A 1 504 ? -10.508 6.530 18.524 1.00 97.12 504 PHE A C 1
ATOM 3901 O O . PHE A 1 504 ? -10.982 5.566 19.126 1.00 97.12 504 PHE A O 1
ATOM 3908 N N . ALA A 1 505 ? -10.125 7.630 19.187 1.00 96.12 505 ALA A N 1
ATOM 3909 C CA . ALA A 1 505 ? -10.296 7.771 20.635 1.00 96.12 505 ALA A CA 1
ATOM 3910 C C . ALA A 1 505 ? -11.780 7.788 21.057 1.00 96.12 505 ALA A C 1
ATOM 3912 O O . ALA A 1 505 ? -12.093 7.478 22.210 1.00 96.12 505 ALA A O 1
ATOM 3913 N N . ASP A 1 506 ? -12.681 8.100 20.120 1.00 93.50 506 ASP A N 1
ATOM 3914 C CA . ASP A 1 506 ? -14.114 8.309 20.344 1.00 93.50 506 ASP A CA 1
ATOM 3915 C C . ASP A 1 506 ? -14.958 7.019 20.267 1.00 93.50 506 ASP A C 1
ATOM 3917 O O . ASP A 1 506 ? -16.184 7.068 20.371 1.00 93.50 506 ASP A O 1
ATOM 3921 N N . VAL A 1 507 ? -14.305 5.858 20.118 1.00 89.88 507 VAL A N 1
ATOM 3922 C CA . VAL A 1 507 ? -14.932 4.521 20.037 1.00 89.88 507 VAL A CA 1
ATOM 3923 C C . VAL A 1 507 ? -15.435 3.981 21.375 1.00 89.88 507 VAL A C 1
ATOM 3925 O O . VAL A 1 507 ? -14.722 4.029 22.414 1.00 89.88 507 VAL A O 1
#

pLDDT: mean 76.18, std 26.35, range [23.31, 98.75]

Solvent-accessible surface area (backbone atoms only — not comparable to full-atom values): 28634 Å² total; per-residue (Å²): 143,79,83,86,84,91,89,86,83,90,80,88,88,87,78,90,79,84,86,81,93,85,90,81,85,87,84,79,81,80,82,84,85,79,89,77,82,81,52,73,68,57,55,54,50,52,52,48,52,52,50,56,51,55,64,58,38,79,78,36,70,69,62,42,54,53,54,50,50,52,52,50,30,50,76,72,72,69,57,50,70,70,59,55,54,47,57,51,48,73,76,49,78,66,81,64,47,59,58,46,52,56,47,51,54,48,50,51,51,50,62,75,66,50,55,78,66,48,57,53,52,51,52,55,49,51,54,52,49,54,54,49,50,55,51,53,54,50,60,67,52,65,80,72,73,84,89,78,82,93,77,81,92,83,81,92,82,63,81,74,65,69,69,58,76,76,45,50,74,75,48,63,71,61,62,70,67,42,38,35,43,36,29,39,41,77,15,59,61,39,85,39,43,49,68,83,65,81,52,55,47,69,60,49,34,53,45,26,40,52,48,51,38,57,46,68,71,34,86,82,44,44,66,35,42,46,40,57,50,26,58,51,37,43,59,55,49,44,54,50,43,43,74,76,59,44,74,71,68,63,68,88,40,69,68,41,35,53,51,45,34,69,25,42,43,32,3,15,48,42,33,34,50,50,35,56,77,70,68,50,51,28,33,38,34,43,34,63,50,60,15,30,57,53,34,22,45,76,73,71,38,70,65,51,47,59,45,42,46,72,65,85,90,48,70,46,73,34,68,86,63,71,51,72,72,44,72,67,53,46,52,57,51,46,73,76,46,75,78,49,52,29,38,35,28,39,55,39,91,75,72,48,70,37,54,43,50,46,52,45,48,58,41,51,53,28,43,54,39,23,76,74,69,70,42,81,55,44,53,45,34,19,23,14,59,40,59,56,38,76,80,49,57,43,91,94,70,72,44,77,37,74,44,82,13,26,25,41,57,41,44,64,44,23,62,78,40,89,74,58,50,77,69,46,42,23,9,54,52,23,69,59,40,49,48,41,36,45,34,44,55,92,80,72,27,61,48,46,61,37,79,39,22,34,31,37,22,21,39,48,82,29,40,26,25,28,16,44,75,54,54,23,42,22,38,35,23,39,13,36,77,41,51,69,65,57,62,67,70,54,80,55,73,58,46,55,59,58,24,60,40,58,37,69,56,78,111

Mean predicted aligned error: 16.51 Å

Nearest PDB structures (foldseek):
  1vjr-assembly1_A  TM=8.201E-01  e=1.466E-14  Thermotoga maritima
  1ydf-assembly1_A  TM=8.447E-01  e=1.144E-13  Streptococcus pneumoniae TIGR4
  1wvi-assembly1_D  TM=8.331E-01  e=2.722E-12  Streptococcus mutans UA159
  2ho4-assembly1_A  TM=7.994E-01  e=3.021E-11  Mus musculus
  3k1z-assembly1_A  TM=3.117E-01  e=1.973E-01  Homo sapiens